Protein AF-A0A7X8CWF4-F1 (afdb_monomer_lite)

Secondary structure (DSSP, 8-state):
-----EEEEEEETTEEEEEEES-BSTTTHHHHHHHHHHHHHHT--SEEEEEEEE---B-HHHHHHHHHHHHHHTTT-EEEEE---HHHHHHHHHTTGGGTS-B-SSHHHHHHHHHSPPPPPGGGS---PPPB---EEEEE-HHHHHHHHHTT---EEEE-TT--EEEEEEESSB-HHHHHHHHHTT-EEEEEEEES-SGGGHHHHHHHHHHHHHHHHHHHHHHHHHHHHHTSHHHHHHHH-HHHHHHHT-HHHHHHHHHHTHHHHHHHHHHHHHHHHHHHHHHSTT----HHHHHHHHHHHTT--HHHHHHHHHHTHHHHHHHHHHHHHHHHHHHHHHHHHHHHHHHHHHHHHHHHHHHHTTSHHHHH-GGGHHHHHH-HHHHHHHHHHHHHTT--EEEEEEEES-TT-TTS--EEEEEEEESS--SS--TTTTTTSPPPP-EEE-HHHHHTT-GGGTTHHHHHHHHHHHHHHHTT-EEEEEEEEETTTTEEEEEEEEE-

Sequence (500 aa):
MDMGARCSIEILGDVAVLHVAGAVEMAGADTLRDELLARIQGSGLSKIVLDLENVPLVDSSGLGLFMSLSQQLSESKRIRFCNMAGNVRAVFEYMGVATYLDLDRTLEESLAALAKPGSPPRAARNVSPKPLDLPGKYLLNEAGQRYCSQLRIPVRDLRTYAGERAVGFDWKICKLDLLRKLVVHGLITTIEISRPEFVSARHALLDLTRTILSGILHKRFRPELKRRLRRTPEAARIAEDPAFIGLAGDRAAMASALRRRAVWSANLRTSIEEECAARTRAGSPEGTCDEDTLARVSSLLDEVDDETALLLALAGADLVGTASDVVYSYARRLEIAEHLCLMLAEFIQLAEKSFLINLAERELFVRSHPDELERMLAEEAFRDRLRDRAVQRNELMLLRMDFTGTVLDPSDPASIRITVRNRGLIGYGSRLETMGRRAKAVKENTLEQILKADEEGGGMGLIYHTLLREKCAAEGMDFSTSVIRNEKEDETIATLNLTL

pLDDT: mean 82.07, std 13.1, range [34.94, 97.12]

Structure (mmCIF, N/CA/C/O backbone):
data_AF-A0A7X8CWF4-F1
#
_entry.id   AF-A0A7X8CWF4-F1
#
loop_
_atom_site.group_PDB
_atom_site.id
_atom_site.type_symbol
_atom_site.label_atom_id
_atom_site.label_alt_id
_atom_site.label_comp_id
_atom_site.label_asym_id
_atom_site.label_entity_id
_atom_site.label_seq_id
_atom_site.pdbx_PDB_ins_code
_atom_site.Cartn_x
_atom_site.Cartn_y
_atom_site.Cartn_z
_atom_site.occupancy
_atom_site.B_iso_or_equiv
_atom_site.auth_seq_id
_atom_site.auth_comp_id
_atom_site.auth_asym_id
_atom_site.auth_atom_id
_atom_site.pdbx_PDB_model_num
ATOM 1 N N . MET A 1 1 ? 5.439 38.628 -15.236 1.00 35.16 1 MET A N 1
ATOM 2 C CA . MET A 1 1 ? 4.444 38.567 -16.327 1.00 35.16 1 MET A CA 1
ATOM 3 C C . MET A 1 1 ? 3.483 37.464 -15.956 1.00 35.16 1 MET A C 1
ATOM 5 O O . MET A 1 1 ? 3.929 36.474 -15.400 1.00 35.16 1 MET A O 1
ATOM 9 N N . ASP A 1 2 ? 2.198 37.713 -16.129 1.00 45.56 2 ASP A N 1
ATOM 10 C CA . ASP A 1 2 ? 1.091 36.906 -15.617 1.00 45.56 2 ASP A CA 1
ATOM 11 C C . ASP A 1 2 ? 1.123 35.476 -16.208 1.00 45.56 2 ASP A C 1
ATOM 13 O O . ASP A 1 2 ? 0.905 35.316 -17.406 1.00 45.56 2 ASP A O 1
ATOM 17 N N . MET A 1 3 ? 1.488 34.470 -15.399 1.00 48.88 3 MET A N 1
ATOM 18 C CA . MET A 1 3 ? 1.794 33.080 -15.817 1.00 48.88 3 MET A CA 1
ATOM 19 C C . MET A 1 3 ? 0.788 32.056 -15.254 1.00 48.88 3 MET A C 1
ATOM 21 O O . MET A 1 3 ? 1.132 30.899 -15.054 1.00 48.88 3 MET A O 1
ATOM 25 N N . GLY A 1 4 ? -0.445 32.469 -14.948 1.00 66.31 4 GLY A N 1
ATOM 26 C CA . GLY A 1 4 ? -1.501 31.528 -14.559 1.00 66.31 4 GLY A CA 1
ATOM 27 C C . GLY A 1 4 ? -2.049 30.770 -15.771 1.00 66.31 4 GLY A C 1
ATOM 28 O O . GLY A 1 4 ? -2.169 31.351 -16.854 1.00 66.31 4 GLY A O 1
ATOM 29 N N . ALA A 1 5 ? -2.397 29.493 -15.596 1.00 82.12 5 ALA A N 1
ATOM 30 C CA . ALA A 1 5 ? -3.140 28.744 -16.604 1.00 82.12 5 ALA A CA 1
ATOM 31 C C . ALA A 1 5 ? -4.493 29.411 -16.896 1.00 82.12 5 ALA A C 1
ATOM 33 O O . ALA A 1 5 ? -5.154 29.937 -15.999 1.00 82.12 5 ALA A O 1
ATOM 34 N N . ARG A 1 6 ? -4.907 29.392 -18.162 1.00 88.75 6 ARG A N 1
ATOM 35 C CA . ARG A 1 6 ? -6.168 29.973 -18.639 1.00 88.75 6 ARG A CA 1
ATOM 36 C C . ARG A 1 6 ? -6.895 28.971 -19.516 1.00 88.75 6 ARG A C 1
ATOM 38 O O . ARG A 1 6 ? -6.263 28.101 -20.120 1.00 88.75 6 ARG A O 1
ATOM 45 N N . CYS A 1 7 ? -8.207 29.138 -19.644 1.00 92.62 7 CYS A N 1
ATOM 46 C CA . CYS A 1 7 ? -8.991 28.348 -20.583 1.00 92.62 7 CYS A CA 1
ATOM 47 C C . CYS A 1 7 ? -9.893 29.202 -21.482 1.00 92.62 7 CYS A C 1
ATOM 49 O O . CYS A 1 7 ? -10.451 30.224 -21.080 1.00 92.62 7 CYS A O 1
ATOM 51 N N . SER A 1 8 ? -10.054 28.765 -22.727 1.00 94.62 8 SER A N 1
ATOM 52 C CA . SER A 1 8 ? -11.090 29.253 -23.638 1.00 94.62 8 SER A CA 1
ATOM 53 C C . SER A 1 8 ? -12.011 28.100 -24.032 1.00 94.62 8 SER A C 1
ATOM 55 O O . SER A 1 8 ? -11.703 26.936 -23.785 1.00 94.62 8 SER A O 1
ATOM 57 N N . ILE A 1 9 ? -13.181 28.419 -24.582 1.00 95.06 9 ILE A N 1
ATOM 58 C CA . ILE A 1 9 ? -14.168 27.423 -25.001 1.00 95.06 9 ILE A CA 1
ATOM 59 C C . ILE A 1 9 ? -14.573 27.667 -26.450 1.00 95.06 9 ILE A C 1
ATOM 61 O O . ILE A 1 9 ? -14.827 28.804 -26.850 1.00 95.06 9 ILE A O 1
ATOM 65 N N . GLU A 1 10 ? -14.670 26.585 -27.206 1.00 96.44 10 GLU A N 1
ATOM 66 C CA . GLU A 1 10 ? -15.155 26.533 -28.575 1.00 96.44 10 GLU A CA 1
ATOM 67 C C . GLU A 1 10 ? -16.269 25.484 -28.667 1.00 96.44 10 GLU A C 1
ATOM 69 O O . GLU A 1 10 ? -16.164 24.397 -28.100 1.00 96.44 10 GLU A O 1
ATOM 74 N N . ILE A 1 11 ? -17.366 25.808 -29.354 1.00 95.31 11 ILE A N 1
ATOM 75 C CA . ILE A 1 11 ? -18.494 24.886 -29.522 1.00 95.31 11 ILE A CA 1
ATOM 76 C C . ILE A 1 11 ? -18.462 24.323 -30.938 1.00 95.31 11 ILE A C 1
ATOM 78 O O . ILE A 1 11 ? -18.666 25.052 -31.909 1.00 95.31 11 ILE A O 1
ATOM 82 N N . LEU A 1 12 ? -18.263 23.010 -31.039 1.00 92.19 12 LEU A N 1
ATOM 83 C CA . LEU A 1 12 ? -18.238 22.267 -32.293 1.00 92.19 12 LEU A CA 1
ATOM 84 C C . LEU A 1 12 ? -19.417 21.293 -32.326 1.00 92.19 12 LEU A C 1
ATOM 86 O O . LEU A 1 12 ? -19.347 20.166 -31.834 1.00 92.19 12 LEU A O 1
ATOM 90 N N . GLY A 1 13 ? -20.533 21.744 -32.901 1.00 90.31 13 GLY A N 1
ATOM 91 C CA . GLY A 1 13 ? -21.765 20.959 -32.956 1.00 90.31 13 GLY A CA 1
ATOM 92 C C . GLY A 1 13 ? -22.337 20.712 -31.559 1.00 90.31 13 GLY A C 1
ATOM 93 O O . GLY A 1 13 ? -22.784 21.650 -30.905 1.00 90.31 13 GLY A O 1
ATOM 94 N N . ASP A 1 14 ? -22.339 19.454 -31.115 1.00 91.88 14 ASP A N 1
ATOM 95 C CA . ASP A 1 14 ? -22.821 19.045 -29.791 1.00 91.88 14 ASP A CA 1
ATOM 96 C C . ASP A 1 14 ? -21.695 18.803 -28.768 1.00 91.88 14 ASP A C 1
ATOM 98 O O . ASP A 1 14 ? -21.941 18.235 -27.700 1.00 91.88 14 ASP A O 1
ATOM 102 N N . VAL A 1 15 ? -20.472 19.251 -29.082 1.00 95.00 15 VAL A N 1
ATOM 103 C CA . VAL A 1 15 ? -19.278 19.128 -28.238 1.00 95.00 15 VAL A CA 1
ATOM 104 C C . VAL A 1 15 ? -18.762 20.506 -27.818 1.00 95.00 15 VAL A C 1
ATOM 106 O O . VAL A 1 15 ? -18.589 21.391 -28.655 1.00 95.00 15 VAL A O 1
ATOM 109 N N . ALA A 1 16 ? -18.477 20.676 -26.526 1.00 96.50 16 ALA A N 1
ATOM 110 C CA . ALA A 1 16 ? -17.692 21.802 -26.023 1.00 96.50 16 ALA A CA 1
ATOM 111 C C . ALA A 1 16 ? -16.212 21.409 -25.947 1.00 96.50 16 ALA A C 1
ATOM 113 O O . ALA A 1 16 ? -15.856 20.469 -25.233 1.00 96.50 16 ALA A O 1
ATOM 114 N N . VAL A 1 17 ? -15.358 22.137 -26.658 1.00 97.00 17 VAL A N 1
ATOM 115 C CA . VAL A 1 17 ? -13.901 21.991 -26.618 1.00 97.00 17 VAL A CA 1
ATOM 116 C C . VAL A 1 17 ? -13.337 23.098 -25.737 1.00 97.00 17 VAL A C 1
ATOM 118 O O . VAL A 1 17 ? -13.563 24.277 -26.000 1.00 97.00 17 VAL A O 1
ATOM 121 N N . LEU A 1 18 ? -12.647 22.725 -24.663 1.00 97.12 18 LEU A N 1
ATOM 122 C CA . LEU A 1 18 ? -11.977 23.651 -23.761 1.00 97.12 18 LEU A CA 1
ATOM 123 C C . LEU A 1 18 ? -10.479 23.612 -24.029 1.00 97.12 18 LEU A C 1
ATOM 125 O O . LEU A 1 18 ? -9.830 22.603 -23.764 1.00 97.12 18 LEU A O 1
ATOM 129 N N . HIS A 1 19 ? -9.949 24.724 -24.525 1.00 96.62 19 HIS A N 1
ATOM 130 C CA . HIS A 1 19 ? -8.532 24.891 -24.823 1.00 96.62 19 HIS A CA 1
ATOM 131 C C . HIS A 1 19 ? -7.823 25.430 -23.589 1.00 96.62 19 HIS A C 1
ATOM 133 O O . HIS A 1 19 ? -8.102 26.555 -23.162 1.00 96.62 19 HIS A O 1
ATOM 139 N N . VAL A 1 20 ? -6.932 24.633 -23.004 1.00 95.06 20 VAL A N 1
ATOM 140 C CA . VAL A 1 20 ? -6.153 25.013 -21.819 1.00 95.06 20 VAL A CA 1
ATOM 141 C C . VAL A 1 20 ? -4.763 25.462 -22.255 1.00 95.06 20 VAL A C 1
ATOM 143 O O . VAL A 1 20 ? -4.099 24.795 -23.047 1.00 95.06 20 VAL A O 1
ATOM 146 N N . ALA A 1 21 ? -4.317 26.603 -21.733 1.00 92.44 21 ALA A N 1
ATOM 147 C CA . ALA A 1 21 ? -3.005 27.157 -22.037 1.00 92.44 21 ALA A CA 1
ATOM 148 C C . ALA A 1 21 ? -2.300 27.655 -20.773 1.00 92.44 21 ALA A C 1
ATOM 150 O O . ALA A 1 21 ? -2.918 28.298 -19.922 1.00 92.44 21 ALA A O 1
ATOM 151 N N . GLY A 1 22 ? -0.992 27.412 -20.689 1.00 88.25 22 GLY A N 1
ATOM 152 C CA . GLY A 1 22 ? -0.159 27.782 -19.541 1.00 88.25 22 GLY A CA 1
ATOM 153 C C . GLY A 1 22 ? 0.123 26.613 -18.593 1.00 88.25 22 GLY A C 1
ATOM 154 O O . GLY A 1 22 ? -0.438 25.528 -18.736 1.00 88.25 22 GLY A O 1
ATOM 155 N N . ALA A 1 23 ? 1.055 26.821 -17.660 1.00 82.19 23 ALA A N 1
ATOM 156 C CA . ALA A 1 23 ? 1.475 25.797 -16.706 1.00 82.19 23 ALA A CA 1
ATOM 157 C C . ALA A 1 23 ? 0.380 25.538 -15.660 1.00 82.19 23 ALA A C 1
ATOM 159 O O . ALA A 1 23 ? -0.158 26.482 -15.080 1.00 82.19 23 ALA A O 1
ATOM 160 N N . VAL A 1 24 ? 0.049 24.265 -15.426 1.00 83.88 24 VAL A N 1
ATOM 161 C CA . VAL A 1 24 ? -0.968 23.858 -14.446 1.00 83.88 24 VAL A CA 1
ATOM 162 C C . VAL A 1 24 ? -0.258 23.345 -13.194 1.00 83.88 24 VAL A C 1
ATOM 164 O O . VAL A 1 24 ? 0.060 22.161 -13.081 1.00 83.88 24 VAL A O 1
ATOM 167 N N . GLU A 1 25 ? 0.012 24.268 -12.277 1.00 77.69 25 GLU A N 1
ATOM 168 C CA . GLU A 1 25 ? 0.767 24.046 -11.039 1.00 77.69 25 GLU A CA 1
ATOM 169 C C . GLU A 1 25 ? -0.006 24.594 -9.821 1.00 77.69 25 GLU A C 1
ATOM 171 O O . GLU A 1 25 ? -1.041 25.246 -9.991 1.00 77.69 25 GLU A O 1
ATOM 176 N N . MET A 1 26 ? 0.481 24.349 -8.592 1.00 56.09 26 MET A N 1
ATOM 177 C CA . MET A 1 26 ? -0.156 24.801 -7.332 1.00 56.09 26 MET A CA 1
ATOM 178 C C . MET A 1 26 ? -0.727 26.231 -7.385 1.00 56.09 26 MET A C 1
ATOM 180 O O . MET A 1 26 ? -1.837 26.478 -6.916 1.00 56.09 26 MET A O 1
ATOM 184 N N . ALA A 1 27 ? 0.008 27.181 -7.968 1.00 56.66 27 ALA A N 1
ATOM 185 C CA . ALA A 1 27 ? -0.477 28.541 -8.159 1.00 56.66 27 ALA A CA 1
ATOM 186 C C . ALA A 1 27 ? -1.455 28.610 -9.350 1.00 56.66 27 ALA A C 1
ATOM 188 O O . ALA A 1 27 ? -1.043 28.778 -10.496 1.00 56.66 27 ALA A O 1
ATOM 189 N N . GLY A 1 28 ? -2.759 28.524 -9.073 1.00 66.44 28 GLY A N 1
ATOM 190 C CA . GLY A 1 28 ? -3.823 28.762 -10.061 1.00 66.44 28 GLY A CA 1
ATOM 191 C C . GLY A 1 28 ? -4.632 27.533 -10.478 1.00 66.44 28 GLY A C 1
ATOM 192 O O . GLY A 1 28 ? -5.589 27.688 -11.236 1.00 66.44 28 GLY A O 1
ATOM 193 N N . ALA A 1 29 ? -4.319 26.340 -9.958 1.00 72.56 29 ALA A N 1
ATOM 194 C CA . ALA A 1 29 ? -5.104 25.130 -10.210 1.00 72.56 29 ALA A CA 1
ATOM 195 C C . ALA A 1 29 ? -6.578 25.289 -9.777 1.00 72.56 29 ALA A C 1
ATOM 197 O O . ALA A 1 29 ? -7.481 25.037 -10.571 1.00 72.56 29 ALA A O 1
ATOM 198 N N . ASP A 1 30 ? -6.851 25.780 -8.566 1.00 75.69 30 ASP A N 1
ATOM 199 C CA . ASP A 1 30 ? -8.236 25.970 -8.104 1.00 75.69 30 ASP A CA 1
ATOM 200 C C . ASP A 1 30 ? -9.007 26.978 -8.968 1.00 75.69 30 ASP A C 1
ATOM 202 O O . ASP A 1 30 ? -10.142 26.725 -9.365 1.00 75.69 30 ASP A O 1
ATOM 206 N N . THR A 1 31 ? -8.362 28.084 -9.350 1.00 82.94 31 THR A N 1
ATOM 207 C CA . THR A 1 31 ? -8.966 29.099 -10.224 1.00 82.94 31 THR A CA 1
ATOM 208 C C . THR A 1 31 ? -9.275 28.541 -11.612 1.00 82.94 31 THR A C 1
ATOM 210 O O . THR A 1 31 ? -10.362 28.774 -12.140 1.00 82.94 31 THR A O 1
ATOM 213 N N . LEU A 1 32 ? -8.351 27.769 -12.192 1.00 86.81 32 LEU A N 1
ATOM 214 C CA . LEU A 1 32 ? -8.566 27.106 -13.475 1.00 86.81 32 LEU A CA 1
ATOM 215 C C . LEU A 1 32 ? -9.696 26.073 -13.385 1.00 86.81 32 LEU A C 1
ATOM 217 O O . LEU A 1 32 ? -10.517 25.990 -14.298 1.00 86.81 32 LEU A O 1
ATOM 221 N N . ARG A 1 33 ? -9.767 25.298 -12.296 1.00 86.81 33 ARG A N 1
ATOM 222 C CA . ARG A 1 33 ? -10.841 24.319 -12.068 1.00 86.81 33 ARG A CA 1
ATOM 223 C C . ARG A 1 33 ? -12.203 25.000 -12.094 1.00 86.81 33 ARG A C 1
ATOM 225 O O . ARG A 1 33 ? -13.091 24.557 -12.823 1.00 86.81 33 ARG A O 1
ATOM 232 N N . ASP A 1 34 ? -12.352 26.071 -11.323 1.00 86.38 34 ASP A N 1
ATOM 233 C CA . ASP A 1 34 ? -13.616 26.794 -11.200 1.00 86.38 34 ASP A CA 1
ATOM 234 C C . ASP A 1 34 ? -14.010 27.439 -12.539 1.00 86.38 34 ASP A C 1
ATOM 236 O O . ASP A 1 34 ? -15.176 27.385 -12.941 1.00 86.38 34 ASP A O 1
ATOM 240 N N . GLU A 1 35 ? -13.035 27.968 -13.286 1.00 91.62 35 GLU A N 1
ATOM 241 C CA . GLU A 1 35 ? -13.254 28.516 -14.627 1.00 91.62 35 GLU A CA 1
ATOM 242 C C . GLU A 1 35 ? -13.714 27.440 -15.628 1.00 91.62 35 GLU A C 1
ATOM 244 O O . GLU A 1 35 ? -14.698 27.635 -16.352 1.00 91.62 35 GLU A O 1
ATOM 249 N N . LEU A 1 36 ? -13.044 26.282 -15.649 1.00 93.00 36 LEU A N 1
ATOM 250 C CA . LEU A 1 36 ? -13.412 25.148 -16.499 1.00 93.00 36 LEU A CA 1
ATOM 251 C C . LEU A 1 36 ? -14.826 24.656 -16.170 1.00 93.00 36 LEU A C 1
ATOM 253 O O . LEU A 1 36 ? -15.639 24.476 -17.079 1.00 93.00 36 LEU A O 1
ATOM 257 N N . LEU A 1 37 ? -15.155 24.486 -14.885 1.00 90.00 37 LEU A N 1
ATOM 258 C CA . LEU A 1 37 ? -16.486 24.063 -14.443 1.00 90.00 37 LEU A CA 1
ATOM 259 C C . LEU A 1 37 ? -17.566 25.066 -14.855 1.00 90.00 37 LEU A C 1
ATOM 261 O O . LEU A 1 37 ? -18.580 24.659 -15.429 1.00 90.00 37 LEU A O 1
ATOM 265 N N . ALA A 1 38 ? -17.339 26.365 -14.638 1.00 90.88 38 ALA A N 1
ATOM 266 C CA . ALA A 1 38 ? -18.283 27.413 -15.018 1.00 90.88 38 ALA A CA 1
ATOM 267 C C . ALA A 1 38 ? -18.559 27.413 -16.531 1.00 90.88 38 ALA A C 1
ATOM 269 O O . ALA A 1 38 ? -19.716 27.481 -16.956 1.00 90.88 38 ALA A O 1
ATOM 270 N N . ARG A 1 39 ? -17.519 27.262 -17.363 1.00 92.94 39 ARG A N 1
ATOM 271 C CA . ARG A 1 39 ? -17.656 27.182 -18.830 1.00 92.94 39 ARG A CA 1
ATOM 272 C C . ARG A 1 39 ? -18.366 25.902 -19.273 1.00 92.94 39 ARG A C 1
ATOM 274 O O . ARG A 1 39 ? -19.262 25.955 -20.117 1.00 92.94 39 ARG A O 1
ATOM 281 N N . ILE A 1 40 ? -18.019 24.758 -18.682 1.00 91.94 40 ILE A N 1
ATOM 282 C CA . ILE A 1 40 ? -18.650 23.462 -18.976 1.00 91.94 40 ILE A CA 1
ATOM 283 C C . ILE A 1 40 ? -20.137 23.480 -18.612 1.00 91.94 40 ILE A C 1
ATOM 285 O O . ILE A 1 40 ? -20.962 22.951 -19.365 1.00 91.94 40 ILE A O 1
ATOM 289 N N . GLN A 1 41 ? -20.499 24.063 -17.471 1.00 88.19 41 GLN A N 1
ATOM 290 C CA . GLN A 1 41 ? -21.891 24.204 -17.048 1.00 88.19 41 GLN A CA 1
ATOM 291 C C . GLN A 1 41 ? -22.639 25.198 -17.940 1.00 88.19 41 GLN A C 1
ATOM 293 O O . GLN A 1 41 ? -23.703 24.857 -18.457 1.00 88.19 41 GLN A O 1
ATOM 298 N N . GLY A 1 42 ? -22.047 26.366 -18.203 1.00 88.75 42 GLY A N 1
ATOM 299 C CA . GLY A 1 42 ? -22.622 27.401 -19.066 1.00 88.75 42 GLY A CA 1
ATOM 300 C C . GLY A 1 42 ? -22.859 26.952 -20.510 1.00 88.75 42 GLY A C 1
ATOM 301 O O . GLY A 1 42 ? -23.791 27.433 -21.147 1.00 88.75 42 GLY A O 1
ATOM 302 N N . SER A 1 43 ? -22.075 25.992 -21.018 1.00 89.81 43 SER A N 1
ATOM 303 C CA . SER A 1 43 ? -22.287 25.425 -22.359 1.00 89.81 43 SER A CA 1
ATOM 304 C C . SER A 1 43 ? -23.582 24.614 -22.490 1.00 89.81 43 SER A C 1
ATOM 306 O O . SER A 1 43 ? -24.103 24.468 -23.591 1.00 89.81 43 SER A O 1
ATOM 308 N N . GLY A 1 44 ? -24.085 24.030 -21.394 1.00 87.81 44 GLY A N 1
ATOM 309 C CA . GLY A 1 44 ? -25.224 23.103 -21.416 1.00 87.81 44 GLY A CA 1
ATOM 310 C C . GLY A 1 44 ? -24.974 21.768 -22.139 1.00 87.81 44 GLY A C 1
ATOM 311 O O . GLY A 1 44 ? -25.869 20.926 -22.183 1.00 87.81 44 GLY A O 1
ATOM 312 N N . LEU A 1 45 ? -23.773 21.535 -22.683 1.00 90.62 45 LEU A N 1
ATOM 313 C CA . LEU A 1 45 ? -23.458 20.347 -23.478 1.00 90.62 45 LEU A CA 1
ATOM 314 C C . LEU A 1 45 ? -23.011 19.172 -22.602 1.00 90.62 45 LEU A C 1
ATOM 316 O O . LEU A 1 45 ? -22.394 19.342 -21.546 1.00 90.62 45 LEU A O 1
ATOM 320 N N . SER A 1 46 ? -23.323 17.955 -23.048 1.00 88.56 46 SER A N 1
ATOM 321 C CA . SER A 1 46 ? -22.968 16.708 -22.357 1.00 88.56 46 SER A CA 1
ATOM 322 C C . SER A 1 46 ? -21.682 16.068 -22.881 1.00 88.56 46 SER A C 1
ATOM 324 O O . SER A 1 46 ? -21.179 15.136 -22.260 1.00 88.56 46 SER A O 1
ATOM 326 N N . LYS A 1 47 ? -21.129 16.547 -24.001 1.00 93.75 47 LYS A N 1
ATOM 327 C CA . LYS A 1 47 ? -19.875 16.060 -24.587 1.00 93.75 47 LYS A CA 1
ATOM 328 C C . LYS A 1 47 ? -18.811 17.139 -24.462 1.00 93.75 47 LYS A C 1
ATOM 330 O O . LYS A 1 47 ? -19.004 18.244 -24.964 1.00 93.75 47 LYS A O 1
ATOM 335 N N . ILE A 1 48 ? -17.713 16.808 -23.796 1.00 95.56 48 ILE A N 1
ATOM 336 C CA . ILE A 1 48 ? -16.650 17.749 -23.452 1.00 95.56 48 ILE A CA 1
ATOM 337 C C . ILE A 1 48 ? -15.305 17.182 -23.908 1.00 95.56 48 ILE A C 1
ATOM 339 O O . ILE A 1 48 ? -15.019 16.003 -23.683 1.00 95.56 48 ILE A O 1
ATOM 343 N N . VAL A 1 49 ? -14.471 18.028 -24.505 1.00 96.50 49 VAL A N 1
ATOM 344 C CA . VAL A 1 49 ? -13.061 17.732 -24.783 1.00 96.50 49 VAL A CA 1
ATOM 345 C C . VAL A 1 49 ? -12.199 18.779 -24.091 1.00 96.50 49 VAL A C 1
ATOM 347 O O . VAL A 1 49 ? -12.462 19.968 -24.243 1.00 96.50 49 VAL A O 1
ATOM 350 N N . LEU A 1 50 ? -11.193 18.349 -23.331 1.00 96.19 50 LEU A N 1
ATOM 351 C CA . LEU A 1 50 ? -10.125 19.217 -22.841 1.00 96.19 50 LEU A CA 1
ATOM 352 C C . LEU A 1 50 ? -8.908 19.065 -23.753 1.00 96.19 50 LEU A C 1
ATOM 354 O O . LEU A 1 50 ? -8.289 18.000 -23.804 1.00 96.19 50 LEU A O 1
ATOM 358 N N . ASP A 1 51 ? -8.583 20.138 -24.461 1.00 96.50 51 ASP A N 1
ATOM 359 C CA . ASP A 1 51 ? -7.412 20.232 -25.321 1.00 96.50 51 ASP A CA 1
ATOM 360 C C . ASP A 1 51 ? -6.238 20.821 -24.527 1.00 96.50 51 ASP A C 1
ATOM 362 O O . ASP A 1 51 ? -6.319 21.943 -24.015 1.00 96.50 51 ASP A O 1
ATOM 366 N N . LEU A 1 52 ? -5.171 20.030 -24.380 1.00 95.44 52 LEU A N 1
ATOM 367 C CA . LEU A 1 52 ? -3.991 20.364 -23.582 1.00 95.44 52 LEU A CA 1
ATOM 368 C C . LEU A 1 52 ? -2.758 20.688 -24.442 1.00 95.44 52 LEU A C 1
ATOM 370 O O . LEU A 1 52 ? -1.644 20.679 -23.917 1.00 95.44 52 LEU A O 1
ATOM 374 N N . GLU A 1 53 ? -2.942 20.997 -25.731 1.00 94.06 53 GLU A N 1
ATOM 375 C CA . GLU A 1 53 ? -1.848 21.316 -26.668 1.00 94.06 53 GLU A CA 1
ATOM 376 C C . GLU A 1 53 ? -0.891 22.386 -26.125 1.00 94.06 53 GLU A C 1
ATOM 378 O O . GLU A 1 53 ? 0.328 22.276 -26.254 1.00 94.06 53 GLU A O 1
ATOM 383 N N . ASN A 1 54 ? -1.442 23.406 -25.463 1.00 92.69 54 ASN A N 1
ATOM 384 C CA . ASN A 1 54 ? -0.697 24.562 -24.968 1.00 92.69 54 ASN A CA 1
ATOM 385 C C . ASN A 1 54 ? -0.382 24.485 -23.464 1.00 92.69 54 ASN A C 1
ATOM 387 O O . ASN A 1 54 ? -0.115 25.512 -22.830 1.00 92.69 54 ASN A O 1
ATOM 391 N N . VAL A 1 55 ? -0.405 23.279 -22.887 1.00 92.62 55 VAL A N 1
ATOM 392 C CA . VAL A 1 55 ? -0.019 23.024 -21.495 1.00 92.62 55 VAL A CA 1
ATOM 393 C C . VAL A 1 55 ? 1.414 22.481 -21.458 1.00 92.62 55 VAL A C 1
ATOM 395 O O . VAL A 1 55 ? 1.635 21.305 -21.748 1.00 92.62 55 VAL A O 1
ATOM 398 N N . PRO A 1 56 ? 2.414 23.309 -21.101 1.00 82.25 56 PRO A N 1
ATOM 399 C CA . PRO A 1 56 ? 3.815 22.896 -21.125 1.00 82.25 56 PRO A CA 1
ATOM 400 C C . PRO A 1 56 ? 4.205 22.021 -19.926 1.00 82.25 56 PRO A C 1
ATOM 402 O O . PRO A 1 56 ? 5.205 21.307 -20.000 1.00 82.25 56 PRO A O 1
ATOM 405 N N . LEU A 1 57 ? 3.459 22.095 -18.817 1.00 78.62 57 LEU A N 1
ATOM 406 C CA . LEU A 1 57 ? 3.802 21.454 -17.549 1.00 78.62 57 LEU A CA 1
ATOM 407 C C . LEU A 1 57 ? 2.556 21.206 -16.687 1.00 78.62 57 LEU A C 1
ATOM 409 O O . LEU A 1 57 ? 1.646 22.037 -16.658 1.00 78.62 57 LEU A O 1
ATOM 413 N N . VAL A 1 58 ? 2.557 20.073 -15.976 1.00 83.06 58 VAL A N 1
ATOM 414 C CA . VAL A 1 58 ? 1.553 19.682 -14.978 1.00 83.06 58 VAL A CA 1
ATOM 415 C C . VAL A 1 58 ? 2.261 19.066 -13.767 1.00 83.06 58 VAL A C 1
ATOM 417 O O . VAL A 1 58 ? 3.050 18.135 -13.940 1.00 83.06 58 VAL A O 1
ATOM 420 N N . ASP A 1 59 ? 1.967 19.562 -12.563 1.00 74.69 59 ASP A N 1
ATOM 421 C CA . ASP A 1 59 ? 2.416 18.984 -11.287 1.00 74.69 59 ASP A CA 1
ATOM 422 C C . ASP A 1 59 ? 1.331 18.081 -10.647 1.00 74.69 59 ASP A C 1
ATOM 424 O O . ASP A 1 59 ? 0.298 17.770 -11.251 1.00 74.69 59 ASP A O 1
ATOM 428 N N . SER A 1 60 ? 1.537 17.646 -9.401 1.00 64.81 60 SER A N 1
ATOM 429 C CA . SER A 1 60 ? 0.552 16.847 -8.653 1.00 64.81 60 SER A CA 1
ATOM 430 C C . SER A 1 60 ? -0.800 17.548 -8.462 1.00 64.81 60 SER A C 1
ATOM 432 O O . SER A 1 60 ? -1.836 16.886 -8.402 1.00 64.81 60 SER A O 1
ATOM 434 N N . SER A 1 61 ? -0.802 18.876 -8.385 1.00 70.31 61 SER A N 1
ATOM 435 C CA . SER A 1 61 ? -1.990 19.707 -8.166 1.00 70.31 61 SER A CA 1
ATOM 436 C C . SER A 1 61 ? -2.810 19.811 -9.446 1.00 70.31 61 SER A C 1
ATOM 438 O O . SER A 1 61 ? -4.029 19.628 -9.423 1.00 70.31 61 SER A O 1
ATOM 440 N N . GLY A 1 62 ? -2.143 20.016 -10.585 1.00 78.75 62 GLY A N 1
ATOM 441 C CA . GLY A 1 62 ? -2.791 19.977 -11.893 1.00 78.75 62 GLY A CA 1
ATOM 442 C C . GLY A 1 62 ? -3.366 18.598 -12.220 1.00 78.75 62 GLY A C 1
ATOM 443 O O . GLY A 1 62 ? -4.470 18.494 -12.753 1.00 78.75 62 GLY A O 1
ATOM 444 N N . LEU A 1 63 ? -2.688 17.523 -11.812 1.00 77.88 63 LEU A N 1
ATOM 445 C CA . LEU A 1 63 ? -3.231 16.169 -11.922 1.00 77.88 63 LEU A CA 1
ATOM 446 C C . LEU A 1 63 ? -4.514 15.988 -11.096 1.00 77.88 63 LEU A C 1
ATOM 448 O O . LEU A 1 63 ? -5.511 15.461 -11.599 1.00 77.88 63 LEU A O 1
ATOM 452 N N . GLY A 1 64 ? -4.492 16.444 -9.839 1.00 67.25 64 GLY A N 1
ATOM 453 C CA . GLY A 1 64 ? -5.642 16.417 -8.934 1.00 67.25 64 GLY A CA 1
ATOM 454 C C . GLY A 1 64 ? -6.836 17.195 -9.486 1.00 67.25 64 GLY A C 1
ATOM 455 O O . GLY A 1 64 ? -7.965 16.708 -9.429 1.00 67.25 64 GLY A O 1
ATOM 456 N N . LEU A 1 65 ? -6.588 18.346 -10.116 1.00 83.19 65 LEU A N 1
ATOM 457 C CA . LEU A 1 65 ? -7.601 19.134 -10.820 1.00 83.19 65 LEU A CA 1
ATOM 458 C C . LEU A 1 65 ? -8.285 18.326 -11.922 1.00 83.19 65 LEU A C 1
ATOM 460 O O . LEU A 1 65 ? -9.513 18.229 -11.935 1.00 83.19 65 LEU A O 1
ATOM 464 N N . PHE A 1 66 ? -7.518 17.743 -12.847 1.00 85.94 66 PHE A N 1
ATOM 465 C CA . PHE A 1 66 ? -8.099 17.022 -13.984 1.00 85.94 66 PHE A CA 1
ATOM 466 C C . PHE A 1 66 ? -8.852 15.762 -13.542 1.00 85.94 66 PHE A C 1
ATOM 468 O O . PHE A 1 66 ? -9.906 15.443 -14.101 1.00 85.94 66 PHE A O 1
ATOM 475 N N . MET A 1 67 ? -8.358 15.083 -12.504 1.00 76.31 67 MET A N 1
ATOM 476 C CA . MET A 1 67 ? -9.042 13.954 -11.870 1.00 76.31 67 MET A CA 1
ATOM 477 C C . MET A 1 67 ? -10.364 14.373 -11.224 1.00 76.31 67 MET A C 1
ATOM 479 O O . MET A 1 67 ? -11.398 13.771 -11.514 1.00 76.31 67 MET A O 1
ATOM 483 N N . SER A 1 68 ? -10.344 15.432 -10.412 1.00 72.62 68 SER A N 1
ATOM 484 C CA . SER A 1 68 ? -11.530 16.002 -9.763 1.00 72.62 68 SER A CA 1
ATOM 485 C C . SER A 1 68 ? -12.589 16.404 -10.792 1.00 72.62 68 SER A C 1
ATOM 487 O O . SER A 1 68 ? -13.745 15.988 -10.695 1.00 72.62 68 SER A O 1
ATOM 489 N N . LEU A 1 69 ? -12.177 17.119 -11.844 1.00 80.25 69 LEU A N 1
ATOM 490 C CA . LEU A 1 69 ? -13.059 17.563 -12.920 1.00 80.25 69 LEU A CA 1
ATOM 491 C C . LEU A 1 69 ? -13.684 16.378 -13.665 1.00 80.25 69 LEU A C 1
ATOM 493 O O . LEU A 1 69 ? -14.888 16.371 -13.925 1.00 80.25 69 LEU A O 1
ATOM 497 N N . SER A 1 70 ? -12.891 15.349 -13.973 1.00 79.00 70 SER A N 1
ATOM 498 C CA . SER A 1 70 ? -13.403 14.132 -14.605 1.00 79.00 70 SER A CA 1
ATOM 499 C C . SER A 1 70 ? -14.389 13.395 -13.698 1.00 79.00 70 SER A C 1
ATOM 501 O O . SER A 1 70 ? -15.451 12.983 -14.162 1.00 79.00 70 SER A O 1
ATOM 503 N N . GLN A 1 71 ? -14.081 13.247 -12.408 1.00 72.31 71 GLN A N 1
ATOM 504 C CA . GLN A 1 71 ? -14.933 12.540 -11.453 1.00 72.31 71 GLN A CA 1
ATOM 505 C C . GLN A 1 71 ? -16.279 13.248 -11.266 1.00 72.31 71 GLN A C 1
ATOM 507 O O . GLN A 1 71 ? -17.318 12.617 -11.464 1.00 72.31 71 GLN A O 1
ATOM 512 N N . GLN A 1 72 ? -16.265 14.555 -10.981 1.00 76.69 72 GLN A N 1
ATOM 513 C CA . GLN A 1 72 ? -17.469 15.363 -10.744 1.00 76.69 72 GLN A CA 1
ATOM 514 C C . GLN A 1 72 ? -18.436 15.366 -11.931 1.00 76.69 72 GLN A C 1
ATOM 516 O O . GLN A 1 72 ? -19.651 15.430 -11.760 1.00 76.69 72 GLN A O 1
ATOM 521 N N . LEU A 1 73 ? -17.908 15.310 -13.151 1.00 78.81 73 LEU A N 1
ATOM 522 C CA . LEU A 1 73 ? -18.714 15.437 -14.360 1.00 78.81 73 LEU A CA 1
ATOM 523 C C . LEU A 1 73 ? -19.062 14.084 -15.002 1.00 78.81 73 LEU A C 1
ATOM 525 O O . LEU A 1 73 ? -19.971 14.032 -15.831 1.00 78.81 73 LEU A O 1
ATOM 529 N N . SER A 1 74 ? -18.386 12.994 -14.623 1.00 73.12 74 SER A N 1
ATOM 530 C CA . SER A 1 74 ? -18.537 11.670 -15.251 1.00 73.12 74 SER A CA 1
ATOM 531 C C . SER A 1 74 ? -19.943 11.062 -15.161 1.00 73.12 74 SER A C 1
ATOM 533 O O . SER A 1 74 ? -20.294 10.229 -15.998 1.00 73.12 74 SER A O 1
ATOM 535 N N . GLU A 1 75 ? -20.763 11.479 -14.191 1.00 70.62 75 GLU A N 1
ATOM 536 C CA . GLU A 1 75 ? -22.143 10.996 -14.038 1.00 70.62 75 GLU A CA 1
ATOM 537 C C . GLU A 1 75 ? -23.099 11.560 -15.098 1.00 70.62 75 GLU A C 1
ATOM 539 O O . GLU A 1 75 ? -24.073 10.906 -15.471 1.00 70.62 75 GLU A O 1
ATOM 544 N N . SER A 1 76 ? -22.828 12.768 -15.600 1.00 76.00 76 SER A N 1
ATOM 545 C CA . SER A 1 76 ? -23.746 13.512 -16.478 1.00 76.00 76 SER A CA 1
ATOM 546 C C . SER A 1 76 ? -23.139 13.917 -17.822 1.00 76.00 76 SER A C 1
ATOM 548 O O . SER A 1 76 ? -23.872 14.285 -18.745 1.00 76.00 76 SER A O 1
ATOM 550 N N . LYS A 1 77 ? -21.812 13.835 -17.967 1.00 84.62 77 LYS A N 1
ATOM 551 C CA . LYS A 1 77 ? -21.070 14.264 -19.156 1.00 84.62 77 LYS A CA 1
ATOM 552 C C . LYS A 1 77 ? -20.050 13.211 -19.599 1.00 84.62 77 LYS A C 1
ATOM 554 O O . LYS A 1 77 ? -19.520 12.440 -18.804 1.00 84.62 77 LYS A O 1
ATOM 559 N N . ARG A 1 78 ? -19.748 13.194 -20.898 1.00 87.12 78 ARG A N 1
ATOM 560 C CA . ARG A 1 78 ? -18.672 12.409 -21.521 1.00 87.12 78 ARG A CA 1
ATOM 561 C C . ARG A 1 78 ? -17.475 13.325 -21.744 1.00 87.12 78 ARG A C 1
ATOM 563 O O . ARG A 1 78 ? -17.559 14.218 -22.583 1.00 87.12 78 ARG A O 1
ATOM 570 N N . ILE A 1 79 ? -16.393 13.087 -21.009 1.00 90.88 79 ILE A N 1
ATOM 571 C CA . ILE A 1 79 ? -15.181 13.915 -21.032 1.00 90.88 79 ILE A CA 1
ATOM 572 C C . ILE A 1 79 ? -14.036 13.144 -21.663 1.00 90.88 79 ILE A C 1
ATOM 574 O O . ILE A 1 79 ? -13.856 11.963 -21.366 1.00 90.88 79 ILE A O 1
ATOM 578 N N . ARG A 1 80 ? -13.271 13.818 -22.520 1.00 92.81 80 ARG A N 1
ATOM 579 C CA . ARG A 1 80 ? -12.044 13.294 -23.127 1.00 92.81 80 ARG A CA 1
ATOM 580 C C . ARG A 1 80 ? -10.937 14.340 -23.063 1.00 92.81 80 ARG A C 1
ATOM 582 O O . ARG A 1 80 ? -11.231 15.532 -23.025 1.00 92.81 80 ARG A O 1
ATOM 589 N N . PHE A 1 81 ? -9.690 13.891 -23.046 1.00 94.25 81 PHE A N 1
ATOM 590 C CA . PHE A 1 81 ? -8.502 14.743 -23.020 1.00 94.25 81 PHE A CA 1
ATOM 591 C C . PHE A 1 81 ? -7.631 14.437 -24.238 1.00 94.25 81 PHE A C 1
ATOM 593 O O . PHE A 1 81 ? -7.442 13.262 -24.554 1.00 94.25 81 PHE A O 1
ATOM 600 N N . CYS A 1 82 ? -7.067 15.452 -24.891 1.00 95.00 82 CYS A N 1
ATOM 601 C CA . CYS A 1 82 ? -6.213 15.260 -26.067 1.00 95.00 82 CYS A CA 1
ATOM 602 C C . CYS A 1 82 ? -5.031 16.232 -26.136 1.00 95.00 82 CYS A C 1
ATOM 604 O O . CYS A 1 82 ? -4.900 17.126 -25.301 1.00 95.00 82 CYS A O 1
ATOM 606 N N . ASN A 1 83 ? -4.159 16.016 -27.130 1.00 94.25 83 ASN A N 1
ATOM 607 C CA . ASN A 1 83 ? -3.009 16.864 -27.464 1.00 94.25 83 ASN A CA 1
ATOM 608 C C . ASN A 1 83 ? -2.038 17.129 -26.300 1.00 94.25 83 ASN A C 1
ATOM 610 O O . ASN A 1 83 ? -1.355 18.144 -26.266 1.00 94.25 83 ASN A O 1
ATOM 614 N N . MET A 1 84 ? -1.932 16.209 -25.340 1.00 91.19 84 MET A N 1
ATOM 615 C CA . MET A 1 84 ? -0.956 16.346 -24.260 1.00 91.19 84 MET A CA 1
ATOM 616 C C . MET A 1 84 ? 0.474 16.351 -24.808 1.00 91.19 84 MET A C 1
ATOM 618 O O . MET A 1 84 ? 0.871 15.423 -25.522 1.00 91.19 84 MET A O 1
ATOM 622 N N . ALA A 1 85 ? 1.276 17.328 -24.381 1.00 82.25 85 ALA A N 1
ATOM 623 C CA . ALA A 1 85 ? 2.722 17.283 -24.555 1.00 82.25 85 ALA A CA 1
ATOM 624 C C . ALA A 1 85 ? 3.304 15.998 -23.931 1.00 82.25 85 ALA A C 1
ATOM 626 O O . ALA A 1 85 ? 2.789 15.481 -22.935 1.00 82.25 85 ALA A O 1
ATOM 627 N N . GLY A 1 86 ? 4.382 15.460 -24.510 1.00 70.38 86 GLY A N 1
ATOM 628 C CA . GLY A 1 86 ? 4.925 14.152 -24.117 1.00 70.38 86 GLY A CA 1
ATOM 629 C C . GLY A 1 86 ? 5.297 14.052 -22.633 1.00 70.38 86 GLY A C 1
ATOM 630 O O . GLY A 1 86 ? 5.026 13.036 -22.001 1.00 70.38 86 GLY A O 1
ATOM 631 N N . ASN A 1 87 ? 5.842 15.123 -22.054 1.00 65.19 87 ASN A N 1
ATOM 632 C CA . ASN A 1 87 ? 6.147 15.231 -20.626 1.00 65.19 87 ASN A CA 1
ATOM 633 C C . ASN A 1 87 ? 4.880 15.238 -19.750 1.00 65.19 87 ASN A C 1
ATOM 635 O O . ASN A 1 87 ? 4.836 14.541 -18.741 1.00 65.19 87 ASN A O 1
ATOM 639 N N . VAL A 1 88 ? 3.829 15.957 -20.151 1.00 80.44 88 VAL A N 1
ATOM 640 C CA . VAL A 1 88 ? 2.542 15.999 -19.433 1.00 80.44 88 VAL A CA 1
ATOM 641 C C . VAL A 1 88 ? 1.838 14.645 -19.491 1.00 80.44 88 VAL A C 1
ATOM 643 O O . VAL A 1 88 ? 1.386 14.122 -18.472 1.00 80.44 88 VAL A O 1
ATOM 646 N N . ARG A 1 89 ? 1.804 14.026 -20.673 1.00 80.19 89 ARG A N 1
ATOM 647 C CA . ARG A 1 89 ? 1.260 12.679 -20.855 1.00 80.19 89 ARG A CA 1
ATOM 648 C C . ARG A 1 89 ? 2.000 11.658 -19.997 1.00 80.19 89 ARG A C 1
ATOM 650 O O . ARG A 1 89 ? 1.362 10.828 -19.353 1.00 80.19 89 ARG A O 1
ATOM 657 N N . ALA A 1 90 ? 3.327 11.746 -19.960 1.00 66.06 90 ALA A N 1
ATOM 658 C CA . ALA A 1 90 ? 4.147 10.873 -19.141 1.00 66.06 90 ALA A CA 1
ATOM 659 C C . ALA A 1 90 ? 3.791 11.018 -17.655 1.00 66.06 90 ALA A C 1
ATOM 661 O O . ALA A 1 90 ? 3.624 10.004 -16.995 1.00 66.06 90 ALA A O 1
ATOM 662 N N . VAL A 1 91 ? 3.559 12.231 -17.134 1.00 70.38 91 VAL A N 1
ATOM 663 C CA . VAL A 1 91 ? 3.070 12.429 -15.752 1.00 70.38 91 VAL A CA 1
ATOM 664 C C . VAL A 1 91 ? 1.735 11.705 -15.515 1.00 70.38 91 VAL A C 1
ATOM 666 O O . VAL A 1 91 ? 1.597 10.992 -14.522 1.00 70.38 91 VAL A O 1
ATOM 669 N N . PHE A 1 92 ? 0.773 11.797 -16.438 1.00 71.62 92 PHE A N 1
ATOM 670 C CA . PHE A 1 92 ? -0.525 11.111 -16.315 1.00 71.62 92 PHE A CA 1
ATOM 671 C C . PHE A 1 92 ? -0.405 9.581 -16.344 1.00 71.62 92 PHE A C 1
ATOM 673 O O . PHE A 1 92 ? -1.122 8.871 -15.629 1.00 71.62 92 PHE A O 1
ATOM 680 N N . GLU A 1 93 ? 0.494 9.062 -17.177 1.00 69.25 93 GLU A N 1
ATOM 681 C CA . GLU A 1 93 ? 0.774 7.632 -17.292 1.00 69.25 93 GLU A CA 1
ATOM 682 C C . GLU A 1 93 ? 1.571 7.122 -16.076 1.00 69.25 93 GLU A C 1
ATOM 684 O O . GLU A 1 93 ? 1.202 6.104 -15.487 1.00 69.25 93 GLU A O 1
ATOM 689 N N . TYR A 1 94 ? 2.592 7.863 -15.632 1.00 57.28 94 TYR A N 1
ATOM 690 C CA . TYR A 1 94 ? 3.447 7.538 -14.483 1.00 57.28 94 TYR A CA 1
ATOM 691 C C . TYR A 1 94 ? 2.692 7.545 -13.158 1.00 57.28 94 TYR A C 1
ATOM 693 O O . TYR A 1 94 ? 2.907 6.650 -12.337 1.00 57.28 94 TYR A O 1
ATOM 701 N N . MET A 1 95 ? 1.802 8.521 -12.969 1.00 55.97 95 MET A N 1
ATOM 702 C CA . MET A 1 95 ? 0.932 8.633 -11.792 1.00 55.97 95 MET A CA 1
ATOM 703 C C . MET A 1 95 ? -0.292 7.722 -11.885 1.00 55.97 95 MET A C 1
ATOM 705 O O . MET A 1 95 ? -1.106 7.649 -10.968 1.00 55.97 95 MET A O 1
ATOM 709 N N . GLY A 1 96 ? -0.432 7.014 -13.005 1.00 55.00 96 GLY A N 1
ATOM 710 C CA . GLY A 1 96 ? -1.434 5.989 -13.166 1.00 55.00 96 GLY A CA 1
ATOM 711 C C . GLY A 1 96 ? -2.863 6.492 -13.298 1.00 55.00 96 GLY A C 1
ATOM 712 O O . GLY A 1 96 ? -3.786 5.685 -13.237 1.00 55.00 96 GLY A O 1
ATOM 713 N N . VAL A 1 97 ? -3.061 7.788 -13.524 1.00 61.03 97 VAL A N 1
ATOM 714 C CA . VAL A 1 97 ? -4.392 8.385 -13.684 1.00 61.03 97 VAL A CA 1
ATOM 715 C C . VAL A 1 97 ? -4.988 8.135 -15.069 1.00 61.03 97 VAL A C 1
ATOM 717 O O . VAL A 1 97 ? -6.206 8.162 -15.239 1.00 61.03 97 VAL A O 1
ATOM 720 N N . ALA A 1 98 ? -4.151 7.779 -16.048 1.00 60.66 98 ALA A N 1
ATOM 721 C CA . ALA A 1 98 ? -4.568 7.390 -17.396 1.00 60.66 98 ALA A CA 1
ATOM 722 C C . ALA A 1 98 ? -5.554 6.203 -17.430 1.00 60.66 98 ALA A C 1
ATOM 724 O O . ALA A 1 98 ? -6.254 6.003 -18.421 1.00 60.66 98 ALA A O 1
ATOM 725 N N . THR A 1 99 ? -5.653 5.402 -16.360 1.00 58.09 99 THR A N 1
ATOM 726 C CA . THR A 1 99 ? -6.678 4.349 -16.262 1.00 58.09 99 THR A CA 1
ATOM 727 C C . THR A 1 99 ? -8.083 4.884 -15.983 1.00 58.09 99 THR A C 1
ATOM 729 O O . THR A 1 99 ? -9.051 4.183 -16.287 1.00 58.09 99 THR A O 1
ATOM 732 N N . TYR A 1 100 ? -8.197 6.092 -15.429 1.00 61.41 100 TYR A N 1
ATOM 733 C CA . TYR A 1 100 ? -9.462 6.728 -15.043 1.00 61.41 100 TYR A CA 1
ATOM 734 C C . TYR A 1 100 ? -9.934 7.773 -16.055 1.00 61.41 100 TYR A C 1
ATOM 736 O O . TYR A 1 100 ? -11.123 8.081 -16.106 1.00 61.41 100 TYR A O 1
ATOM 744 N N . LEU A 1 101 ? -9.016 8.281 -16.876 1.00 75.44 101 LEU A N 1
ATOM 745 C CA . LEU A 1 101 ? -9.282 9.300 -17.882 1.00 75.44 101 LEU A CA 1
ATOM 746 C C . LEU A 1 101 ? -9.324 8.695 -19.288 1.00 75.44 101 LEU A C 1
ATOM 748 O O . LEU A 1 101 ? -8.658 7.704 -19.600 1.00 75.44 101 LEU A O 1
ATOM 752 N N . ASP A 1 102 ? -10.115 9.311 -20.158 1.00 85.19 102 ASP A N 1
ATOM 753 C CA . ASP A 1 102 ? -10.135 8.990 -21.578 1.00 85.19 102 ASP A CA 1
ATOM 754 C C . ASP A 1 102 ? -9.148 9.906 -22.313 1.00 85.19 102 ASP A C 1
ATOM 756 O O . ASP A 1 102 ? -9.469 11.053 -22.618 1.00 85.19 102 ASP A O 1
ATOM 760 N N . LEU A 1 103 ? -7.934 9.390 -22.538 1.00 87.12 103 LEU A N 1
ATOM 761 C CA . LEU A 1 103 ? -6.814 10.111 -23.148 1.00 87.12 103 LEU A CA 1
ATOM 762 C C . LEU A 1 103 ? -6.655 9.732 -24.626 1.00 87.12 103 LEU A C 1
ATOM 764 O O . LEU A 1 103 ? -6.309 8.589 -24.937 1.00 87.12 103 LEU A O 1
ATOM 768 N N . ASP A 1 104 ? -6.850 10.693 -25.519 1.00 92.25 104 ASP A N 1
ATOM 769 C CA . ASP A 1 104 ? -6.652 10.560 -26.962 1.00 92.25 104 ASP A CA 1
ATOM 770 C C . ASP A 1 104 ? -5.394 11.301 -27.419 1.00 92.25 104 ASP A C 1
ATOM 772 O O . ASP A 1 104 ? -4.839 12.141 -26.706 1.00 92.25 104 ASP A O 1
ATOM 776 N N . ARG A 1 105 ? -4.896 10.974 -28.614 1.00 86.94 105 ARG A N 1
ATOM 777 C CA . ARG A 1 105 ? -3.721 11.653 -29.170 1.00 86.94 105 ARG A CA 1
ATOM 778 C C . ARG A 1 105 ? -4.090 13.007 -29.743 1.00 86.94 105 ARG A C 1
ATOM 780 O O . ARG A 1 105 ? -3.344 13.949 -29.509 1.00 86.94 105 ARG A O 1
ATOM 787 N N . THR A 1 106 ? -5.218 13.096 -30.448 1.00 93.50 106 THR A N 1
ATOM 788 C CA . THR A 1 106 ? -5.619 14.318 -31.154 1.00 93.50 106 THR A CA 1
ATOM 789 C C . THR A 1 106 ? -7.052 14.743 -30.853 1.00 93.50 106 THR A C 1
ATOM 791 O O . THR A 1 106 ? -7.872 13.959 -30.359 1.00 93.50 106 THR A O 1
ATOM 794 N N . LEU A 1 107 ? -7.366 16.002 -31.158 1.00 93.06 107 LEU A N 1
ATOM 795 C CA . LEU A 1 107 ? -8.728 16.523 -31.067 1.00 93.06 107 LEU A CA 1
ATOM 796 C C . LEU A 1 107 ? -9.685 15.748 -31.988 1.00 93.06 107 LEU A C 1
ATOM 798 O O . LEU A 1 107 ? -10.800 15.412 -31.588 1.00 93.06 107 LEU A O 1
ATOM 802 N N . GLU A 1 108 ? -9.243 15.375 -33.190 1.00 92.69 108 GLU A N 1
ATOM 803 C CA . GLU A 1 108 ? -10.044 14.589 -34.134 1.00 92.69 108 GLU A CA 1
ATOM 804 C C . GLU A 1 108 ? -10.402 13.208 -33.576 1.00 92.69 108 GLU A C 1
ATOM 806 O O . GLU A 1 108 ? -11.541 12.758 -33.734 1.00 92.69 108 GLU A O 1
ATOM 811 N N . GLU A 1 109 ? -9.463 12.544 -32.893 1.00 90.12 109 GLU A N 1
ATOM 812 C CA . GLU A 1 109 ? -9.722 11.267 -32.218 1.00 90.12 109 GLU A CA 1
ATOM 813 C C . GLU A 1 109 ? -10.802 11.423 -31.135 1.00 90.12 109 GLU A C 1
ATOM 815 O O . GLU A 1 109 ? -11.756 10.633 -31.095 1.00 90.12 109 GLU A O 1
ATOM 820 N N . SER A 1 110 ? -10.713 12.482 -30.322 1.00 92.31 110 SER A N 1
ATOM 821 C CA . SER A 1 110 ? -11.709 12.805 -29.288 1.00 92.31 110 SER A CA 1
ATOM 822 C C . SER A 1 110 ? -13.104 13.019 -29.876 1.00 92.31 110 SER A C 1
ATOM 824 O O . SER A 1 110 ? -14.089 12.435 -29.407 1.00 92.31 110 SER A O 1
ATOM 826 N N . LEU A 1 111 ? -13.203 13.823 -30.938 1.00 93.38 111 LEU A N 1
ATOM 827 C CA . LEU A 1 111 ? -14.467 14.125 -31.612 1.00 93.38 111 LEU A CA 1
ATOM 828 C C . LEU A 1 111 ? -15.070 12.869 -32.257 1.00 93.38 111 LEU A C 1
ATOM 830 O O . LEU A 1 111 ? -16.261 12.588 -32.088 1.00 93.38 111 LEU A O 1
ATOM 834 N N . ALA A 1 112 ? -14.249 12.054 -32.923 1.00 89.31 112 ALA A N 1
ATOM 835 C CA . ALA A 1 112 ? -14.686 10.795 -33.524 1.00 89.31 112 ALA A CA 1
ATOM 836 C C . ALA A 1 112 ? -15.188 9.787 -32.473 1.00 89.31 112 ALA A C 1
ATOM 838 O O . ALA A 1 112 ? -16.152 9.052 -32.717 1.00 89.31 112 ALA A O 1
ATOM 839 N N . ALA A 1 113 ? -14.570 9.747 -31.289 1.00 85.69 113 ALA A N 1
ATOM 840 C CA . ALA A 1 113 ? -15.016 8.911 -30.176 1.00 85.69 113 ALA A CA 1
ATOM 841 C C . ALA A 1 113 ? -16.346 9.401 -29.566 1.00 85.69 113 ALA A C 1
ATOM 843 O O . ALA A 1 113 ? -17.208 8.591 -29.200 1.00 85.69 113 ALA A O 1
ATOM 844 N N . LEU A 1 114 ? -16.552 10.719 -29.488 1.00 88.00 114 LEU A N 1
ATOM 845 C CA . LEU A 1 114 ? -17.779 11.339 -28.972 1.00 88.00 114 LEU A CA 1
ATOM 846 C C . LEU A 1 114 ? -18.960 11.283 -29.955 1.00 88.00 114 LEU A C 1
ATOM 848 O O . LEU A 1 114 ? -20.115 11.281 -29.516 1.00 88.00 114 LEU A O 1
ATOM 852 N N . ALA A 1 115 ? -18.697 11.168 -31.258 1.00 84.38 115 ALA A N 1
ATOM 853 C CA . ALA A 1 115 ? -19.719 10.982 -32.293 1.00 84.38 115 ALA A CA 1
ATOM 854 C C . ALA A 1 115 ? -20.406 9.603 -32.231 1.00 84.38 115 ALA A C 1
ATOM 856 O O . ALA A 1 115 ? -21.555 9.457 -32.646 1.00 84.38 115 ALA A O 1
ATOM 857 N N . LYS A 1 116 ? -19.735 8.585 -31.677 1.00 80.69 116 LYS A N 1
ATOM 858 C CA . LYS A 1 116 ? -20.313 7.242 -31.506 1.00 80.69 116 LYS A CA 1
ATOM 859 C C . LYS A 1 116 ? -21.321 7.229 -30.336 1.00 80.69 116 LYS A C 1
ATOM 861 O O . LYS A 1 116 ? -21.018 7.809 -29.282 1.00 80.69 116 LYS A O 1
ATOM 866 N N . PRO A 1 117 ? -22.497 6.574 -30.476 1.00 60.50 117 PRO A N 1
ATOM 867 C CA . PRO A 1 117 ? -23.459 6.421 -29.383 1.00 60.50 117 PRO A CA 1
ATOM 868 C C . PRO A 1 117 ? -22.806 5.680 -28.207 1.00 60.50 117 PRO A C 1
ATOM 870 O O . PRO A 1 117 ? -22.091 4.695 -28.394 1.00 60.50 117 PRO A O 1
ATOM 873 N N . GLY A 1 118 ? -22.965 6.244 -27.008 1.00 59.31 118 GLY A N 1
ATOM 874 C CA . GLY A 1 118 ? -22.049 6.043 -25.887 1.00 59.31 118 GLY A CA 1
ATOM 875 C C . GLY A 1 118 ? -21.984 4.612 -25.354 1.00 59.31 118 GLY A C 1
ATOM 876 O O . GLY A 1 118 ? -22.996 4.013 -25.007 1.00 59.31 118 GLY A O 1
ATOM 877 N N . SER A 1 119 ? -20.759 4.106 -25.195 1.00 45.00 119 SER A N 1
ATOM 878 C CA . SER A 1 119 ? -20.466 3.167 -24.108 1.00 45.00 119 SER A CA 1
ATOM 879 C C . SER A 1 119 ? -20.577 3.920 -22.773 1.00 45.00 119 SER A C 1
ATOM 881 O O . SER A 1 119 ? -20.279 5.118 -22.753 1.00 45.00 119 SER A O 1
ATOM 883 N N . PRO A 1 120 ? -21.009 3.271 -21.677 1.00 43.03 120 PRO A N 1
ATOM 884 C CA . PRO A 1 120 ? -21.172 3.935 -20.385 1.00 43.03 120 PRO A CA 1
ATOM 885 C C . PRO A 1 120 ? -19.863 4.596 -19.917 1.00 43.03 120 PRO A C 1
ATOM 887 O O . PRO A 1 120 ? -18.785 4.094 -20.262 1.00 43.03 120 PRO A O 1
ATOM 890 N N . PRO A 1 121 ? -19.943 5.697 -19.138 1.00 45.09 121 PRO A N 1
ATOM 891 C CA . PRO A 1 121 ? -18.773 6.369 -18.584 1.00 45.09 121 PRO A CA 1
ATOM 892 C C . PRO A 1 121 ? -17.895 5.359 -17.845 1.00 45.09 121 PRO A C 1
ATOM 894 O O . PRO A 1 121 ? -18.380 4.512 -17.091 1.00 45.09 121 PRO A O 1
ATOM 897 N N . ARG A 1 122 ? -16.584 5.420 -18.095 1.00 46.25 122 ARG A N 1
ATOM 898 C CA . ARG A 1 122 ? -15.597 4.446 -17.606 1.00 46.25 122 ARG A CA 1
ATOM 899 C C . ARG A 1 122 ? -15.562 4.365 -16.071 1.00 46.25 122 ARG A C 1
ATOM 901 O O . ARG A 1 122 ? -15.271 3.294 -15.548 1.00 46.25 122 ARG A O 1
ATOM 908 N N . ALA A 1 123 ? -15.966 5.440 -15.385 1.00 42.62 123 ALA A N 1
ATOM 909 C CA . ALA A 1 123 ? -16.152 5.517 -13.933 1.00 42.62 123 ALA A CA 1
ATOM 910 C C . ALA A 1 123 ? -17.304 4.637 -13.397 1.00 42.62 123 ALA A C 1
ATOM 912 O O . ALA A 1 123 ? -17.232 4.161 -12.271 1.00 42.62 123 ALA A O 1
ATOM 913 N N . ALA A 1 124 ? -18.335 4.358 -14.208 1.00 36.03 124 ALA A N 1
ATOM 914 C CA . ALA A 1 124 ? -19.488 3.530 -13.831 1.00 36.03 124 ALA A CA 1
ATOM 915 C C . ALA A 1 124 ? -19.317 2.041 -14.177 1.00 36.03 124 ALA A C 1
ATOM 917 O O . ALA A 1 124 ? -20.204 1.223 -13.913 1.00 36.03 124 ALA A O 1
ATOM 918 N N . ARG A 1 125 ? -18.169 1.636 -14.740 1.00 38.75 125 ARG A N 1
ATOM 919 C CA . ARG A 1 125 ? -17.777 0.235 -14.605 1.00 38.75 125 ARG A CA 1
ATOM 920 C C . ARG A 1 125 ? -17.463 0.056 -13.129 1.00 38.75 125 ARG A C 1
ATOM 922 O O . ARG A 1 125 ? -16.400 0.468 -12.687 1.00 38.75 125 ARG A O 1
ATOM 929 N N . ASN A 1 126 ? -18.358 -0.613 -12.400 1.00 35.75 126 ASN A N 1
ATOM 930 C CA . ASN A 1 126 ? -17.930 -1.495 -11.323 1.00 35.75 126 ASN A CA 1
ATOM 931 C C . ASN A 1 126 ? -16.788 -2.313 -11.918 1.00 35.75 126 ASN A C 1
ATOM 933 O O . ASN A 1 126 ? -17.021 -3.243 -12.696 1.00 35.75 126 ASN A O 1
ATOM 937 N N . VAL A 1 127 ? -15.556 -1.874 -11.667 1.00 36.25 127 VAL A N 1
ATOM 938 C CA . VAL A 1 127 ? -14.366 -2.600 -12.054 1.00 36.25 127 VAL A CA 1
ATOM 939 C C . VAL A 1 127 ? -14.481 -3.847 -11.206 1.00 36.25 127 VAL A C 1
ATOM 941 O O . VAL A 1 127 ? -14.133 -3.837 -10.031 1.00 36.25 127 VAL A O 1
ATOM 944 N N . SER A 1 128 ? -15.042 -4.919 -11.771 1.00 34.94 128 SER A N 1
ATOM 945 C CA . SER A 1 128 ? -14.707 -6.259 -11.316 1.00 34.94 128 SER A CA 1
ATOM 946 C C . SER A 1 128 ? -13.188 -6.222 -11.207 1.00 34.94 128 SER A C 1
ATOM 948 O O . SER A 1 128 ? -12.566 -5.989 -12.254 1.00 34.94 128 SER A O 1
ATOM 950 N N . PRO A 1 129 ? -12.617 -6.260 -9.986 1.00 42.84 129 PRO A N 1
ATOM 951 C CA . PRO A 1 129 ? -11.239 -5.860 -9.765 1.00 42.84 129 PRO A CA 1
ATOM 952 C C . PRO A 1 129 ? -10.411 -6.633 -10.768 1.00 42.84 129 PRO A C 1
ATOM 954 O O . PRO A 1 129 ? -10.487 -7.867 -10.812 1.00 42.84 129 PRO A O 1
ATOM 957 N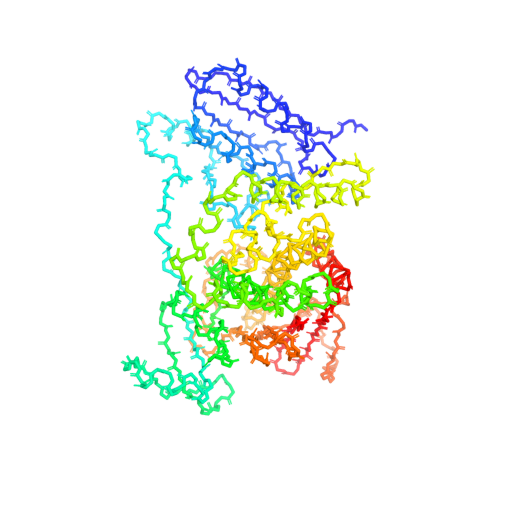 N . LYS A 1 130 ? -9.744 -5.904 -11.673 1.00 48.09 130 LYS A N 1
ATOM 958 C CA . LYS A 1 130 ? -8.919 -6.551 -12.685 1.00 48.09 130 LYS A CA 1
ATOM 959 C C . LYS A 1 130 ? -7.984 -7.466 -11.894 1.00 48.09 130 LYS A C 1
ATOM 961 O O . LYS A 1 130 ? -7.436 -6.999 -10.892 1.00 48.09 130 LYS A O 1
ATOM 966 N N . PRO A 1 131 ? -7.882 -8.762 -12.240 1.00 60.66 131 PRO A N 1
ATOM 967 C CA . PRO A 1 131 ? -7.105 -9.686 -11.436 1.00 60.66 131 PRO A CA 1
ATOM 968 C C . PRO A 1 131 ? -5.718 -9.090 -11.241 1.00 60.66 131 PRO A C 1
ATOM 970 O O . PRO A 1 131 ? -5.103 -8.648 -12.213 1.00 60.66 131 PRO A O 1
ATOM 973 N N . LEU A 1 132 ? -5.284 -8.999 -9.988 1.00 73.88 132 LEU A N 1
ATOM 974 C CA . LEU A 1 132 ? -4.036 -8.339 -9.652 1.00 73.88 132 LEU A CA 1
ATOM 975 C C . LEU A 1 132 ? -2.898 -9.220 -10.191 1.00 73.88 132 LEU A C 1
ATOM 977 O O . LEU A 1 132 ? -2.556 -10.240 -9.583 1.00 73.88 132 LEU A O 1
ATOM 981 N N . ASP A 1 133 ? -2.392 -8.873 -11.378 1.00 81.31 133 ASP A N 1
ATOM 982 C CA . ASP A 1 133 ? -1.368 -9.614 -12.128 1.00 81.31 133 ASP A CA 1
ATOM 983 C C . ASP A 1 133 ? 0.019 -9.409 -11.507 1.00 81.31 133 ASP A C 1
ATOM 985 O O . ASP A 1 133 ? 0.931 -8.791 -12.058 1.00 81.31 133 ASP A O 1
ATOM 989 N N . LEU A 1 134 ? 0.136 -9.905 -10.280 1.00 87.56 134 LEU A N 1
ATOM 990 C CA . LEU A 1 134 ? 1.349 -9.932 -9.485 1.00 87.56 134 LEU A CA 1
ATOM 991 C C . LEU A 1 134 ? 1.730 -11.388 -9.254 1.00 87.56 134 LEU A C 1
ATOM 993 O O . LEU A 1 134 ? 1.390 -11.954 -8.211 1.00 87.56 134 LEU A O 1
ATOM 997 N N . PRO A 1 135 ? 2.398 -12.022 -10.229 1.00 91.00 135 PRO A N 1
ATOM 998 C CA . PRO A 1 135 ? 2.981 -13.322 -10.000 1.00 91.00 135 PRO A CA 1
ATOM 999 C C . PRO A 1 135 ? 4.048 -13.212 -8.907 1.00 91.00 135 PRO A C 1
ATOM 1001 O O . PRO A 1 135 ? 4.934 -12.358 -8.973 1.00 91.00 135 PRO A O 1
ATOM 1004 N N . GLY A 1 136 ? 3.961 -14.065 -7.894 1.00 94.62 136 GLY A N 1
ATOM 1005 C CA . GLY A 1 136 ? 4.830 -13.961 -6.731 1.00 94.62 136 GLY A CA 1
ATOM 1006 C C . GLY A 1 136 ? 4.672 -15.099 -5.737 1.00 94.62 136 GLY A C 1
ATOM 1007 O O . GLY A 1 136 ? 3.767 -15.937 -5.826 1.00 94.62 136 GLY A O 1
ATOM 1008 N N . LYS A 1 137 ? 5.582 -15.103 -4.766 1.00 96.75 137 LYS A N 1
ATOM 1009 C CA . LYS A 1 137 ? 5.600 -16.040 -3.646 1.00 96.75 137 LYS A CA 1
ATOM 1010 C C . LYS A 1 137 ? 5.051 -15.348 -2.404 1.00 96.75 137 LYS A C 1
ATOM 1012 O O . LYS A 1 137 ? 5.512 -14.276 -2.031 1.00 96.75 137 LYS A O 1
ATOM 1017 N N . TYR A 1 138 ? 4.090 -15.983 -1.751 1.00 96.62 138 TYR A N 1
ATOM 1018 C CA . TYR A 1 138 ? 3.383 -15.468 -0.580 1.00 96.62 138 TYR A CA 1
ATOM 1019 C C . TYR A 1 138 ? 3.585 -16.461 0.562 1.00 96.62 138 TYR A C 1
ATOM 1021 O O . TYR A 1 138 ? 2.982 -17.536 0.562 1.00 96.62 138 TYR A O 1
ATOM 1029 N N . LEU A 1 139 ? 4.488 -16.144 1.485 1.00 96.94 139 LEU A N 1
ATOM 1030 C CA . LEU A 1 139 ? 5.037 -17.078 2.468 1.00 96.94 139 LEU A CA 1
ATOM 1031 C C . LEU A 1 139 ? 4.254 -17.028 3.778 1.00 96.94 139 LEU A C 1
ATOM 1033 O O . LEU A 1 139 ? 4.031 -15.955 4.331 1.00 96.94 139 LEU A O 1
ATOM 1037 N N . LEU A 1 140 ? 3.852 -18.189 4.284 1.00 95.25 140 LEU A N 1
ATOM 1038 C CA . LEU A 1 140 ? 3.058 -18.324 5.502 1.00 95.25 140 LEU A CA 1
ATOM 1039 C C . LEU A 1 140 ? 3.943 -18.585 6.720 1.00 95.25 140 LEU A C 1
ATOM 1041 O O . LEU A 1 140 ? 4.893 -19.369 6.650 1.00 95.25 140 LEU A O 1
ATOM 1045 N N . ASN A 1 141 ? 3.556 -18.030 7.869 1.00 92.75 141 ASN A N 1
ATOM 1046 C CA . ASN A 1 141 ? 4.094 -18.493 9.150 1.00 92.75 141 ASN A CA 1
ATOM 1047 C C . ASN A 1 141 ? 3.441 -19.823 9.567 1.00 92.75 141 ASN A C 1
ATOM 1049 O O . ASN A 1 141 ? 2.533 -20.337 8.907 1.00 92.75 141 ASN A O 1
ATOM 1053 N N . GLU A 1 142 ? 3.878 -20.383 10.695 1.00 93.25 142 GLU A N 1
ATOM 1054 C CA . GLU A 1 142 ? 3.322 -21.634 11.221 1.00 93.25 142 GLU A CA 1
ATOM 1055 C C . GLU A 1 142 ? 1.805 -21.562 11.460 1.00 93.25 142 GLU A C 1
ATOM 1057 O O . GLU A 1 142 ? 1.082 -22.517 11.167 1.00 93.25 142 GLU A O 1
ATOM 1062 N N . ALA A 1 143 ? 1.299 -20.427 11.954 1.00 91.19 143 ALA A N 1
ATOM 1063 C CA . ALA A 1 143 ? -0.130 -20.229 12.181 1.00 91.19 143 ALA A CA 1
ATOM 1064 C C . ALA A 1 143 ? -0.918 -20.222 10.860 1.00 91.19 143 ALA A C 1
ATOM 1066 O O . ALA A 1 143 ? -1.964 -20.864 10.761 1.00 91.19 143 ALA A O 1
ATOM 1067 N N . GLY A 1 144 ? -0.392 -19.571 9.822 1.00 92.31 144 GLY A N 1
ATOM 1068 C CA . GLY A 1 144 ? -0.972 -19.544 8.482 1.00 92.31 144 GLY A CA 1
ATOM 1069 C C . GLY A 1 144 ? -0.993 -20.911 7.814 1.00 92.31 144 GLY A C 1
ATOM 1070 O O . GLY A 1 144 ? -1.989 -21.270 7.183 1.00 92.31 144 GLY A O 1
ATOM 1071 N N . GLN A 1 145 ? 0.053 -21.715 8.009 1.00 95.19 145 GLN A N 1
ATOM 1072 C CA . GLN A 1 145 ? 0.083 -23.102 7.538 1.00 95.19 145 GLN A CA 1
ATOM 1073 C C . GLN A 1 145 ? -1.000 -23.947 8.224 1.00 95.19 145 GLN A C 1
ATOM 1075 O O . GLN A 1 145 ? -1.744 -24.662 7.548 1.00 95.19 145 GLN A O 1
ATOM 1080 N N . ARG A 1 146 ? -1.153 -23.819 9.551 1.00 94.38 146 ARG A N 1
ATOM 1081 C CA . ARG A 1 146 ? -2.226 -24.494 10.306 1.00 94.38 146 ARG A CA 1
ATOM 1082 C C . ARG A 1 146 ? -3.612 -24.050 9.837 1.00 94.38 146 ARG A C 1
ATOM 1084 O O . ARG A 1 146 ? -4.460 -24.904 9.591 1.00 94.38 146 ARG A O 1
ATOM 1091 N N . TYR A 1 147 ? -3.820 -22.746 9.654 1.00 91.44 147 TYR A N 1
ATOM 1092 C CA . TYR A 1 147 ? -5.070 -22.173 9.146 1.00 91.44 147 TYR A CA 1
ATOM 1093 C C . TYR A 1 147 ? -5.443 -22.742 7.771 1.00 91.44 147 TYR A C 1
ATOM 1095 O O . TYR A 1 147 ? -6.564 -23.208 7.563 1.00 91.44 147 TYR A O 1
ATOM 1103 N N . CYS A 1 148 ? -4.485 -22.772 6.839 1.00 92.31 148 CYS A N 1
ATOM 1104 C CA . CYS A 1 148 ? -4.711 -23.320 5.504 1.00 92.31 148 CYS A CA 1
ATOM 1105 C C . CYS A 1 148 ? -5.000 -24.825 5.551 1.00 92.31 148 CYS A C 1
ATOM 1107 O O . CYS A 1 148 ? -5.914 -25.283 4.871 1.00 92.31 148 CYS A O 1
ATOM 1109 N N . SER A 1 149 ? -4.290 -25.580 6.393 1.00 92.88 149 SER A N 1
ATOM 1110 C CA . SER A 1 149 ? -4.520 -27.017 6.582 1.00 92.88 149 SER A CA 1
ATOM 1111 C C . SER A 1 149 ? -5.933 -27.316 7.103 1.00 92.88 149 SER A C 1
ATOM 1113 O O . SER A 1 149 ? -6.647 -28.137 6.524 1.00 92.88 149 SER A O 1
ATOM 1115 N N . GLN A 1 150 ? -6.390 -26.585 8.126 1.00 92.81 150 GLN A N 1
ATOM 1116 C CA . GLN A 1 150 ? -7.738 -26.733 8.695 1.00 92.81 150 GLN A CA 1
ATOM 1117 C C . GLN A 1 150 ? -8.843 -26.451 7.671 1.00 92.81 150 GLN A C 1
ATOM 1119 O O . GLN A 1 150 ? -9.838 -27.173 7.616 1.00 92.81 150 GLN A O 1
ATOM 1124 N N . LEU A 1 151 ? -8.654 -25.432 6.829 1.00 89.50 151 LEU A N 1
ATOM 1125 C CA . LEU A 1 151 ? -9.604 -25.055 5.779 1.00 89.50 151 LEU A CA 1
ATOM 1126 C C . LEU A 1 151 ? -9.379 -25.787 4.449 1.00 89.50 151 LEU A C 1
ATOM 1128 O O . LEU A 1 151 ? -10.054 -25.482 3.466 1.00 89.50 151 LEU A O 1
ATOM 1132 N N . ARG A 1 152 ? -8.446 -26.750 4.402 1.00 91.81 152 ARG A N 1
ATOM 1133 C CA . ARG A 1 152 ? -8.066 -27.504 3.194 1.00 91.81 152 ARG A CA 1
ATOM 1134 C C . ARG A 1 152 ? -7.676 -26.601 2.013 1.00 91.81 152 ARG A C 1
ATOM 1136 O O . ARG A 1 152 ? -7.930 -26.927 0.855 1.00 91.81 152 ARG A O 1
ATOM 1143 N N . ILE A 1 153 ? -7.050 -25.462 2.304 1.00 91.38 153 ILE A N 1
ATOM 1144 C CA . ILE A 1 153 ? -6.487 -24.549 1.309 1.00 91.38 153 ILE A CA 1
ATOM 1145 C C . ILE A 1 153 ? -5.102 -25.085 0.904 1.00 91.38 153 ILE A C 1
ATOM 1147 O O . ILE A 1 153 ? -4.238 -25.233 1.770 1.00 91.38 153 ILE A O 1
ATOM 1151 N N . PRO A 1 154 ? -4.854 -25.375 -0.387 1.00 91.12 154 PRO A N 1
ATOM 1152 C CA . PRO A 1 154 ? -3.600 -25.981 -0.824 1.00 91.12 154 PRO A CA 1
ATOM 1153 C C . PRO A 1 154 ? -2.435 -24.985 -0.764 1.00 91.12 154 PRO A C 1
ATOM 1155 O O . PRO A 1 154 ? -2.514 -23.895 -1.332 1.00 91.12 154 PRO A O 1
ATOM 1158 N N . VAL A 1 155 ? -1.338 -25.404 -0.134 1.00 95.12 155 VAL A N 1
ATOM 1159 C CA . VAL A 1 155 ? -0.059 -24.678 -0.049 1.00 95.12 155 VAL A CA 1
ATOM 1160 C C . VAL A 1 155 ? 1.049 -25.482 -0.735 1.00 95.12 155 VAL A C 1
ATOM 1162 O O . VAL A 1 155 ? 0.868 -26.660 -1.045 1.00 95.12 155 VAL A O 1
ATOM 1165 N N . ARG A 1 156 ? 2.188 -24.846 -1.010 1.00 96.00 156 ARG A N 1
ATOM 1166 C CA . ARG A 1 156 ? 3.353 -25.460 -1.659 1.00 96.00 156 ARG A CA 1
ATOM 1167 C C . ARG A 1 156 ? 4.611 -25.249 -0.831 1.00 96.00 156 ARG A C 1
ATOM 1169 O O . ARG A 1 156 ? 4.740 -24.221 -0.168 1.00 96.00 156 ARG A O 1
ATOM 1176 N N . ASP A 1 157 ? 5.549 -26.179 -0.969 1.00 96.62 157 ASP A N 1
ATOM 1177 C CA . ASP A 1 157 ? 6.939 -25.949 -0.595 1.00 96.62 157 ASP A CA 1
ATOM 1178 C C . ASP A 1 157 ? 7.576 -24.999 -1.609 1.00 96.62 157 ASP A C 1
ATOM 1180 O O . ASP A 1 157 ? 7.538 -25.219 -2.823 1.00 96.62 157 ASP A O 1
ATOM 1184 N N . LEU A 1 158 ? 8.146 -23.919 -1.098 1.00 96.12 158 LEU A N 1
ATOM 1185 C CA . LEU A 1 158 ? 8.735 -22.833 -1.858 1.00 96.12 158 LEU A CA 1
ATOM 1186 C C . LEU A 1 158 ? 10.194 -22.647 -1.452 1.00 96.12 158 LEU A C 1
ATOM 1188 O O . LEU A 1 158 ? 10.657 -23.107 -0.404 1.00 96.12 158 LEU A O 1
ATOM 1192 N N . ARG A 1 159 ? 10.919 -21.918 -2.297 1.00 93.81 159 ARG A N 1
ATOM 1193 C CA . ARG A 1 159 ? 12.210 -21.342 -1.936 1.00 93.81 159 ARG A CA 1
ATOM 1194 C C . ARG A 1 159 ? 12.154 -19.833 -2.047 1.00 93.81 159 ARG A C 1
ATOM 1196 O O . ARG A 1 159 ? 11.646 -19.338 -3.057 1.00 93.81 159 ARG A O 1
ATOM 1203 N N . THR A 1 160 ? 12.674 -19.129 -1.050 1.00 91.31 160 THR A N 1
ATOM 1204 C CA . THR A 1 160 ? 12.828 -17.668 -1.096 1.00 91.31 160 THR A CA 1
ATOM 1205 C C . THR A 1 160 ? 13.808 -17.270 -2.196 1.00 91.31 160 THR A C 1
ATOM 1207 O O . THR A 1 160 ? 14.525 -18.120 -2.740 1.00 91.31 160 THR A O 1
ATOM 1210 N N . TYR A 1 161 ? 13.877 -15.983 -2.528 1.00 86.56 161 TYR A N 1
ATOM 1211 C CA . TYR A 1 161 ? 14.924 -15.460 -3.409 1.00 86.56 161 TYR A CA 1
ATOM 1212 C C . TYR A 1 161 ? 16.338 -15.780 -2.884 1.00 86.56 161 TYR A C 1
ATOM 1214 O O . TYR A 1 161 ? 17.232 -16.091 -3.665 1.00 86.56 161 TYR A O 1
ATOM 1222 N N . ALA A 1 162 ? 16.524 -15.798 -1.558 1.00 86.44 162 ALA A N 1
ATOM 1223 C CA . ALA A 1 162 ? 17.777 -16.196 -0.907 1.00 86.44 162 ALA A CA 1
ATOM 1224 C C . ALA A 1 162 ? 18.029 -17.722 -0.911 1.00 86.44 162 ALA A C 1
ATOM 1226 O O . ALA A 1 162 ? 19.080 -18.180 -0.469 1.00 86.44 162 ALA A O 1
ATOM 1227 N N . GLY A 1 163 ? 17.085 -18.525 -1.413 1.00 89.56 163 GLY A N 1
ATOM 1228 C CA . GLY A 1 163 ? 17.203 -19.982 -1.520 1.00 89.56 163 GLY A CA 1
ATOM 1229 C C . GLY A 1 163 ? 16.761 -20.763 -0.278 1.00 89.56 163 GLY A C 1
ATOM 1230 O O . GLY A 1 163 ? 16.871 -21.995 -0.271 1.00 89.56 163 GLY A O 1
ATOM 1231 N N . GLU A 1 164 ? 16.235 -20.079 0.738 1.00 92.81 164 GLU A N 1
ATOM 1232 C CA . GLU A 1 164 ? 15.740 -20.667 1.987 1.00 92.81 164 GLU A CA 1
ATOM 1233 C C . GLU A 1 164 ? 14.429 -21.419 1.751 1.00 92.81 164 GLU A C 1
ATOM 1235 O O . GLU A 1 164 ? 13.639 -21.044 0.886 1.00 92.81 164 GLU A O 1
ATOM 1240 N N . ARG A 1 165 ? 14.176 -22.482 2.521 1.00 95.19 165 ARG A N 1
ATOM 1241 C CA . ARG A 1 165 ? 12.914 -23.230 2.431 1.00 95.19 165 ARG A CA 1
ATOM 1242 C C . ARG A 1 165 ? 11.791 -22.453 3.111 1.00 95.19 165 ARG A C 1
ATOM 1244 O O . ARG A 1 165 ? 11.954 -22.004 4.239 1.00 95.19 165 ARG A O 1
ATOM 1251 N N . ALA A 1 166 ? 10.646 -22.366 2.448 1.00 95.88 166 ALA A N 1
ATOM 1252 C CA . ALA A 1 166 ? 9.437 -21.747 2.978 1.00 95.88 166 ALA A CA 1
ATOM 1253 C C . ALA A 1 166 ? 8.195 -22.523 2.525 1.00 95.88 166 ALA A C 1
ATOM 1255 O O . ALA A 1 166 ? 8.268 -23.333 1.605 1.00 95.88 166 ALA A O 1
ATOM 1256 N N . VAL A 1 167 ? 7.047 -22.254 3.144 1.00 97.12 167 VAL A N 1
ATOM 1257 C CA . VAL A 1 167 ? 5.753 -22.822 2.743 1.00 97.12 167 VAL A CA 1
ATOM 1258 C C . VAL A 1 167 ? 4.791 -21.680 2.464 1.00 97.12 167 VAL A C 1
ATOM 1260 O O . VAL A 1 167 ? 4.750 -20.701 3.208 1.00 97.12 167 VAL A O 1
ATOM 1263 N N . GLY A 1 168 ? 4.008 -21.784 1.397 1.00 97.06 168 GLY A N 1
ATOM 1264 C CA . GLY A 1 168 ? 3.047 -20.740 1.068 1.00 97.06 168 GLY A CA 1
ATOM 1265 C C . GLY A 1 168 ? 2.405 -20.914 -0.294 1.00 97.06 168 GLY A C 1
ATOM 1266 O O . GLY A 1 168 ? 2.136 -22.033 -0.735 1.00 97.06 168 GLY A O 1
ATOM 1267 N N . PHE A 1 169 ? 2.156 -19.796 -0.965 1.00 96.69 169 PHE A N 1
ATOM 1268 C CA . PHE A 1 169 ? 1.555 -19.773 -2.288 1.00 96.69 169 PHE A CA 1
ATOM 1269 C C . PHE A 1 169 ? 2.523 -19.263 -3.344 1.00 96.69 169 PHE A C 1
ATOM 1271 O O . PHE A 1 169 ? 3.195 -18.260 -3.148 1.00 96.69 169 PHE A O 1
ATOM 1278 N N . ASP A 1 170 ? 2.533 -19.938 -4.485 1.00 95.50 170 ASP A N 1
ATOM 1279 C CA . ASP A 1 170 ? 3.131 -19.460 -5.728 1.00 95.50 170 ASP A CA 1
ATOM 1280 C C . ASP A 1 170 ? 1.974 -19.109 -6.664 1.00 95.50 170 ASP A C 1
ATOM 1282 O O . ASP A 1 170 ? 1.386 -19.976 -7.326 1.00 95.50 170 ASP A O 1
ATOM 1286 N N . TRP A 1 171 ? 1.524 -17.858 -6.572 1.00 93.94 171 TRP A N 1
ATOM 1287 C CA . TRP A 1 171 ? 0.379 -17.373 -7.330 1.00 93.94 171 TRP A CA 1
ATOM 1288 C C . TRP A 1 171 ? 0.863 -16.740 -8.620 1.00 93.94 171 TRP A C 1
ATOM 1290 O O . TRP A 1 171 ? 1.724 -15.875 -8.592 1.00 93.94 171 TRP A O 1
ATOM 1300 N N . LYS A 1 172 ? 0.251 -17.129 -9.744 1.00 89.44 172 LYS A N 1
ATOM 1301 C CA . LYS A 1 172 ? 0.394 -16.414 -11.022 1.00 89.44 172 LYS A CA 1
ATOM 1302 C C . LYS A 1 172 ? -0.471 -15.155 -11.072 1.00 89.44 172 LYS A C 1
ATOM 1304 O O . LYS A 1 172 ? -0.108 -14.186 -11.711 1.00 89.44 172 LYS A O 1
ATOM 1309 N N . ILE A 1 173 ? -1.620 -15.209 -10.400 1.00 88.44 173 ILE A N 1
ATOM 1310 C CA . ILE A 1 173 ? -2.581 -14.118 -10.254 1.00 88.44 173 ILE A CA 1
ATOM 1311 C C . ILE A 1 173 ? -2.895 -14.026 -8.765 1.00 88.44 173 ILE A C 1
ATOM 1313 O O . ILE A 1 173 ? -3.321 -15.019 -8.161 1.00 88.44 173 ILE A O 1
ATOM 1317 N N . CYS A 1 174 ? -2.669 -12.859 -8.172 1.00 88.00 174 CYS A N 1
ATOM 1318 C CA . CYS A 1 174 ? -2.831 -12.666 -6.740 1.00 88.00 174 CYS A CA 1
ATOM 1319 C C . CYS A 1 174 ? -4.314 -12.735 -6.336 1.00 88.00 174 CYS A C 1
ATOM 1321 O O . CYS A 1 174 ? -5.176 -12.067 -6.911 1.00 88.00 174 CYS A O 1
ATOM 1323 N N . LYS A 1 175 ? -4.616 -13.536 -5.306 1.00 88.94 175 LYS A N 1
ATOM 1324 C CA . LYS A 1 175 ? -5.962 -13.662 -4.729 1.00 88.94 175 LYS A CA 1
ATOM 1325 C C . LYS A 1 175 ? -6.139 -12.643 -3.606 1.00 88.94 175 LYS A C 1
ATOM 1327 O O . LYS A 1 175 ? -6.020 -12.994 -2.431 1.00 88.94 175 LYS A O 1
ATOM 1332 N N . LEU A 1 176 ? -6.418 -11.392 -3.972 1.00 84.69 176 LEU A N 1
ATOM 1333 C CA . LEU A 1 176 ? -6.393 -10.249 -3.051 1.00 84.69 176 LEU A CA 1
ATOM 1334 C C . LEU A 1 176 ? -7.280 -10.433 -1.808 1.00 84.69 176 LEU A C 1
ATOM 1336 O O . LEU A 1 176 ? -6.839 -10.133 -0.704 1.00 84.69 176 LEU A O 1
ATOM 1340 N N . ASP A 1 177 ? -8.481 -11.003 -1.942 1.00 84.31 177 ASP A N 1
ATOM 1341 C CA . ASP A 1 177 ? -9.367 -11.240 -0.791 1.00 84.31 177 ASP A CA 1
ATOM 1342 C C . ASP A 1 177 ? -8.795 -12.221 0.232 1.00 84.31 177 ASP A C 1
ATOM 1344 O O . ASP A 1 177 ? -8.913 -12.010 1.442 1.00 84.31 177 ASP A O 1
ATOM 1348 N N . LEU A 1 178 ? -8.182 -13.306 -0.248 1.00 87.00 178 LEU A N 1
ATOM 1349 C CA . LEU A 1 178 ? -7.530 -14.273 0.626 1.00 87.00 178 LEU A CA 1
ATOM 1350 C C . LEU A 1 178 ? -6.276 -13.653 1.239 1.00 87.00 178 LEU A C 1
ATOM 1352 O O . LEU A 1 178 ? -6.080 -13.765 2.445 1.00 87.00 178 LEU A O 1
ATOM 1356 N N . LEU A 1 179 ? -5.468 -12.958 0.437 1.00 89.94 179 LEU A N 1
ATOM 1357 C CA . LEU A 1 179 ? -4.270 -12.279 0.920 1.00 89.94 179 LEU A CA 1
ATOM 1358 C C . LEU A 1 179 ? -4.592 -11.274 2.021 1.00 89.94 179 LEU A C 1
ATOM 1360 O O . LEU A 1 179 ? -3.958 -11.301 3.070 1.00 89.94 179 LEU A O 1
ATOM 1364 N N . ARG A 1 180 ? -5.621 -10.447 1.819 1.00 84.69 180 ARG A N 1
ATOM 1365 C CA . ARG A 1 180 ? -6.087 -9.476 2.809 1.00 84.69 180 ARG A CA 1
ATOM 1366 C C . ARG A 1 180 ? -6.416 -10.161 4.130 1.00 84.69 180 ARG A C 1
ATOM 1368 O O . ARG A 1 180 ? -5.964 -9.696 5.167 1.00 84.69 180 ARG A O 1
ATOM 1375 N N . LYS A 1 181 ? -7.138 -11.289 4.102 1.00 84.94 181 LYS A N 1
ATOM 1376 C CA . LYS A 1 181 ? -7.424 -12.080 5.313 1.00 84.94 181 LYS A CA 1
ATOM 1377 C C . LYS A 1 181 ? -6.141 -12.598 5.964 1.00 84.94 181 LYS A C 1
ATOM 1379 O O . LYS A 1 181 ? -5.986 -12.466 7.172 1.00 84.94 181 LYS A O 1
ATOM 1384 N N . LEU A 1 182 ? -5.220 -13.159 5.183 1.00 87.56 182 LEU A N 1
ATOM 1385 C CA . LEU A 1 182 ? -3.962 -13.699 5.705 1.00 87.56 182 LEU A CA 1
ATOM 1386 C C . LEU A 1 182 ? -3.102 -12.615 6.366 1.00 87.56 182 LEU A C 1
ATOM 1388 O O . LEU A 1 182 ? -2.608 -12.825 7.467 1.00 87.56 182 LEU A O 1
ATOM 1392 N N . VAL A 1 183 ? -2.970 -11.452 5.731 1.00 86.69 183 VAL A N 1
ATOM 1393 C CA . VAL A 1 183 ? -2.235 -10.292 6.259 1.00 86.69 183 VAL A CA 1
ATOM 1394 C C . VAL A 1 183 ? -2.879 -9.796 7.551 1.00 86.69 183 VAL A C 1
ATOM 1396 O O . VAL A 1 183 ? -2.223 -9.723 8.583 1.00 86.69 183 VAL A O 1
ATOM 1399 N N . VAL A 1 184 ? -4.184 -9.522 7.515 1.00 82.31 184 VAL A N 1
ATOM 1400 C CA . VAL A 1 184 ? -4.954 -9.005 8.656 1.00 82.31 184 VAL A CA 1
ATOM 1401 C C . VAL A 1 184 ? -4.888 -9.919 9.877 1.00 82.31 184 VAL A C 1
ATOM 1403 O O . VAL A 1 184 ? -4.854 -9.441 11.007 1.00 82.31 184 VAL A O 1
ATOM 1406 N N . HIS A 1 185 ? -4.892 -11.232 9.665 1.00 84.12 185 HIS A N 1
ATOM 1407 C CA . HIS A 1 185 ? -4.819 -12.208 10.748 1.00 84.12 185 HIS A CA 1
ATOM 1408 C C . HIS A 1 185 ? -3.378 -12.578 11.130 1.00 84.12 185 HIS A C 1
ATOM 1410 O O . HIS A 1 185 ? -3.191 -13.483 11.939 1.00 84.12 185 HIS A O 1
ATOM 1416 N N . GLY A 1 186 ? -2.365 -11.904 10.569 1.00 86.31 186 GLY A N 1
ATOM 1417 C CA . GLY A 1 186 ? -0.957 -12.167 10.870 1.00 86.31 186 GLY A CA 1
ATOM 1418 C C . GLY A 1 186 ? -0.526 -13.586 10.498 1.00 86.31 186 GLY A C 1
ATOM 1419 O O . GLY A 1 186 ? 0.194 -14.228 11.251 1.00 86.31 186 GLY A O 1
ATOM 1420 N N . LEU A 1 187 ? -1.016 -14.114 9.374 1.00 90.06 187 LEU A N 1
ATOM 1421 C CA . LEU A 1 187 ? -0.776 -15.485 8.898 1.00 90.06 187 LEU A CA 1
ATOM 1422 C C . LEU A 1 187 ? 0.315 -15.565 7.816 1.00 90.06 187 LEU A C 1
ATOM 1424 O O . LEU A 1 187 ? 0.741 -16.658 7.441 1.00 90.06 187 LEU A O 1
ATOM 1428 N N . ILE A 1 188 ? 0.755 -14.419 7.298 1.00 92.31 188 ILE A N 1
ATOM 1429 C CA . ILE A 1 188 ? 1.787 -14.295 6.264 1.00 92.31 188 ILE A CA 1
ATOM 1430 C C . ILE A 1 188 ? 3.047 -13.658 6.865 1.00 92.31 188 ILE A C 1
ATOM 1432 O O . ILE A 1 188 ? 2.938 -12.769 7.705 1.00 92.31 188 ILE A O 1
ATOM 1436 N N . THR A 1 189 ? 4.232 -14.109 6.452 1.00 93.00 189 THR A N 1
ATOM 1437 C CA . THR A 1 189 ? 5.516 -13.498 6.843 1.00 93.00 189 THR A CA 1
ATOM 1438 C C . THR A 1 189 ? 6.059 -12.586 5.763 1.00 93.00 189 THR A C 1
ATOM 1440 O O . THR A 1 189 ? 6.579 -11.521 6.070 1.00 93.00 189 THR A O 1
ATOM 1443 N N . THR A 1 190 ? 5.957 -13.006 4.501 1.00 96.00 190 THR A N 1
ATOM 1444 C CA . THR A 1 190 ? 6.687 -12.363 3.410 1.00 96.00 190 THR A CA 1
ATOM 1445 C C . THR A 1 190 ? 5.926 -12.466 2.095 1.00 96.00 190 THR A C 1
ATOM 1447 O O . THR A 1 190 ? 5.331 -13.501 1.790 1.00 96.00 190 THR A O 1
ATOM 1450 N N . ILE A 1 191 ? 5.999 -11.418 1.282 1.00 96.31 191 ILE A N 1
ATOM 1451 C CA . ILE A 1 191 ? 5.608 -11.420 -0.130 1.00 96.31 191 ILE A CA 1
ATOM 1452 C C . ILE A 1 191 ? 6.862 -11.147 -0.958 1.00 96.31 191 ILE A C 1
ATOM 1454 O O . ILE A 1 191 ? 7.540 -10.156 -0.714 1.00 96.31 191 ILE A O 1
ATOM 1458 N N . GLU A 1 192 ? 7.173 -12.005 -1.928 1.00 96.62 192 GLU A N 1
ATOM 1459 C CA . GLU A 1 192 ? 8.279 -11.822 -2.875 1.00 96.62 192 GLU A CA 1
ATOM 1460 C C . GLU A 1 192 ? 7.740 -11.774 -4.307 1.00 96.62 192 GLU A C 1
ATOM 1462 O O . GLU A 1 192 ? 7.143 -12.737 -4.796 1.00 96.62 192 GLU A O 1
ATOM 1467 N N . ILE A 1 193 ? 7.979 -10.658 -4.991 1.00 95.44 193 ILE A N 1
ATOM 1468 C CA . ILE A 1 193 ? 7.598 -10.435 -6.386 1.00 95.44 193 ILE A CA 1
ATOM 1469 C C . ILE A 1 193 ? 8.879 -10.181 -7.174 1.00 95.44 193 ILE A C 1
ATOM 1471 O O . ILE A 1 193 ? 9.621 -9.242 -6.884 1.00 95.44 193 ILE A O 1
ATOM 1475 N N . SER A 1 194 ? 9.146 -11.023 -8.171 1.00 93.44 194 SER A N 1
ATOM 1476 C CA . SER A 1 194 ? 10.332 -10.915 -9.024 1.00 93.44 194 SER A CA 1
ATOM 1477 C C . SER A 1 194 ? 9.930 -10.671 -10.467 1.00 93.44 194 SER A C 1
ATOM 1479 O O . SER A 1 194 ? 9.145 -11.442 -11.023 1.00 93.44 194 SER A O 1
ATOM 1481 N N . ARG A 1 195 ? 10.461 -9.609 -11.079 1.00 91.19 195 ARG A N 1
ATOM 1482 C CA . ARG A 1 195 ? 10.131 -9.217 -12.455 1.00 91.19 195 ARG A CA 1
ATOM 1483 C C . ARG A 1 195 ? 11.332 -8.584 -13.168 1.00 91.19 195 ARG A C 1
ATOM 1485 O O . ARG A 1 195 ? 12.207 -8.035 -12.501 1.00 91.19 195 ARG A O 1
ATOM 1492 N N . PRO A 1 196 ? 11.388 -8.645 -14.511 1.00 87.25 196 PRO A N 1
ATOM 1493 C CA . PRO A 1 196 ? 12.405 -7.925 -15.282 1.00 87.25 196 PRO A CA 1
ATOM 1494 C C . PRO A 1 196 ? 12.161 -6.409 -15.280 1.00 87.25 196 PRO A C 1
ATOM 1496 O O . PRO A 1 196 ? 13.082 -5.640 -15.520 1.00 87.25 196 PRO A O 1
ATOM 1499 N N . GLU A 1 197 ? 10.927 -5.987 -15.001 1.00 84.81 197 GLU A N 1
ATOM 1500 C CA . GLU A 1 197 ? 10.506 -4.596 -14.876 1.00 84.81 197 GLU A CA 1
ATOM 1501 C C . GLU A 1 197 ? 9.290 -4.480 -13.950 1.00 84.81 197 GLU A C 1
ATOM 1503 O O . GLU A 1 197 ? 8.529 -5.442 -13.770 1.00 84.81 197 GLU A O 1
ATOM 1508 N N . PHE A 1 198 ? 9.098 -3.303 -13.366 1.00 84.62 198 PHE A N 1
ATOM 1509 C CA . PHE A 1 198 ? 7.964 -3.031 -12.491 1.00 84.62 198 PHE A CA 1
ATOM 1510 C C . PHE A 1 198 ? 7.018 -1.979 -13.063 1.00 84.62 198 PHE A C 1
ATOM 1512 O O . PHE A 1 198 ? 5.903 -1.881 -12.560 1.00 84.62 198 PHE A O 1
ATOM 1519 N N . VAL A 1 199 ? 7.386 -1.257 -14.127 1.00 76.25 199 VAL A N 1
ATOM 1520 C CA . VAL A 1 199 ? 6.500 -0.307 -14.820 1.00 76.25 199 VAL A CA 1
ATOM 1521 C C . VAL A 1 199 ? 5.138 -0.924 -15.161 1.00 76.25 199 VAL A C 1
ATOM 1523 O O . VAL A 1 199 ? 4.126 -0.368 -14.735 1.00 76.25 199 VAL A O 1
ATOM 1526 N N . SER A 1 200 ? 5.063 -2.098 -15.805 1.00 75.25 200 SER A N 1
ATOM 1527 C CA . SER A 1 200 ? 3.762 -2.729 -16.123 1.00 75.25 200 SER A CA 1
ATOM 1528 C C . SER A 1 200 ? 2.983 -3.226 -14.902 1.00 75.25 200 SER A C 1
ATOM 1530 O O . SER A 1 200 ? 1.770 -3.416 -14.981 1.00 75.25 200 SER A O 1
ATOM 1532 N N . ALA A 1 201 ? 3.659 -3.445 -13.772 1.00 81.44 201 ALA A N 1
ATOM 1533 C CA . ALA A 1 201 ? 3.060 -3.922 -12.527 1.00 81.44 201 ALA A CA 1
ATOM 1534 C C . ALA A 1 201 ? 2.872 -2.811 -11.485 1.00 81.44 201 ALA A C 1
ATOM 1536 O O . ALA A 1 201 ? 2.428 -3.100 -10.373 1.00 81.44 201 ALA A O 1
ATOM 1537 N N . ARG A 1 202 ? 3.196 -1.555 -11.818 1.00 79.56 202 ARG A N 1
ATOM 1538 C CA . ARG A 1 202 ? 3.267 -0.444 -10.863 1.00 79.56 202 ARG A CA 1
ATOM 1539 C C . ARG A 1 202 ? 1.950 -0.256 -10.135 1.00 79.56 202 ARG A C 1
ATOM 1541 O O . ARG A 1 202 ? 1.921 -0.375 -8.916 1.00 79.56 202 ARG A O 1
ATOM 1548 N N . HIS A 1 203 ? 0.859 -0.061 -10.874 1.00 80.56 203 HIS A N 1
ATOM 1549 C CA . HIS A 1 203 ? -0.484 0.054 -10.300 1.00 80.56 203 HIS A CA 1
ATOM 1550 C C . HIS A 1 203 ? -0.802 -1.099 -9.364 1.00 80.56 203 HIS A C 1
ATOM 1552 O O . HIS A 1 203 ? -1.228 -0.881 -8.239 1.00 80.56 203 HIS A O 1
ATOM 1558 N N . ALA A 1 204 ? -0.519 -2.325 -9.800 1.00 84.19 204 ALA A N 1
ATOM 1559 C CA . ALA A 1 204 ? -0.831 -3.501 -9.016 1.00 84.19 204 ALA A CA 1
ATOM 1560 C C . ALA A 1 204 ? -0.025 -3.550 -7.704 1.00 84.19 204 ALA A C 1
ATOM 1562 O O . ALA A 1 204 ? -0.570 -3.916 -6.664 1.00 84.19 204 ALA A O 1
ATOM 1563 N N . LEU A 1 205 ? 1.253 -3.159 -7.727 1.00 88.62 205 LEU A N 1
ATOM 1564 C CA . LEU A 1 205 ? 2.105 -3.072 -6.536 1.00 88.62 205 LEU A CA 1
ATOM 1565 C C . LEU A 1 205 ? 1.647 -1.982 -5.564 1.00 88.62 205 LEU A C 1
ATOM 1567 O O . LEU A 1 205 ? 1.656 -2.206 -4.350 1.00 88.62 205 LEU A O 1
ATOM 1571 N N . LEU A 1 206 ? 1.236 -0.824 -6.083 1.00 84.56 206 LEU A N 1
ATOM 1572 C CA . LEU A 1 206 ? 0.709 0.267 -5.265 1.00 84.56 206 LEU A CA 1
ATOM 1573 C C . LEU A 1 206 ? -0.632 -0.133 -4.642 1.00 84.56 206 LEU A C 1
ATOM 1575 O O . LEU A 1 206 ? -0.809 0.009 -3.436 1.00 84.56 206 LEU A O 1
ATOM 1579 N N . ASP A 1 207 ? -1.525 -0.745 -5.419 1.00 83.94 207 ASP A N 1
ATOM 1580 C CA . ASP A 1 207 ? -2.811 -1.249 -4.930 1.00 83.94 207 ASP A CA 1
ATOM 1581 C C . ASP A 1 207 ? -2.631 -2.352 -3.882 1.00 83.94 207 ASP A C 1
ATOM 1583 O O . ASP A 1 207 ? -3.327 -2.358 -2.862 1.00 83.94 207 ASP A O 1
ATOM 1587 N N . LEU A 1 208 ? -1.672 -3.263 -4.088 1.00 89.19 208 LEU A N 1
ATOM 1588 C CA . LEU A 1 208 ? -1.287 -4.272 -3.102 1.00 89.19 208 LEU A CA 1
ATOM 1589 C C . LEU A 1 208 ? -0.835 -3.610 -1.796 1.00 89.19 208 LEU A C 1
ATOM 1591 O O . LEU A 1 208 ? -1.343 -3.949 -0.727 1.00 89.19 208 LEU A O 1
ATOM 1595 N N . THR A 1 209 ? 0.103 -2.668 -1.894 1.00 89.94 209 THR A N 1
ATOM 1596 C CA . THR A 1 209 ? 0.698 -1.971 -0.746 1.00 89.94 209 THR A CA 1
ATOM 1597 C C . THR A 1 209 ? -0.359 -1.195 0.035 1.00 89.94 209 THR A C 1
ATOM 1599 O O . THR A 1 209 ? -0.493 -1.403 1.244 1.00 89.94 209 THR A O 1
ATOM 1602 N N . ARG A 1 210 ? -1.182 -0.395 -0.656 1.00 87.38 210 ARG A N 1
ATOM 1603 C CA . ARG A 1 210 ? -2.314 0.339 -0.076 1.00 87.38 210 ARG A CA 1
ATOM 1604 C C . ARG A 1 210 ? -3.282 -0.609 0.625 1.00 87.38 210 ARG A C 1
ATOM 1606 O O . ARG A 1 210 ? -3.573 -0.435 1.802 1.00 87.38 210 ARG A O 1
ATOM 1613 N N . THR A 1 211 ? -3.724 -1.666 -0.059 1.00 84.94 211 THR A N 1
ATOM 1614 C CA . THR A 1 211 ? -4.705 -2.619 0.491 1.00 84.94 211 THR A CA 1
ATOM 1615 C C . THR A 1 211 ? -4.193 -3.311 1.755 1.00 84.94 211 THR A C 1
ATOM 1617 O O . THR A 1 211 ? -4.951 -3.510 2.706 1.00 84.94 211 THR A O 1
ATOM 1620 N N . ILE A 1 212 ? -2.913 -3.684 1.775 1.00 88.19 212 ILE A N 1
ATOM 1621 C CA . ILE A 1 212 ? -2.261 -4.321 2.923 1.00 88.19 212 ILE A CA 1
ATOM 1622 C C . ILE A 1 212 ? -2.200 -3.363 4.113 1.00 88.19 212 ILE A C 1
ATOM 1624 O O . ILE A 1 212 ? -2.661 -3.716 5.199 1.00 88.19 212 ILE A O 1
ATOM 1628 N N . LEU A 1 213 ? -1.685 -2.149 3.908 1.00 88.12 213 LEU A N 1
ATOM 1629 C CA . LEU A 1 213 ? -1.525 -1.147 4.965 1.00 88.12 213 LEU A CA 1
ATOM 1630 C C . LEU A 1 213 ? -2.864 -0.708 5.536 1.00 88.12 213 LEU A C 1
ATOM 1632 O O . LEU A 1 213 ? -3.073 -0.786 6.747 1.00 88.12 213 LEU A O 1
ATOM 1636 N N . SER A 1 214 ? -3.797 -0.313 4.668 1.00 84.81 214 SER A N 1
ATOM 1637 C CA . SER A 1 214 ? -5.142 0.061 5.087 1.00 84.81 214 SER A CA 1
ATOM 1638 C C . SER A 1 214 ? -5.809 -1.108 5.806 1.00 84.81 214 SER A C 1
ATOM 1640 O O . SER A 1 214 ? -6.396 -0.904 6.862 1.00 84.81 214 SER A O 1
ATOM 1642 N N . GLY A 1 215 ? -5.675 -2.344 5.314 1.00 85.56 215 GLY A N 1
ATOM 1643 C CA . GLY A 1 215 ? -6.226 -3.528 5.977 1.00 85.56 215 GLY A CA 1
ATOM 1644 C C . GLY A 1 215 ? -5.701 -3.733 7.403 1.00 85.56 215 GLY A C 1
ATOM 1645 O O . GLY A 1 215 ? -6.487 -4.025 8.306 1.00 85.56 215 GLY A O 1
ATOM 1646 N N . ILE A 1 216 ? -4.396 -3.545 7.618 1.00 86.88 216 ILE A N 1
ATOM 1647 C CA . ILE A 1 216 ? -3.764 -3.632 8.944 1.00 86.88 216 ILE A CA 1
ATOM 1648 C C . ILE A 1 216 ? -4.279 -2.515 9.861 1.00 86.88 216 ILE A C 1
ATOM 1650 O O . ILE A 1 216 ? -4.706 -2.792 10.984 1.00 86.88 216 ILE A O 1
ATOM 1654 N N . LEU A 1 217 ? -4.316 -1.273 9.373 1.00 88.12 217 LEU A N 1
ATOM 1655 C CA . LEU A 1 217 ? -4.790 -0.112 10.132 1.00 88.12 217 LEU A CA 1
ATOM 1656 C C . LEU A 1 217 ? -6.261 -0.251 10.549 1.00 88.12 217 LEU A C 1
ATOM 1658 O O . LEU A 1 217 ? -6.577 -0.108 11.728 1.00 88.12 217 LEU A O 1
ATOM 1662 N N . HIS A 1 218 ? -7.155 -0.636 9.634 1.00 85.62 218 HIS A N 1
ATOM 1663 C CA . HIS A 1 218 ? -8.573 -0.861 9.958 1.00 85.62 218 HIS A CA 1
ATOM 1664 C C . HIS A 1 218 ? -8.755 -1.942 11.032 1.00 85.62 218 HIS A C 1
ATOM 1666 O O . HIS A 1 218 ? -9.668 -1.880 11.856 1.00 85.62 218 HIS A O 1
ATOM 1672 N N . LYS A 1 219 ? -7.879 -2.949 11.057 1.00 85.62 219 LYS A N 1
ATOM 1673 C CA . LYS A 1 219 ? -7.971 -4.041 12.032 1.00 85.62 219 LYS A CA 1
ATOM 1674 C C . LYS A 1 219 ? -7.424 -3.680 13.402 1.00 85.62 219 LYS A C 1
ATOM 1676 O O . LYS A 1 219 ? -7.939 -4.205 14.388 1.00 85.62 219 LYS A O 1
ATOM 1681 N N . ARG A 1 220 ? -6.474 -2.747 13.471 1.00 87.62 220 ARG A N 1
ATOM 1682 C CA . ARG A 1 220 ? -5.994 -2.154 14.728 1.00 87.62 220 ARG A CA 1
ATOM 1683 C C . ARG A 1 220 ? -6.941 -1.104 15.304 1.00 87.62 220 ARG A C 1
ATOM 1685 O O . ARG A 1 220 ? -7.017 -0.969 16.523 1.00 87.62 220 ARG A O 1
ATOM 1692 N N . PHE A 1 221 ? -7.716 -0.434 14.452 1.00 90.81 221 PHE A N 1
ATOM 1693 C CA . PHE A 1 221 ? -8.630 0.634 14.856 1.00 90.81 221 PHE A CA 1
ATOM 1694 C C . PHE A 1 221 ? -9.638 0.202 15.930 1.00 90.81 221 PHE A C 1
ATOM 1696 O O . PHE A 1 221 ? -9.700 0.814 16.995 1.00 90.81 221 PHE A O 1
ATOM 1703 N N . ARG A 1 222 ? -10.410 -0.870 15.695 1.00 89.94 222 ARG A N 1
ATOM 1704 C CA . ARG A 1 222 ? -11.484 -1.275 16.626 1.00 89.94 222 ARG A CA 1
ATOM 1705 C C . ARG A 1 222 ? -10.967 -1.652 18.023 1.00 89.94 222 ARG A C 1
ATOM 1707 O O . ARG A 1 222 ? -11.509 -1.128 19.001 1.00 89.94 222 ARG A O 1
ATOM 1714 N N . PRO A 1 223 ? -9.943 -2.523 18.166 1.00 89.38 223 PRO A N 1
ATOM 1715 C CA . PRO A 1 223 ? -9.360 -2.806 19.475 1.00 89.38 223 PRO A CA 1
ATOM 1716 C C . PRO A 1 223 ? -8.823 -1.551 20.167 1.00 89.38 223 PRO A C 1
ATOM 1718 O O . PRO A 1 223 ? -9.010 -1.405 21.375 1.00 89.38 223 PRO A O 1
ATOM 1721 N N . GLU A 1 224 ? -8.206 -0.631 19.417 1.00 90.00 224 GLU A N 1
ATOM 1722 C CA . GLU A 1 224 ? -7.657 0.602 19.981 1.00 90.00 224 GLU A CA 1
ATOM 1723 C C . GLU A 1 224 ? -8.742 1.546 20.488 1.00 90.00 224 GLU A C 1
ATOM 1725 O O . GLU A 1 224 ? -8.663 2.015 21.625 1.00 90.00 224 GLU A O 1
ATOM 1730 N N . LEU A 1 225 ? -9.785 1.778 19.689 1.00 92.56 225 LEU A N 1
ATOM 1731 C CA . LEU A 1 225 ? -10.928 2.596 20.082 1.00 92.56 225 LEU A CA 1
ATOM 1732 C C . LEU A 1 225 ? -11.559 2.044 21.360 1.00 92.56 225 LEU A C 1
ATOM 1734 O O . LEU A 1 225 ? -11.701 2.764 22.348 1.00 92.56 225 LEU A O 1
ATOM 1738 N N . LYS A 1 226 ? -11.850 0.740 21.388 1.00 90.75 226 LYS A N 1
ATOM 1739 C CA . LYS A 1 226 ? -12.426 0.080 22.566 1.00 90.75 226 LYS A CA 1
ATOM 1740 C C . LYS A 1 226 ? -11.517 0.208 23.791 1.00 90.75 226 LYS A C 1
ATOM 1742 O O . LYS A 1 226 ? -12.004 0.496 24.886 1.00 90.75 226 LYS A O 1
ATOM 1747 N N . ARG A 1 227 ? -10.202 0.030 23.619 1.00 91.00 227 ARG A N 1
ATOM 1748 C CA . ARG A 1 227 ? -9.193 0.166 24.684 1.00 91.00 227 ARG A CA 1
ATOM 1749 C C . ARG A 1 227 ? -9.142 1.589 25.238 1.00 91.00 227 ARG A C 1
ATOM 1751 O O . ARG A 1 227 ? -9.124 1.760 26.455 1.00 91.00 227 ARG A O 1
ATOM 1758 N N . ARG A 1 228 ? -9.112 2.600 24.368 1.00 91.69 228 ARG A N 1
ATOM 1759 C CA . ARG A 1 228 ? -9.031 4.021 24.745 1.00 91.69 228 ARG A CA 1
ATOM 1760 C C . ARG A 1 228 ? -10.306 4.492 25.429 1.00 91.69 228 ARG A C 1
ATOM 1762 O O . ARG A 1 228 ? -10.209 5.104 26.488 1.00 91.69 228 ARG A O 1
ATOM 1769 N N . LEU A 1 229 ? -11.473 4.125 24.900 1.00 91.94 229 LEU A N 1
ATOM 1770 C CA . LEU A 1 229 ? -12.757 4.445 25.520 1.00 91.94 229 LEU A CA 1
ATOM 1771 C C . LEU A 1 229 ? -12.853 3.838 26.919 1.00 91.94 229 LEU A C 1
ATOM 1773 O O . LEU A 1 229 ? -13.088 4.572 27.869 1.00 91.94 229 LEU A O 1
ATOM 1777 N N . ARG A 1 230 ? -12.565 2.541 27.090 1.00 90.25 230 ARG A N 1
ATOM 1778 C CA . ARG A 1 230 ? -12.655 1.850 28.395 1.00 90.25 230 ARG A CA 1
ATOM 1779 C C . ARG A 1 230 ? -11.694 2.366 29.471 1.00 90.25 230 ARG A C 1
ATOM 1781 O O . ARG A 1 230 ? -11.889 2.051 30.637 1.00 90.25 230 ARG A O 1
ATOM 1788 N N . ARG A 1 231 ? -10.665 3.140 29.109 1.00 91.12 231 ARG A N 1
ATOM 1789 C CA . ARG A 1 231 ? -9.786 3.814 30.081 1.00 91.12 231 ARG A CA 1
ATOM 1790 C C . ARG A 1 231 ? -10.402 5.079 30.675 1.00 91.12 231 ARG A C 1
ATOM 1792 O O . ARG A 1 231 ? -9.888 5.579 31.670 1.00 91.12 231 ARG A O 1
ATOM 1799 N N . THR A 1 232 ? -11.464 5.609 30.075 1.00 92.62 232 THR A N 1
ATOM 1800 C CA . THR A 1 232 ? -12.193 6.739 30.652 1.00 92.62 232 THR A CA 1
ATOM 1801 C C . THR A 1 232 ? -13.057 6.261 31.830 1.00 92.62 232 THR A C 1
ATOM 1803 O O . THR A 1 232 ? -13.627 5.167 31.759 1.00 92.62 232 THR A O 1
ATOM 1806 N N . PRO A 1 233 ? -13.189 7.056 32.909 1.00 90.06 233 PRO A N 1
ATOM 1807 C CA . PRO A 1 233 ? -13.975 6.661 34.081 1.00 90.06 233 PRO A CA 1
ATOM 1808 C C . PRO A 1 233 ? -15.436 6.340 33.749 1.00 90.06 233 PRO A C 1
ATOM 1810 O O . PRO A 1 233 ? -15.993 5.371 34.262 1.00 90.06 233 PRO A O 1
ATOM 1813 N N . GLU A 1 234 ? -16.041 7.125 32.856 1.00 89.50 234 GLU A N 1
ATOM 1814 C CA . GLU A 1 234 ? -17.450 6.982 32.493 1.00 89.50 234 GLU A CA 1
ATOM 1815 C C . GLU A 1 234 ? -17.711 5.698 31.699 1.00 89.50 234 GLU A C 1
ATOM 1817 O O . GLU A 1 234 ? -18.622 4.933 32.019 1.00 89.50 234 GLU A O 1
ATOM 1822 N N . ALA A 1 235 ? -16.856 5.390 30.719 1.00 89.25 235 ALA A N 1
ATOM 1823 C CA . ALA A 1 235 ? -16.962 4.138 29.980 1.00 89.25 235 ALA A CA 1
ATOM 1824 C C . ALA A 1 235 ? -16.713 2.912 30.865 1.00 89.25 235 ALA A C 1
ATOM 1826 O O . ALA A 1 235 ? -17.365 1.888 30.672 1.00 89.25 235 ALA A O 1
ATOM 1827 N N . ALA A 1 236 ? -15.770 2.995 31.810 1.00 89.69 236 ALA A N 1
ATOM 1828 C CA . ALA A 1 236 ? -15.499 1.912 32.751 1.00 89.69 236 ALA A CA 1
ATOM 1829 C C . ALA A 1 236 ? -16.730 1.629 33.626 1.00 89.69 236 ALA A C 1
ATOM 1831 O O . ALA A 1 236 ? -17.171 0.485 33.710 1.00 89.69 236 ALA A O 1
ATOM 1832 N N . ARG A 1 237 ? -17.354 2.685 34.164 1.00 91.00 237 ARG A N 1
ATOM 1833 C CA . ARG A 1 237 ? -18.590 2.598 34.953 1.00 91.00 237 ARG A CA 1
ATOM 1834 C C . ARG A 1 237 ? -19.731 1.936 34.179 1.00 91.00 237 ARG A C 1
ATOM 1836 O O . ARG A 1 237 ? -20.383 1.041 34.706 1.00 91.00 237 ARG A O 1
ATOM 1843 N N . ILE A 1 238 ? -19.957 2.347 32.930 1.00 88.44 238 ILE A N 1
ATOM 1844 C CA . ILE A 1 238 ? -20.996 1.757 32.068 1.00 88.44 238 ILE A CA 1
ATOM 1845 C C . ILE A 1 238 ? -20.671 0.298 31.744 1.00 88.44 238 ILE A C 1
ATOM 1847 O O . ILE A 1 238 ? -21.555 -0.552 31.754 1.00 88.44 238 ILE A O 1
ATOM 1851 N N . ALA A 1 239 ? -19.405 -0.008 31.461 1.00 86.88 239 ALA A N 1
ATOM 1852 C CA . ALA A 1 239 ? -18.984 -1.353 31.094 1.00 86.88 239 ALA A CA 1
ATOM 1853 C C . ALA A 1 239 ? -19.078 -2.372 32.242 1.00 86.88 239 ALA A C 1
ATOM 1855 O O . ALA A 1 239 ? -19.176 -3.568 31.966 1.00 86.88 239 ALA A O 1
ATOM 1856 N N . GLU A 1 240 ? -19.026 -1.915 33.494 1.00 89.81 240 GLU A N 1
ATOM 1857 C CA . GLU A 1 240 ? -19.193 -2.736 34.700 1.00 89.81 240 GLU A CA 1
ATOM 1858 C C . GLU A 1 240 ? -20.666 -2.904 35.119 1.00 89.81 240 GLU A C 1
ATOM 1860 O O . GLU A 1 240 ? -20.970 -3.765 35.946 1.00 89.81 240 GLU A O 1
ATOM 1865 N N . ASP A 1 241 ? -21.595 -2.136 34.535 1.00 90.06 241 ASP A N 1
ATOM 1866 C CA . ASP A 1 241 ? -23.027 -2.236 34.829 1.00 90.06 241 ASP A CA 1
ATOM 1867 C C . ASP A 1 241 ? -23.585 -3.607 34.377 1.00 90.06 241 ASP A C 1
ATOM 1869 O O . ASP A 1 241 ? -23.513 -3.946 33.187 1.00 90.06 241 ASP A O 1
ATOM 1873 N N . PRO A 1 242 ? -24.203 -4.400 35.278 1.00 87.06 242 PRO A N 1
ATOM 1874 C CA . PRO A 1 242 ? -24.832 -5.674 34.929 1.00 87.06 242 PRO A CA 1
ATOM 1875 C C . PRO A 1 242 ? -25.849 -5.579 33.783 1.00 87.06 242 PRO A C 1
ATOM 1877 O O . PRO A 1 242 ? -25.980 -6.523 33.000 1.00 87.06 242 PRO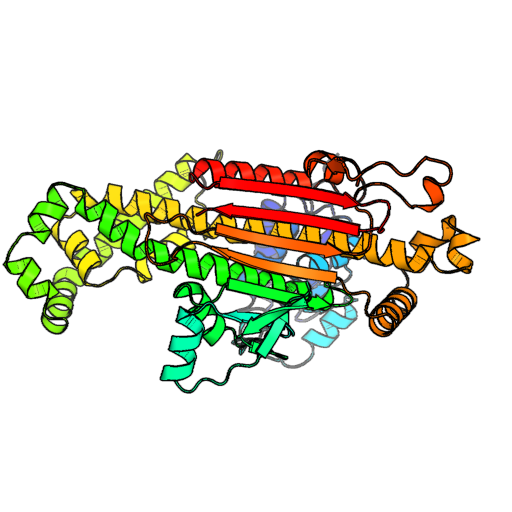 A O 1
ATOM 1880 N N . ALA A 1 243 ? -26.553 -4.451 33.651 1.00 84.88 243 ALA A N 1
ATOM 1881 C CA . ALA A 1 243 ? -27.489 -4.215 32.557 1.00 84.88 243 ALA A CA 1
ATOM 1882 C C . ALA A 1 243 ? -26.764 -4.096 31.208 1.00 84.88 243 ALA A C 1
ATOM 1884 O O . ALA A 1 243 ? -27.233 -4.644 30.206 1.00 84.88 243 ALA A O 1
ATOM 1885 N N . PHE A 1 244 ? -25.606 -3.429 31.177 1.00 86.25 244 PHE A N 1
ATOM 1886 C CA . PHE A 1 244 ? -24.773 -3.336 29.978 1.00 86.25 244 PHE A CA 1
ATOM 1887 C C . PHE A 1 244 ? -24.138 -4.684 29.635 1.00 86.25 244 PHE A C 1
ATOM 1889 O O . PHE A 1 244 ? -24.171 -5.093 28.477 1.00 86.25 244 PHE A O 1
ATOM 1896 N N . ILE A 1 245 ? -23.624 -5.413 30.630 1.00 84.69 245 ILE A N 1
ATOM 1897 C CA . ILE A 1 245 ? -23.044 -6.752 30.440 1.00 84.69 245 ILE A CA 1
ATOM 1898 C C . ILE A 1 245 ? -24.091 -7.719 29.869 1.00 84.69 245 ILE A C 1
ATOM 1900 O O . ILE A 1 245 ? -23.810 -8.445 28.913 1.00 84.69 245 ILE A O 1
ATOM 1904 N N . GLY A 1 246 ? -25.316 -7.693 30.406 1.00 81.81 246 GLY A N 1
ATOM 1905 C CA . GLY A 1 246 ? -26.434 -8.489 29.897 1.00 81.81 246 GLY A CA 1
ATOM 1906 C C . GLY A 1 246 ? -26.795 -8.153 28.447 1.00 81.81 246 GLY A C 1
ATOM 1907 O O . GLY A 1 246 ? -27.029 -9.058 27.650 1.00 81.81 246 GLY A O 1
ATOM 1908 N N . LEU A 1 247 ? -26.773 -6.867 28.077 1.00 82.56 247 LEU A N 1
ATOM 1909 C CA . LEU A 1 247 ? -26.976 -6.416 26.695 1.00 82.56 247 LEU A CA 1
ATOM 1910 C C . LEU A 1 247 ? -25.828 -6.835 25.768 1.00 82.56 247 LEU A C 1
ATOM 1912 O O .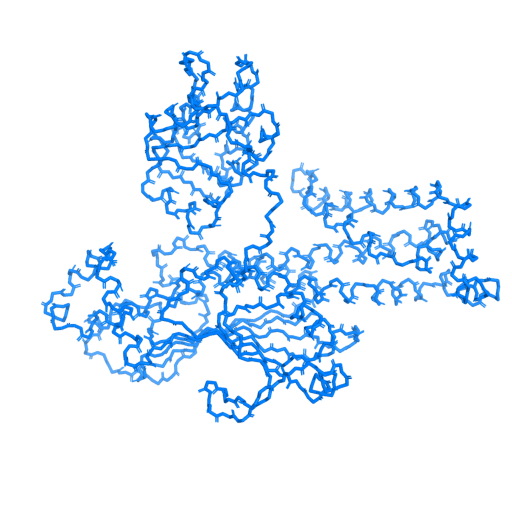 LEU A 1 247 ? -26.083 -7.293 24.658 1.00 82.56 247 LEU A O 1
ATOM 1916 N N . ALA A 1 248 ? -24.574 -6.707 26.209 1.00 77.75 248 ALA A N 1
ATOM 1917 C CA . ALA A 1 248 ? -23.385 -7.087 25.443 1.00 77.75 248 ALA A CA 1
ATOM 1918 C C . ALA A 1 248 ? -23.341 -8.586 25.111 1.00 77.75 248 ALA A C 1
ATOM 1920 O O . ALA A 1 248 ? -22.806 -8.969 24.071 1.00 77.75 248 ALA A O 1
ATOM 1921 N N . GLY A 1 249 ? -23.943 -9.426 25.958 1.00 78.44 249 GLY A N 1
ATOM 1922 C CA . GLY A 1 249 ? -24.080 -10.864 25.728 1.00 78.44 249 GLY A CA 1
ATOM 1923 C C . GLY A 1 249 ? -25.175 -11.269 24.730 1.00 78.44 249 GLY A C 1
ATOM 1924 O O . GLY A 1 249 ? -25.147 -12.402 24.250 1.00 78.44 249 GLY A O 1
ATOM 1925 N N . ASP A 1 250 ? -26.115 -10.378 24.388 1.00 85.88 250 ASP A N 1
ATOM 1926 C CA . ASP A 1 250 ? -27.246 -10.664 23.494 1.00 85.88 250 ASP A CA 1
ATOM 1927 C C . ASP A 1 250 ? -27.286 -9.699 22.299 1.00 85.88 250 ASP A C 1
ATOM 1929 O O . ASP A 1 250 ? -27.698 -8.540 22.380 1.00 85.88 250 ASP A O 1
ATOM 1933 N N . ARG A 1 251 ? -26.920 -10.230 21.130 1.00 81.50 251 ARG A N 1
ATOM 1934 C CA . ARG A 1 251 ? -26.854 -9.489 19.864 1.00 81.50 251 ARG A CA 1
ATOM 1935 C C . ARG A 1 251 ? -28.203 -8.895 19.440 1.00 81.50 251 ARG A C 1
ATOM 1937 O O . ARG A 1 251 ? -28.236 -7.810 18.860 1.00 81.50 251 ARG A O 1
ATOM 1944 N N . ALA A 1 252 ? -29.313 -9.582 19.713 1.00 82.75 252 ALA A N 1
ATOM 1945 C CA . ALA A 1 252 ? -30.648 -9.099 19.366 1.00 82.75 252 ALA A CA 1
ATOM 1946 C C . ALA A 1 252 ? -31.091 -7.981 20.318 1.00 82.75 252 ALA A C 1
ATOM 1948 O O . ALA A 1 252 ? -31.639 -6.964 19.876 1.00 82.75 252 ALA A O 1
ATOM 1949 N N . ALA A 1 253 ? -30.804 -8.133 21.613 1.00 81.56 253 ALA A N 1
ATOM 1950 C CA . ALA A 1 253 ? -31.072 -7.101 22.609 1.00 81.56 253 ALA A CA 1
ATOM 1951 C C . ALA A 1 253 ? -30.235 -5.834 22.359 1.00 81.56 253 ALA A C 1
ATOM 1953 O O . ALA A 1 253 ? -30.777 -4.727 22.420 1.00 81.56 253 ALA A O 1
ATOM 1954 N N . MET A 1 254 ? -28.961 -5.993 21.987 1.00 82.81 254 MET A N 1
ATOM 1955 C CA . MET A 1 254 ? -28.056 -4.911 21.585 1.00 82.81 254 MET A CA 1
ATOM 1956 C C . MET A 1 254 ? -28.601 -4.133 20.381 1.00 82.81 254 MET A C 1
ATOM 1958 O O . MET A 1 254 ? -28.789 -2.917 20.452 1.00 82.81 254 MET A O 1
ATOM 1962 N N . ALA A 1 255 ? -28.956 -4.835 19.299 1.00 80.12 255 ALA A N 1
ATOM 1963 C CA . ALA A 1 255 ? -29.534 -4.212 18.110 1.00 80.12 255 ALA A CA 1
ATOM 1964 C C . ALA A 1 255 ? -30.849 -3.475 18.425 1.00 80.12 255 ALA A C 1
ATOM 1966 O O . ALA A 1 255 ? -31.103 -2.388 17.906 1.00 80.12 255 ALA A O 1
ATOM 1967 N N . SER A 1 256 ? -31.686 -4.030 19.310 1.00 82.25 256 SER A N 1
ATOM 1968 C CA . SER A 1 256 ? -32.911 -3.370 19.779 1.00 82.25 256 SER A CA 1
ATOM 1969 C C . SER A 1 256 ? -32.624 -2.115 20.615 1.00 82.25 256 SER A C 1
ATOM 1971 O O . SER A 1 256 ? -33.311 -1.100 20.476 1.00 82.25 256 SER A O 1
ATOM 1973 N N . ALA A 1 257 ? -31.607 -2.148 21.480 1.00 80.50 257 ALA A N 1
ATOM 1974 C CA . ALA A 1 257 ? -31.180 -0.994 22.270 1.00 80.50 257 ALA A CA 1
ATOM 1975 C C . ALA A 1 257 ? -30.629 0.136 21.387 1.00 80.50 257 ALA A C 1
ATOM 1977 O O . ALA A 1 257 ? -31.009 1.292 21.580 1.00 80.50 257 ALA A O 1
ATOM 1978 N N . LEU A 1 258 ? -29.818 -0.197 20.379 1.00 80.50 258 LEU A N 1
ATOM 1979 C CA . LEU A 1 258 ? -29.315 0.759 19.389 1.00 80.50 258 LEU A CA 1
ATOM 1980 C C . LEU A 1 258 ? -30.443 1.360 18.550 1.00 80.50 258 LEU A C 1
ATOM 1982 O O . LEU A 1 258 ? -30.509 2.575 18.409 1.00 80.50 258 LEU A O 1
ATOM 1986 N N . ARG A 1 259 ? -31.396 0.551 18.065 1.00 81.88 259 ARG A N 1
ATOM 1987 C CA . ARG A 1 259 ? -32.563 1.061 17.315 1.00 81.88 259 ARG A CA 1
ATOM 1988 C C . ARG A 1 259 ? -33.392 2.048 18.129 1.00 81.88 259 ARG A C 1
ATOM 1990 O O . ARG A 1 259 ? -33.792 3.082 17.606 1.00 81.88 259 ARG A O 1
ATOM 1997 N N . ARG A 1 260 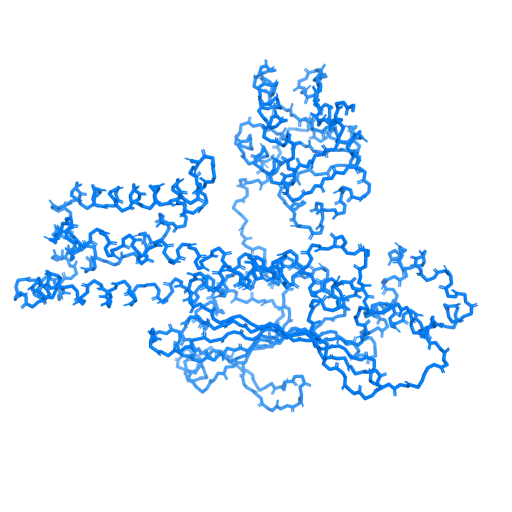? -33.611 1.764 19.418 1.00 79.75 260 ARG A N 1
ATOM 1998 C CA . ARG A 1 260 ? -34.298 2.689 20.339 1.00 79.75 260 ARG A CA 1
ATOM 1999 C C . ARG A 1 260 ? -33.546 4.009 20.532 1.00 79.75 260 ARG A C 1
ATOM 2001 O O . ARG A 1 260 ? -34.160 4.996 20.918 1.00 79.75 260 ARG A O 1
ATOM 2008 N N . ARG A 1 261 ? -32.243 4.028 20.246 1.00 77.50 261 ARG A N 1
ATOM 2009 C CA . ARG A 1 261 ? -31.354 5.189 20.347 1.00 77.50 261 ARG A CA 1
ATOM 2010 C C . ARG A 1 261 ? -30.836 5.671 18.988 1.00 77.50 261 ARG A C 1
ATOM 2012 O O . ARG A 1 261 ? -29.893 6.446 18.963 1.00 77.50 261 ARG A O 1
ATOM 2019 N N . ALA A 1 262 ? -31.454 5.288 17.868 1.00 73.75 262 ALA A N 1
ATOM 2020 C CA . ALA A 1 262 ? -30.908 5.550 16.531 1.00 73.75 262 ALA A CA 1
ATOM 2021 C C . ALA A 1 262 ? -30.652 7.043 16.248 1.00 73.75 262 ALA A C 1
ATOM 2023 O O . ALA A 1 262 ? -29.603 7.394 15.720 1.00 73.75 262 ALA A O 1
ATOM 2024 N N . VAL A 1 263 ? -31.572 7.924 16.663 1.00 73.25 263 VAL A N 1
ATOM 2025 C CA . VAL A 1 263 ? -31.406 9.388 16.552 1.00 73.25 263 VAL A CA 1
ATOM 2026 C C . VAL A 1 263 ? -30.211 9.869 17.369 1.00 73.25 263 VAL A C 1
ATOM 2028 O O . VAL A 1 263 ? -29.425 10.692 16.920 1.00 73.25 263 VAL A O 1
ATOM 2031 N N . TRP A 1 264 ? -30.054 9.325 18.571 1.00 62.50 264 TRP A N 1
ATOM 2032 C CA . TRP A 1 264 ? -28.957 9.674 19.457 1.00 62.50 264 TRP A CA 1
ATOM 2033 C C . TRP A 1 264 ? -27.618 9.198 18.877 1.00 62.50 264 TRP A C 1
ATOM 2035 O O . TRP A 1 264 ? -26.657 9.959 18.843 1.00 62.50 264 TRP A O 1
ATOM 2045 N N . SER A 1 265 ? -27.558 7.968 18.359 1.00 69.25 265 SER A N 1
ATOM 2046 C CA . SER A 1 265 ? -26.367 7.421 17.700 1.00 69.25 265 SER A CA 1
ATOM 2047 C C . SER A 1 265 ? -25.982 8.218 16.452 1.00 69.25 265 SER A C 1
ATOM 2049 O O . SER A 1 265 ? -24.797 8.455 16.236 1.00 69.25 265 SER A O 1
ATOM 2051 N N . ALA A 1 266 ? -26.965 8.672 15.666 1.00 72.94 266 ALA A N 1
ATOM 2052 C CA . ALA A 1 266 ? -26.730 9.560 14.531 1.00 72.94 266 ALA A CA 1
ATOM 2053 C C . ALA A 1 266 ? -26.157 10.912 14.986 1.00 72.94 266 ALA A C 1
ATOM 2055 O O . ALA A 1 266 ? -25.142 11.342 14.453 1.00 72.94 266 ALA A O 1
ATOM 2056 N N . ASN A 1 267 ? -26.729 11.522 16.029 1.00 80.44 267 ASN A N 1
ATOM 2057 C CA . ASN A 1 267 ? -26.215 12.777 16.580 1.00 80.44 267 ASN A CA 1
ATOM 2058 C C . ASN A 1 267 ? -24.780 12.634 17.099 1.00 80.44 267 ASN A C 1
ATOM 2060 O O . ASN A 1 267 ? -23.962 13.509 16.850 1.00 80.44 267 ASN A O 1
ATOM 2064 N N . LEU A 1 268 ? -24.451 11.532 17.782 1.00 79.69 268 LEU A N 1
ATOM 2065 C CA . LEU A 1 268 ? -23.092 11.309 18.278 1.00 79.69 268 LEU A CA 1
ATOM 2066 C C . LEU A 1 268 ? -22.094 11.075 17.138 1.00 79.69 268 LEU A C 1
ATOM 2068 O O . LEU A 1 268 ? -20.971 11.570 17.209 1.00 79.69 268 LEU A O 1
ATOM 2072 N N . ARG A 1 269 ? -22.501 10.380 16.068 1.00 87.00 269 ARG A N 1
ATOM 2073 C CA . ARG A 1 269 ? -21.692 10.287 14.848 1.00 87.00 269 ARG A CA 1
ATOM 2074 C C . ARG A 1 269 ? -21.398 11.681 14.291 1.00 87.00 269 ARG A C 1
ATOM 2076 O O . ARG A 1 269 ? -20.233 12.006 14.094 1.00 87.00 269 ARG A O 1
ATOM 2083 N N . THR A 1 270 ? -22.432 12.503 14.113 1.00 88.12 270 THR A N 1
ATOM 2084 C CA . THR A 1 270 ? -22.289 13.880 13.623 1.00 88.12 270 THR A CA 1
ATOM 2085 C C . THR A 1 270 ? -21.401 14.717 14.543 1.00 88.12 270 THR A C 1
ATOM 2087 O O . THR A 1 270 ? -20.529 15.418 14.051 1.00 88.12 270 THR A O 1
ATOM 2090 N N . SER A 1 271 ? -21.524 14.583 15.868 1.00 89.25 271 SER A N 1
ATOM 2091 C CA . SER A 1 271 ? -20.639 15.277 16.815 1.00 89.25 271 SER A CA 1
ATOM 2092 C C . SER A 1 271 ? -19.171 14.861 16.676 1.00 89.25 271 SER A C 1
ATOM 2094 O O . SER A 1 271 ? -18.288 15.707 16.789 1.00 89.25 271 SER A O 1
ATOM 2096 N N . ILE A 1 272 ? -18.889 13.577 16.422 1.00 89.75 272 ILE A N 1
ATOM 2097 C CA . ILE A 1 272 ? -17.518 13.113 16.162 1.00 89.75 272 ILE A CA 1
ATOM 2098 C C . ILE A 1 272 ? -17.001 13.690 14.838 1.00 89.75 272 ILE A C 1
ATOM 2100 O O . ILE A 1 272 ? -15.891 14.217 14.795 1.00 89.75 272 ILE A O 1
ATOM 2104 N N . GLU A 1 273 ? -17.804 13.630 13.774 1.00 90.69 273 GLU A N 1
ATOM 2105 C CA . GLU A 1 273 ? -17.453 14.179 12.457 1.00 90.69 273 GLU A CA 1
ATOM 2106 C C . GLU A 1 273 ? -17.204 15.696 12.517 1.00 90.69 273 GLU A C 1
ATOM 2108 O O . GLU A 1 273 ? -16.215 16.173 11.962 1.00 90.69 273 GLU A O 1
ATOM 2113 N N . GLU A 1 274 ? -18.034 16.452 13.240 1.00 90.25 274 GLU A N 1
ATOM 2114 C CA . GLU A 1 274 ? -17.889 17.900 13.445 1.00 90.25 274 GLU A CA 1
ATOM 2115 C C . GLU A 1 274 ? -16.629 18.256 14.242 1.00 90.25 274 GLU A C 1
ATOM 2117 O O . GLU A 1 274 ? -15.911 19.191 13.877 1.00 90.25 274 GLU A O 1
ATOM 2122 N N . GLU A 1 275 ? -16.327 17.498 15.298 1.00 90.31 275 GLU A N 1
ATOM 2123 C CA . GLU A 1 275 ? -15.101 17.653 16.087 1.00 90.31 275 GLU A CA 1
ATOM 2124 C C . GLU A 1 275 ? -13.858 17.363 15.229 1.00 90.31 275 GLU A C 1
ATOM 2126 O O . GLU A 1 275 ? -12.884 18.122 15.249 1.00 90.31 275 GLU A O 1
ATOM 2131 N N . CYS A 1 276 ? -13.895 16.314 14.402 1.00 89.31 276 CYS A N 1
ATOM 2132 C CA . CYS A 1 276 ? -12.843 16.041 13.424 1.00 89.31 276 CYS A CA 1
ATOM 2133 C C . CYS A 1 276 ? -12.723 17.174 12.391 1.00 89.31 276 CYS A C 1
ATOM 2135 O O . CYS A 1 276 ? -11.618 17.651 12.140 1.00 89.31 276 CYS A O 1
ATOM 2137 N N . ALA A 1 277 ? -13.837 17.671 11.848 1.00 87.50 277 ALA A N 1
ATOM 2138 C CA . ALA A 1 277 ? -13.850 18.775 10.888 1.00 87.50 277 ALA A CA 1
ATOM 2139 C C . ALA A 1 277 ? -13.298 20.080 11.482 1.00 87.50 277 ALA A C 1
ATOM 2141 O O . ALA A 1 277 ? -12.642 20.858 10.787 1.00 87.50 277 ALA A O 1
ATOM 2142 N N . ALA A 1 278 ? -13.552 20.345 12.767 1.00 87.62 278 ALA A N 1
ATOM 2143 C CA . ALA A 1 278 ? -12.982 21.483 13.483 1.00 87.62 278 ALA A CA 1
ATOM 2144 C C . ALA A 1 278 ? -11.452 21.385 13.585 1.00 87.62 278 ALA A C 1
ATOM 2146 O O . ALA A 1 278 ? -10.760 22.373 13.333 1.00 87.62 278 ALA A O 1
ATOM 2147 N N . ARG A 1 279 ? -10.915 20.194 13.875 1.00 85.69 279 ARG A N 1
ATOM 2148 C CA . ARG A 1 279 ? -9.460 19.949 13.939 1.00 85.69 279 ARG A CA 1
ATOM 2149 C C . ARG A 1 279 ? -8.787 20.131 12.592 1.00 85.69 279 ARG A C 1
ATOM 2151 O O . ARG A 1 279 ? -7.732 20.755 12.517 1.00 85.69 279 ARG A O 1
ATOM 2158 N N . THR A 1 280 ? -9.423 19.641 11.536 1.00 81.75 280 THR A N 1
ATOM 2159 C CA . THR A 1 280 ? -8.938 19.813 10.171 1.00 81.75 280 THR A CA 1
ATOM 2160 C C . THR A 1 280 ? -8.834 21.290 9.793 1.00 81.75 280 THR A C 1
ATOM 2162 O O . THR A 1 280 ? -7.792 21.731 9.314 1.00 81.75 280 THR A O 1
ATOM 2165 N N . ARG A 1 281 ? -9.874 22.084 10.091 1.00 81.06 281 ARG A N 1
ATOM 2166 C CA . ARG A 1 281 ? -9.865 23.536 9.847 1.00 81.06 281 ARG A CA 1
ATOM 2167 C C . ARG A 1 281 ? -8.781 24.251 10.648 1.00 81.06 281 ARG A C 1
ATOM 2169 O O . ARG A 1 281 ? -8.118 25.128 10.113 1.00 81.06 281 ARG A O 1
ATOM 2176 N N . ALA A 1 282 ? -8.574 23.867 11.907 1.00 77.50 282 ALA A N 1
ATOM 2177 C CA . ALA A 1 282 ? -7.537 24.458 12.753 1.00 77.50 282 ALA A CA 1
ATOM 2178 C C . ALA A 1 282 ? -6.106 24.146 12.273 1.00 77.50 282 ALA A C 1
ATOM 2180 O O . ALA A 1 282 ? -5.191 24.920 12.544 1.00 77.50 282 ALA A O 1
ATOM 2181 N N . GLY A 1 283 ? -5.909 23.019 11.581 1.00 68.81 283 GLY A N 1
ATOM 2182 C CA . GLY A 1 283 ? -4.623 22.628 11.000 1.00 68.81 283 GLY A CA 1
ATOM 2183 C C . GLY A 1 283 ? -4.333 23.231 9.620 1.00 68.81 283 GLY A C 1
ATOM 2184 O O . GLY A 1 283 ? -3.182 23.193 9.189 1.00 68.81 283 GLY A O 1
ATOM 2185 N N . SER A 1 284 ? -5.341 23.781 8.933 1.00 64.38 284 SER A N 1
ATOM 2186 C CA . SER A 1 284 ? -5.185 24.413 7.619 1.00 64.38 284 SER A CA 1
ATOM 2187 C C . SER A 1 284 ? -4.814 25.897 7.768 1.00 64.38 284 SER A C 1
ATOM 2189 O O . SER A 1 284 ? -5.538 26.627 8.451 1.00 64.38 284 SER A O 1
ATOM 2191 N N . PRO A 1 285 ? -3.752 26.395 7.100 1.00 55.94 285 PRO A N 1
ATOM 2192 C CA . PRO A 1 285 ? -3.419 27.825 7.074 1.00 55.94 285 PRO A CA 1
ATOM 2193 C C . PRO A 1 285 ? -4.574 28.706 6.574 1.00 55.94 285 PRO A C 1
ATOM 2195 O O . PRO A 1 285 ? -4.681 29.869 6.954 1.00 55.94 285 PRO A O 1
ATOM 2198 N N . GLU A 1 286 ? -5.440 28.138 5.734 1.00 61.81 286 GLU A N 1
ATOM 2199 C CA . GLU A 1 286 ? -6.577 28.805 5.096 1.00 61.81 286 GLU A CA 1
ATOM 2200 C C . GLU A 1 286 ? -7.901 28.553 5.837 1.00 61.81 286 GLU A C 1
ATOM 2202 O O . GLU A 1 286 ? -8.943 29.079 5.451 1.00 61.81 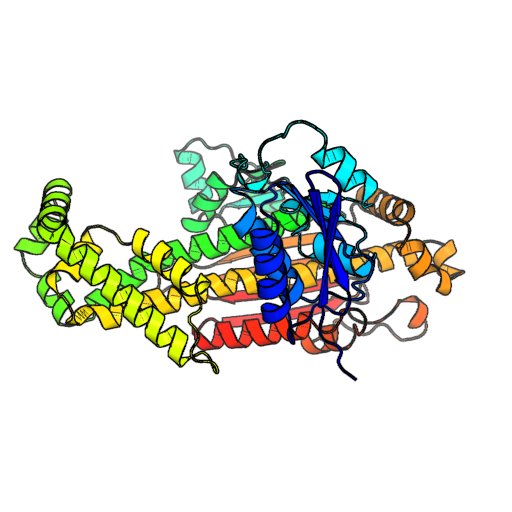286 GLU A O 1
ATOM 2207 N N . GLY A 1 287 ? -7.889 27.743 6.903 1.00 60.56 287 GLY A N 1
ATOM 2208 C CA . GLY A 1 287 ? -9.098 27.367 7.639 1.00 60.56 287 GLY A CA 1
ATOM 2209 C C . GLY A 1 287 ? -10.041 26.439 6.864 1.00 60.56 287 GLY A C 1
ATOM 2210 O O . GLY A 1 287 ? -11.204 26.289 7.246 1.00 60.56 287 GLY A O 1
ATOM 2211 N N . THR A 1 288 ? -9.564 25.836 5.774 1.00 55.16 288 THR A N 1
ATOM 2212 C CA . THR A 1 288 ? -10.322 24.926 4.907 1.00 55.16 288 THR A CA 1
ATOM 2213 C C . THR A 1 288 ? -10.445 23.531 5.515 1.00 55.16 288 THR A C 1
ATOM 2215 O O . THR A 1 288 ? -9.618 23.093 6.318 1.00 55.16 288 THR A O 1
ATOM 2218 N N . CYS A 1 289 ? -11.526 22.833 5.166 1.00 69.19 289 CYS A N 1
ATOM 2219 C CA . CYS A 1 289 ? -11.759 21.466 5.607 1.00 69.19 289 CYS A CA 1
ATOM 2220 C C . CYS A 1 289 ? -11.225 20.480 4.558 1.00 69.19 289 CYS A C 1
ATOM 2222 O O . CYS A 1 289 ? -11.608 20.554 3.398 1.00 69.19 289 CYS A O 1
ATOM 2224 N N . ASP A 1 290 ? -10.353 19.566 4.974 1.00 77.50 290 ASP A N 1
ATOM 2225 C CA . ASP A 1 290 ? -9.899 18.416 4.189 1.00 77.50 290 ASP A CA 1
ATOM 2226 C C . ASP A 1 290 ? -11.011 17.355 4.122 1.00 77.50 290 ASP A C 1
ATOM 2228 O O . ASP A 1 290 ? -11.233 16.581 5.064 1.00 77.50 290 ASP A O 1
ATOM 2232 N N . GLU A 1 291 ? -11.721 17.352 2.993 1.00 77.19 291 GLU A N 1
ATOM 2233 C CA . GLU A 1 291 ? -12.812 16.423 2.691 1.00 77.19 291 GLU A CA 1
ATOM 2234 C C . GLU A 1 291 ? -12.343 14.961 2.641 1.00 77.19 291 GLU A C 1
ATOM 2236 O O . GLU A 1 291 ? -13.073 14.073 3.088 1.00 77.19 291 GLU A O 1
ATOM 2241 N N . ASP A 1 292 ? -11.112 14.691 2.196 1.00 74.88 292 ASP A N 1
ATOM 2242 C CA . ASP A 1 292 ? -10.576 13.329 2.120 1.00 74.88 292 ASP A CA 1
ATOM 2243 C C . ASP A 1 292 ? -10.352 12.749 3.519 1.00 74.88 292 ASP A C 1
ATOM 2245 O O . ASP A 1 292 ? -10.614 11.567 3.779 1.00 74.88 292 ASP A O 1
ATOM 2249 N N . THR A 1 293 ? -9.887 13.579 4.456 1.00 80.50 293 THR A N 1
ATOM 2250 C CA . THR A 1 293 ? -9.769 13.175 5.862 1.00 80.50 293 THR A CA 1
ATOM 2251 C C . THR A 1 293 ? -11.139 12.899 6.469 1.00 80.50 293 THR A C 1
ATOM 2253 O O . THR A 1 293 ? -11.292 11.894 7.167 1.00 80.50 293 THR A O 1
ATOM 2256 N N . LEU A 1 294 ? -12.157 13.706 6.163 1.00 84.44 294 LEU A N 1
ATOM 2257 C CA . LEU A 1 294 ? -13.523 13.441 6.627 1.00 84.44 294 LEU A CA 1
ATOM 2258 C C . LEU A 1 294 ? -14.130 12.175 6.012 1.00 84.44 294 LEU A C 1
ATOM 2260 O O . LEU A 1 294 ? -14.804 11.420 6.716 1.00 84.44 294 LEU A O 1
ATOM 2264 N N . ALA A 1 295 ? -13.840 11.874 4.747 1.00 81.50 295 ALA A N 1
ATOM 2265 C CA . ALA A 1 295 ? -14.244 10.616 4.126 1.00 81.50 295 ALA A CA 1
ATOM 2266 C C . ALA A 1 295 ? -13.626 9.406 4.852 1.00 81.50 295 ALA A C 1
ATOM 2268 O O . ALA A 1 295 ? -14.318 8.422 5.131 1.00 81.50 295 ALA A O 1
ATOM 2269 N N . ARG A 1 296 ? -12.345 9.494 5.244 1.00 86.00 296 ARG A N 1
ATOM 2270 C CA . ARG A 1 296 ? -11.674 8.463 6.061 1.00 86.00 296 ARG A CA 1
ATOM 2271 C C . ARG A 1 296 ? -12.277 8.344 7.463 1.00 86.00 296 ARG A C 1
ATOM 2273 O O . ARG A 1 296 ? -12.477 7.226 7.932 1.00 86.00 296 ARG A O 1
ATOM 2280 N N . VAL A 1 297 ? -12.603 9.463 8.116 1.00 90.94 297 VAL A N 1
ATOM 2281 C CA . VAL A 1 297 ? -13.313 9.489 9.413 1.00 90.94 297 VAL A CA 1
ATOM 2282 C C . VAL A 1 297 ? -14.646 8.750 9.305 1.00 90.94 297 VAL A C 1
ATOM 2284 O O . VAL A 1 297 ? -14.909 7.842 10.091 1.00 90.94 297 VAL A O 1
ATOM 2287 N N . SER A 1 298 ? -15.447 9.081 8.292 1.00 87.50 298 SER A N 1
ATOM 2288 C CA . SER A 1 298 ? -16.740 8.446 8.030 1.00 87.50 298 SER A CA 1
ATOM 2289 C C . SER A 1 298 ? -16.594 6.932 7.817 1.00 87.50 298 SER A C 1
ATOM 2291 O O . SER A 1 298 ? -17.271 6.140 8.475 1.00 87.50 298 SER A O 1
ATOM 2293 N N . SER A 1 299 ? -15.619 6.514 7.000 1.00 87.25 299 SER A N 1
ATOM 2294 C CA . SER A 1 299 ? -15.319 5.095 6.765 1.00 87.25 299 SER A CA 1
ATOM 2295 C C . SER A 1 299 ? -14.872 4.349 8.029 1.00 87.25 299 SER A C 1
ATOM 2297 O O . SER A 1 299 ? -15.173 3.167 8.173 1.00 87.25 299 SER A O 1
ATOM 2299 N N . LEU A 1 300 ? -14.144 4.996 8.943 1.00 90.38 300 LEU A N 1
ATOM 2300 C CA . LEU A 1 300 ? -13.739 4.389 10.216 1.00 90.38 300 LEU A CA 1
ATOM 2301 C C . LEU A 1 300 ? -14.920 4.255 11.180 1.00 90.38 300 LEU A C 1
ATOM 2303 O O . LEU A 1 300 ? -15.030 3.253 11.885 1.00 90.38 300 LEU A O 1
ATOM 2307 N N . LEU A 1 301 ? -15.819 5.239 11.203 1.00 89.62 301 LEU A N 1
ATOM 2308 C CA . LEU A 1 301 ? -17.029 5.186 12.024 1.00 89.62 301 LEU A CA 1
ATOM 2309 C C . LEU A 1 301 ? -17.970 4.053 11.592 1.00 89.62 301 LEU A C 1
ATOM 2311 O O . LEU A 1 301 ? -18.633 3.466 12.446 1.00 89.62 301 LEU A O 1
ATOM 2315 N N . ASP A 1 302 ? -17.973 3.685 10.310 1.00 87.38 302 ASP A N 1
ATOM 2316 C CA . ASP A 1 302 ? -18.730 2.534 9.795 1.00 87.38 302 ASP A CA 1
ATOM 2317 C C . ASP A 1 302 ? -18.189 1.180 10.289 1.00 87.38 302 ASP A C 1
ATOM 2319 O O . ASP A 1 302 ? -18.915 0.186 10.320 1.00 87.38 302 ASP A O 1
ATOM 2323 N N . GLU A 1 303 ? -16.928 1.130 10.726 1.00 86.62 303 GLU A N 1
ATOM 2324 C CA . GLU A 1 303 ? -16.295 -0.073 11.281 1.00 86.62 303 GLU A CA 1
ATOM 2325 C C . GLU A 1 303 ? -16.530 -0.233 12.796 1.00 86.62 303 GLU A C 1
ATOM 2327 O O . GLU A 1 303 ? -16.135 -1.248 13.383 1.00 86.62 303 GLU A O 1
ATOM 2332 N N . VAL A 1 304 ? -17.159 0.741 13.462 1.00 88.19 304 VAL A N 1
ATOM 2333 C CA . VAL A 1 304 ? -17.452 0.675 14.902 1.00 88.19 304 VAL A CA 1
ATOM 2334 C C . VAL A 1 304 ? -18.504 -0.402 15.170 1.00 88.19 304 VAL A C 1
ATOM 2336 O O . VAL A 1 304 ? -19.577 -0.412 14.577 1.00 88.19 304 VAL A O 1
ATOM 2339 N N . ASP A 1 305 ? -18.208 -1.326 16.087 1.00 86.62 305 ASP A N 1
ATOM 2340 C CA . ASP A 1 305 ? -19.161 -2.378 16.445 1.00 86.62 305 ASP A CA 1
ATOM 2341 C C . ASP A 1 305 ? -20.283 -1.917 17.367 1.00 86.62 305 ASP A C 1
ATOM 2343 O O . ASP A 1 305 ? -20.137 -0.958 18.118 1.00 86.62 305 ASP A O 1
ATOM 2347 N N . ASP A 1 306 ? -21.379 -2.677 17.353 1.00 86.06 306 ASP A N 1
ATOM 2348 C CA . ASP A 1 306 ? -22.587 -2.423 18.134 1.00 86.06 306 ASP A CA 1
ATOM 2349 C C . ASP A 1 306 ? -22.320 -2.189 19.632 1.00 86.06 306 ASP A C 1
ATOM 2351 O O . ASP A 1 306 ? -22.943 -1.322 20.240 1.00 86.06 306 ASP A O 1
ATOM 2355 N N . GLU A 1 307 ? -21.391 -2.937 20.239 1.00 86.75 307 GLU A N 1
ATOM 2356 C CA . GLU A 1 307 ? -21.053 -2.788 21.662 1.00 86.75 307 GLU A CA 1
ATOM 2357 C C . GLU A 1 307 ? -20.383 -1.435 21.923 1.00 86.75 307 GLU A C 1
ATOM 2359 O O . GLU A 1 307 ? -20.757 -0.715 22.850 1.00 86.75 307 GLU A O 1
ATOM 2364 N N . THR A 1 308 ? -19.409 -1.071 21.089 1.00 89.38 308 THR A N 1
ATOM 2365 C CA . THR A 1 308 ? -18.701 0.209 21.178 1.00 89.38 308 THR A CA 1
ATOM 2366 C C . THR A 1 308 ? -19.630 1.372 20.836 1.00 89.38 308 THR A C 1
ATOM 2368 O O . THR A 1 308 ? -19.623 2.389 21.527 1.00 89.38 308 THR A O 1
ATOM 2371 N N . ALA A 1 309 ? -20.490 1.205 19.831 1.00 87.00 309 ALA A N 1
ATOM 2372 C CA . ALA A 1 309 ? -21.519 2.168 19.472 1.00 87.00 309 ALA A CA 1
ATOM 2373 C C . ALA A 1 309 ? -22.519 2.374 20.616 1.00 87.00 309 ALA A C 1
ATOM 2375 O O . ALA A 1 309 ? -22.903 3.511 20.876 1.00 87.00 309 ALA A O 1
ATOM 2376 N N . LEU A 1 310 ? -22.911 1.317 21.340 1.00 84.81 310 LEU A N 1
ATOM 2377 C CA . LEU A 1 310 ? -23.790 1.429 22.508 1.00 84.81 310 LEU A CA 1
ATOM 2378 C C . LEU A 1 310 ? -23.081 2.085 23.698 1.00 84.81 310 LEU A C 1
ATOM 2380 O O . LEU A 1 310 ? -23.696 2.864 24.422 1.00 84.81 310 LEU A O 1
ATOM 2384 N N . LEU A 1 311 ? -21.802 1.781 23.915 1.00 87.44 311 LEU A N 1
ATOM 2385 C CA . LEU A 1 311 ? -21.002 2.421 24.960 1.00 87.44 311 LEU A CA 1
ATOM 2386 C C . LEU A 1 311 ? -20.933 3.933 24.736 1.00 87.44 311 LEU A C 1
ATOM 2388 O O . LEU A 1 311 ? -21.230 4.708 25.644 1.00 87.44 311 LEU A O 1
ATOM 2392 N N . LEU A 1 312 ? -20.627 4.339 23.501 1.00 87.56 312 LEU A N 1
ATOM 2393 C CA . LEU A 1 312 ? -20.723 5.730 23.081 1.00 87.56 312 LEU A CA 1
ATOM 2394 C C . LEU A 1 312 ? -22.154 6.241 23.281 1.00 87.56 312 LEU A C 1
ATOM 2396 O O . LEU A 1 312 ? -22.312 7.283 23.902 1.00 87.56 312 LEU A O 1
ATOM 2400 N N . ALA A 1 313 ? -23.170 5.457 22.878 1.00 84.56 313 ALA A N 1
ATOM 2401 C CA . ALA A 1 313 ? -24.602 5.751 23.029 1.00 84.56 313 ALA A CA 1
ATOM 2402 C C . ALA A 1 313 ? -25.043 6.145 24.445 1.00 84.56 313 ALA A C 1
ATOM 2404 O O . ALA A 1 313 ? -26.009 6.882 24.638 1.00 84.56 313 ALA A O 1
ATOM 2405 N N . LEU A 1 314 ? -24.395 5.547 25.437 1.00 83.94 314 LEU A N 1
ATOM 2406 C CA . LEU A 1 314 ? -24.746 5.674 26.843 1.00 83.94 314 LEU A CA 1
ATOM 2407 C C . LEU A 1 314 ? -23.979 6.796 27.528 1.00 83.94 314 LEU A C 1
ATOM 2409 O O . LEU A 1 314 ? -24.554 7.487 28.362 1.00 83.94 314 LEU A O 1
ATOM 2413 N N . ALA A 1 315 ? -22.710 6.973 27.172 1.00 84.31 315 ALA A N 1
ATOM 2414 C CA . ALA A 1 315 ? -21.841 7.937 27.829 1.00 84.31 315 ALA A CA 1
ATOM 2415 C C . ALA A 1 315 ? -22.001 9.369 27.298 1.00 84.31 315 ALA A C 1
ATOM 2417 O O . ALA A 1 315 ? -21.678 10.326 27.993 1.00 84.31 315 ALA A O 1
ATOM 2418 N N . GLY A 1 316 ? -22.496 9.554 26.070 1.00 81.62 316 GLY A N 1
ATOM 2419 C CA . GLY A 1 316 ? -22.716 10.907 25.558 1.00 81.62 316 GLY A CA 1
ATOM 2420 C C . GLY A 1 316 ? -21.445 11.685 25.295 1.00 81.62 316 GLY A C 1
ATOM 2421 O O . GLY A 1 316 ? -20.446 11.149 24.814 1.00 81.62 316 GLY A O 1
ATOM 2422 N N . ALA A 1 317 ? -21.535 12.984 25.576 1.00 81.94 317 ALA A N 1
ATOM 2423 C CA . ALA A 1 317 ? -20.484 13.957 25.313 1.00 81.94 317 ALA A CA 1
ATOM 2424 C C . ALA A 1 317 ? -19.151 13.588 25.988 1.00 81.94 317 ALA A C 1
ATOM 2426 O O . ALA A 1 317 ? -18.096 13.901 25.439 1.00 81.94 317 ALA A O 1
ATOM 2427 N N . ASP A 1 318 ? -19.191 12.856 27.106 1.00 85.19 318 ASP A N 1
ATOM 2428 C CA . ASP A 1 318 ? -18.010 12.471 27.886 1.00 85.19 318 ASP A CA 1
ATOM 2429 C C . ASP A 1 318 ? -17.017 11.603 27.097 1.00 85.19 318 ASP A C 1
ATOM 2431 O O . ASP A 1 318 ? -15.817 11.617 27.376 1.00 85.19 318 ASP A O 1
ATOM 2435 N N . LEU A 1 319 ? -17.491 10.866 26.083 1.00 89.56 319 LEU A N 1
ATOM 2436 C CA . LEU A 1 319 ? -16.639 10.019 25.242 1.00 89.56 319 LEU A CA 1
ATOM 2437 C C . LEU A 1 319 ? -16.389 10.568 23.842 1.00 89.56 319 LEU A C 1
ATOM 2439 O O . LEU A 1 319 ? -15.491 10.054 23.172 1.00 89.56 319 LEU A O 1
ATOM 2443 N N . VAL A 1 320 ? -17.122 11.599 23.406 1.00 89.44 320 VAL A N 1
ATOM 2444 C CA . VAL A 1 320 ? -16.985 12.162 22.051 1.00 89.44 320 VAL A CA 1
ATOM 2445 C C . VAL A 1 320 ? -15.547 12.602 21.807 1.00 89.44 320 VAL A C 1
ATOM 2447 O O . VAL A 1 320 ? -14.946 12.146 20.845 1.00 89.44 320 VAL A O 1
ATOM 2450 N N . GLY A 1 321 ? -14.946 13.372 22.719 1.00 90.94 321 GLY A N 1
ATOM 2451 C CA . GLY A 1 321 ? -13.560 13.829 22.558 1.00 90.94 321 GLY A CA 1
ATOM 2452 C C . GLY A 1 321 ? -12.557 12.678 22.410 1.00 90.94 321 GLY A C 1
ATOM 2453 O O . GLY A 1 321 ? -11.727 12.691 21.506 1.00 90.94 321 GLY A O 1
ATOM 2454 N N . THR A 1 322 ? -12.688 11.628 23.232 1.00 93.62 322 THR A N 1
ATOM 2455 C CA . THR A 1 322 ? -11.798 10.453 23.162 1.00 93.62 322 THR A CA 1
ATOM 2456 C C . THR A 1 322 ? -12.015 9.653 21.874 1.00 93.62 322 THR A C 1
ATOM 2458 O O . THR A 1 322 ? -11.051 9.157 21.291 1.00 93.62 322 THR A O 1
ATOM 2461 N N . ALA A 1 323 ? -13.263 9.512 21.421 1.00 93.50 323 ALA A N 1
ATOM 2462 C CA . ALA A 1 323 ? -13.577 8.845 20.162 1.00 93.50 323 ALA A CA 1
ATOM 2463 C C . ALA A 1 323 ? -13.016 9.633 18.971 1.00 93.50 323 ALA A C 1
ATOM 2465 O O . ALA A 1 323 ? -12.308 9.055 18.146 1.00 93.50 323 ALA A O 1
ATOM 2466 N N . SER A 1 324 ? -13.255 10.946 18.928 1.00 94.06 324 SER A N 1
ATOM 2467 C CA . SER A 1 324 ? -12.741 11.846 17.895 1.00 94.06 324 SER A CA 1
ATOM 2468 C C . SER A 1 324 ? -11.216 11.840 17.837 1.00 94.06 324 SER A C 1
ATOM 2470 O O . SER A 1 324 ? -10.666 11.799 16.742 1.00 94.06 324 SER A O 1
ATOM 2472 N N . ASP A 1 325 ? -10.517 11.795 18.979 1.00 93.19 325 ASP A N 1
ATOM 2473 C CA . ASP A 1 325 ? -9.053 11.653 19.023 1.00 93.19 325 ASP A CA 1
ATOM 2474 C C . ASP A 1 325 ? -8.570 10.405 18.279 1.00 93.19 325 ASP A C 1
ATOM 2476 O O . ASP A 1 325 ? -7.673 10.481 17.435 1.00 93.19 325 ASP A O 1
ATOM 2480 N N . VAL A 1 326 ? -9.166 9.250 18.584 1.00 93.56 326 VAL A N 1
ATOM 2481 C CA . VAL A 1 326 ? -8.754 7.969 17.997 1.00 93.56 326 VAL A CA 1
ATOM 2482 C C . VAL A 1 326 ? -9.119 7.909 16.517 1.00 93.56 326 VAL A C 1
ATOM 2484 O O . VAL A 1 326 ? -8.285 7.519 15.700 1.00 93.56 326 VAL A O 1
ATOM 2487 N N . VAL A 1 327 ? -10.343 8.302 16.160 1.00 94.25 327 VAL A N 1
ATOM 2488 C CA . VAL A 1 327 ? -10.827 8.277 14.773 1.00 94.25 327 VAL A CA 1
ATOM 2489 C C . VAL A 1 327 ? -10.011 9.228 13.901 1.00 94.25 327 VAL A C 1
ATOM 2491 O O . VAL A 1 327 ? -9.558 8.831 12.829 1.00 94.25 327 VAL A O 1
ATOM 2494 N N . TYR A 1 328 ? -9.745 10.445 14.379 1.00 92.75 328 TYR A N 1
ATOM 2495 C CA . TYR A 1 328 ? -8.935 11.425 13.658 1.00 92.75 328 TYR A CA 1
ATOM 2496 C C . TYR A 1 328 ? -7.491 10.946 13.458 1.00 92.75 328 TYR A C 1
ATOM 2498 O O . TYR A 1 328 ? -6.977 11.003 12.341 1.00 92.75 328 TYR A O 1
ATOM 2506 N N . SER A 1 329 ? -6.853 10.402 14.502 1.00 91.44 329 SER A N 1
ATOM 2507 C CA . SER A 1 329 ? -5.506 9.818 14.389 1.00 91.44 329 SER A CA 1
ATOM 2508 C C . SER A 1 329 ? -5.471 8.685 13.358 1.00 91.44 329 SER A C 1
ATOM 2510 O O . SER A 1 329 ? -4.623 8.674 12.467 1.00 91.44 329 SER A O 1
ATOM 2512 N N . TYR A 1 330 ? -6.436 7.760 13.381 1.00 92.12 330 TYR A N 1
ATOM 2513 C CA . TYR A 1 330 ? -6.482 6.677 12.393 1.00 92.12 330 TYR A CA 1
ATOM 2514 C C . TYR A 1 330 ? -6.780 7.161 10.970 1.00 92.12 330 TYR A C 1
ATOM 2516 O O . TYR A 1 330 ? -6.217 6.608 10.024 1.00 92.12 330 TYR A O 1
ATOM 2524 N N . ALA A 1 331 ? -7.592 8.206 10.795 1.00 90.00 331 ALA A N 1
ATOM 2525 C CA . ALA A 1 331 ? -7.819 8.816 9.486 1.00 90.00 331 ALA A CA 1
ATOM 2526 C C . ALA A 1 331 ? -6.515 9.383 8.898 1.00 90.00 331 ALA A C 1
ATOM 2528 O O . ALA A 1 331 ? -6.242 9.197 7.710 1.00 90.00 331 ALA A O 1
ATOM 2529 N N . ARG A 1 332 ? -5.662 9.989 9.734 1.00 88.19 332 ARG A N 1
ATOM 2530 C CA . ARG A 1 332 ? -4.321 10.457 9.340 1.00 88.19 332 ARG A CA 1
ATOM 2531 C C . ARG A 1 332 ? -3.340 9.307 9.100 1.00 88.19 332 ARG A C 1
ATOM 2533 O O . ARG A 1 332 ? -2.570 9.343 8.145 1.00 88.19 332 ARG A O 1
ATOM 2540 N N . ARG A 1 333 ? -3.400 8.230 9.890 1.00 90.50 333 ARG A N 1
ATOM 2541 C CA . ARG A 1 333 ? -2.607 7.007 9.643 1.00 90.50 333 ARG A CA 1
ATOM 2542 C C . ARG A 1 333 ? -2.965 6.335 8.316 1.00 90.50 333 ARG A C 1
ATOM 2544 O O . ARG A 1 333 ? -2.085 5.802 7.648 1.00 90.50 333 ARG A O 1
ATOM 2551 N N . LEU A 1 334 ? -4.233 6.364 7.908 1.00 86.12 334 LEU A N 1
ATOM 2552 C CA . LEU A 1 334 ? -4.656 5.853 6.600 1.00 86.12 334 LEU A CA 1
ATOM 2553 C C . LEU A 1 334 ? -4.081 6.682 5.443 1.00 86.12 334 LEU A C 1
ATOM 2555 O O . LEU A 1 334 ? -3.713 6.112 4.421 1.00 86.12 334 LEU A O 1
ATOM 2559 N N . GLU A 1 335 ? -3.926 7.994 5.619 1.00 83.62 335 GLU A N 1
ATOM 2560 C CA . GLU A 1 335 ? -3.268 8.875 4.646 1.00 83.62 335 GLU A CA 1
ATOM 2561 C C . GLU A 1 335 ? -1.781 8.518 4.440 1.00 83.62 335 GLU A C 1
ATOM 2563 O O . GLU A 1 335 ? -1.235 8.647 3.342 1.00 83.62 335 GLU A O 1
ATOM 2568 N N . ILE A 1 336 ? -1.110 8.014 5.480 1.00 85.31 336 ILE A N 1
ATOM 2569 C CA . ILE A 1 336 ? 0.300 7.592 5.421 1.00 85.31 336 ILE A CA 1
ATOM 2570 C C . ILE A 1 336 ? 0.501 6.408 4.466 1.00 85.31 336 ILE A C 1
ATOM 2572 O O . ILE A 1 336 ? 1.559 6.302 3.843 1.00 85.31 336 ILE A O 1
ATOM 2576 N N . ALA A 1 337 ? -0.519 5.566 4.266 1.00 83.00 337 ALA A N 1
ATOM 2577 C CA . ALA A 1 337 ? -0.465 4.497 3.270 1.00 83.00 337 ALA A CA 1
ATOM 2578 C C . ALA A 1 337 ? -0.314 5.042 1.837 1.00 83.00 337 ALA A C 1
ATOM 2580 O O . ALA A 1 337 ? 0.446 4.474 1.051 1.00 83.00 337 ALA A O 1
ATOM 2581 N N . GLU A 1 338 ? -0.971 6.161 1.510 1.00 78.44 338 GLU A N 1
ATOM 2582 C CA . GLU A 1 338 ? -0.841 6.811 0.197 1.00 78.44 338 GLU A CA 1
ATOM 2583 C C . GLU A 1 338 ? 0.565 7.386 0.002 1.00 78.44 338 GLU A C 1
ATOM 2585 O O . GLU A 1 338 ? 1.206 7.159 -1.023 1.00 78.44 338 GLU A O 1
ATOM 2590 N N . HIS A 1 339 ? 1.099 8.049 1.027 1.00 81.00 339 HIS A N 1
ATOM 2591 C CA . HIS A 1 339 ? 2.446 8.620 0.995 1.00 81.00 339 HIS A CA 1
ATOM 2592 C C . HIS A 1 339 ? 3.533 7.544 0.889 1.00 81.00 339 HIS A C 1
ATOM 2594 O O . HIS A 1 339 ? 4.524 7.721 0.176 1.00 81.00 339 HIS A O 1
ATOM 2600 N N . LEU A 1 340 ? 3.340 6.394 1.544 1.00 86.12 340 LEU A N 1
ATOM 2601 C CA . LEU A 1 340 ? 4.235 5.250 1.381 1.00 86.12 340 LEU A CA 1
ATOM 2602 C C . LEU A 1 340 ? 4.185 4.697 -0.050 1.00 86.12 340 LEU A C 1
ATOM 2604 O O . LEU A 1 340 ? 5.224 4.315 -0.585 1.00 86.12 340 LEU A O 1
ATOM 2608 N N . CYS A 1 341 ? 3.009 4.677 -0.683 1.00 84.19 341 CYS A N 1
ATOM 2609 C CA . CYS A 1 341 ? 2.868 4.268 -2.081 1.00 84.19 341 CYS A CA 1
ATOM 2610 C C . CYS A 1 341 ? 3.624 5.213 -3.025 1.00 84.19 341 CYS A C 1
ATOM 2612 O O . CYS A 1 341 ? 4.324 4.732 -3.915 1.00 84.19 341 CYS A O 1
ATOM 2614 N N . LEU A 1 342 ? 3.561 6.530 -2.799 1.00 79.81 342 LEU A N 1
ATOM 2615 C CA . LEU A 1 342 ? 4.352 7.507 -3.559 1.00 79.81 342 LEU A CA 1
ATOM 2616 C C . LEU A 1 342 ? 5.858 7.246 -3.406 1.00 79.81 342 LEU A C 1
ATOM 2618 O O . LEU A 1 342 ? 6.572 7.133 -4.399 1.00 79.81 342 LEU A O 1
ATOM 2622 N N . MET A 1 343 ? 6.332 7.034 -2.175 1.00 81.69 343 MET A N 1
ATOM 2623 C CA . MET A 1 343 ? 7.737 6.686 -1.923 1.00 81.69 343 MET A CA 1
ATOM 2624 C C . MET A 1 343 ? 8.168 5.380 -2.595 1.00 81.69 343 MET A C 1
ATOM 2626 O O . MET A 1 343 ? 9.268 5.287 -3.143 1.00 81.69 343 MET A O 1
ATOM 2630 N N . LEU A 1 344 ? 7.311 4.360 -2.562 1.00 87.44 344 LEU A N 1
ATOM 2631 C CA . LEU A 1 344 ? 7.577 3.087 -3.220 1.00 87.44 344 LEU A CA 1
ATOM 2632 C C . LEU A 1 344 ? 7.627 3.241 -4.747 1.00 87.44 344 LEU A C 1
ATOM 2634 O O . LEU A 1 344 ? 8.480 2.625 -5.386 1.00 87.44 344 LEU A O 1
ATOM 2638 N N . ALA A 1 345 ? 6.746 4.059 -5.327 1.00 82.50 345 ALA A N 1
ATOM 2639 C CA . ALA A 1 345 ? 6.736 4.340 -6.759 1.00 82.50 345 ALA A CA 1
ATOM 2640 C C . ALA A 1 345 ? 8.061 4.968 -7.217 1.00 82.50 345 ALA A C 1
ATOM 2642 O O . ALA A 1 345 ? 8.631 4.513 -8.211 1.00 82.50 345 ALA A O 1
ATOM 2643 N N . GLU A 1 346 ? 8.593 5.926 -6.454 1.00 78.31 346 GLU A N 1
ATOM 2644 C CA . GLU A 1 346 ? 9.904 6.528 -6.728 1.00 78.31 346 GLU A CA 1
ATOM 2645 C C . GLU A 1 346 ? 11.034 5.495 -6.669 1.00 78.31 346 GLU A C 1
ATOM 2647 O O . GLU A 1 346 ? 11.873 5.421 -7.566 1.00 78.31 346 GLU A O 1
ATOM 2652 N N . PHE A 1 347 ? 11.045 4.624 -5.656 1.00 84.56 347 PHE A N 1
ATOM 2653 C CA . PHE A 1 347 ? 12.061 3.568 -5.560 1.00 84.56 347 PHE A CA 1
ATOM 2654 C C . PHE A 1 347 ? 12.005 2.594 -6.722 1.00 84.56 347 PHE A C 1
ATOM 2656 O O . PHE A 1 347 ? 13.047 2.204 -7.247 1.00 84.56 347 PHE A O 1
ATOM 2663 N N . ILE A 1 348 ? 10.800 2.214 -7.133 1.00 86.25 348 ILE A N 1
ATOM 2664 C CA . ILE A 1 348 ? 10.589 1.355 -8.292 1.00 86.25 348 ILE A CA 1
ATOM 2665 C C . ILE A 1 348 ? 11.122 2.031 -9.562 1.00 86.25 348 ILE A C 1
ATOM 2667 O O . ILE A 1 348 ? 11.845 1.393 -10.326 1.00 86.25 348 ILE A O 1
ATOM 2671 N N . GLN A 1 349 ? 10.814 3.314 -9.767 1.00 81.81 349 GLN A N 1
ATOM 2672 C CA . GLN A 1 349 ? 11.280 4.083 -10.922 1.00 81.81 349 GLN A CA 1
ATOM 2673 C C . GLN A 1 349 ? 12.813 4.159 -10.969 1.00 81.81 349 GLN A C 1
ATOM 2675 O O . GLN A 1 349 ? 13.421 3.860 -11.999 1.00 81.81 349 GLN A O 1
ATOM 2680 N N . LEU A 1 350 ? 13.448 4.507 -9.848 1.00 81.50 350 LEU A N 1
ATOM 2681 C CA . LEU A 1 350 ? 14.906 4.606 -9.733 1.00 81.50 350 LEU A CA 1
ATOM 2682 C C . LEU A 1 350 ? 15.600 3.251 -9.925 1.00 81.50 350 LEU A C 1
ATOM 2684 O O . LEU A 1 350 ? 16.635 3.151 -10.597 1.00 81.50 350 LEU A O 1
ATOM 2688 N N . ALA A 1 351 ? 15.027 2.192 -9.352 1.00 86.56 351 ALA A N 1
ATOM 2689 C CA . ALA A 1 351 ? 15.519 0.831 -9.515 1.00 86.56 351 ALA A CA 1
ATOM 2690 C C . ALA A 1 351 ? 15.447 0.386 -10.982 1.00 86.56 351 ALA A C 1
ATOM 2692 O O . ALA A 1 351 ? 16.409 -0.184 -11.494 1.00 86.56 351 ALA A O 1
ATOM 2693 N N . GLU A 1 352 ? 14.355 0.692 -11.682 1.00 85.88 352 GLU A N 1
ATOM 2694 C CA . GLU A 1 352 ? 14.186 0.325 -13.087 1.00 85.88 352 GLU A CA 1
ATOM 2695 C C . GLU A 1 352 ? 15.116 1.118 -14.013 1.00 85.88 352 GLU A C 1
ATOM 2697 O O . GLU A 1 352 ? 15.808 0.514 -14.835 1.00 85.88 352 GLU A O 1
ATOM 2702 N N . LYS A 1 353 ? 15.218 2.445 -13.829 1.00 84.69 353 LYS A N 1
ATOM 2703 C CA . LYS A 1 353 ? 16.157 3.307 -14.574 1.00 84.69 353 LYS A CA 1
ATOM 2704 C C . LYS A 1 353 ? 17.585 2.771 -14.457 1.00 84.69 353 LYS A C 1
ATOM 2706 O O . LYS A 1 353 ? 18.233 2.490 -15.464 1.00 84.69 353 LYS A O 1
ATOM 2711 N N . SER A 1 354 ? 18.059 2.561 -13.228 1.00 86.00 354 SER A N 1
ATOM 2712 C CA . SER A 1 354 ? 19.424 2.073 -12.984 1.00 86.00 354 SER A CA 1
ATOM 2713 C C . SER A 1 354 ? 19.650 0.635 -13.466 1.00 86.00 354 SER A C 1
ATOM 2715 O O . SER A 1 354 ? 20.754 0.306 -13.903 1.00 86.00 354 SER A O 1
ATOM 2717 N N . PHE A 1 355 ? 18.624 -0.220 -13.433 1.00 89.81 355 PHE A N 1
ATOM 2718 C CA . PHE A 1 355 ? 18.696 -1.583 -13.962 1.00 89.81 355 PHE A CA 1
ATOM 2719 C C . PHE A 1 355 ? 18.835 -1.596 -15.491 1.00 89.81 355 PHE A C 1
ATOM 2721 O O . PHE A 1 355 ? 19.705 -2.283 -16.027 1.00 89.81 355 PHE A O 1
ATOM 2728 N N . LEU A 1 356 ? 18.039 -0.791 -16.204 1.00 88.06 356 LEU A N 1
ATOM 2729 C CA . LEU A 1 356 ? 18.126 -0.672 -17.662 1.00 88.06 356 LEU A CA 1
ATOM 2730 C C . LEU A 1 356 ? 19.457 -0.065 -18.112 1.00 88.06 356 LEU A C 1
ATOM 2732 O O . LEU A 1 356 ? 20.063 -0.588 -19.046 1.00 88.06 356 LEU A O 1
ATOM 2736 N N . ILE A 1 357 ? 19.945 0.972 -17.423 1.00 87.50 357 ILE A N 1
ATOM 2737 C CA . ILE A 1 357 ? 21.279 1.542 -17.670 1.00 87.50 357 ILE A CA 1
ATOM 2738 C C . ILE A 1 357 ? 22.348 0.458 -17.510 1.00 87.50 357 ILE A C 1
ATOM 2740 O O . ILE A 1 357 ? 23.156 0.252 -18.414 1.00 87.50 357 ILE A O 1
ATOM 2744 N N . ASN A 1 358 ? 22.311 -0.308 -16.414 1.00 89.25 358 ASN A N 1
ATOM 2745 C CA . ASN A 1 358 ? 23.285 -1.373 -16.180 1.00 89.25 358 ASN A CA 1
ATOM 2746 C C . ASN A 1 358 ? 23.260 -2.457 -17.271 1.00 89.25 358 ASN A C 1
ATOM 2748 O O . ASN A 1 358 ? 24.311 -2.970 -17.658 1.00 89.25 358 ASN A O 1
ATOM 2752 N N . LEU A 1 359 ? 22.081 -2.810 -17.790 1.00 90.00 359 LEU A N 1
ATOM 2753 C CA . LEU A 1 359 ? 21.954 -3.749 -18.906 1.00 90.00 359 LEU A CA 1
ATOM 2754 C C . LEU A 1 359 ? 22.472 -3.156 -20.222 1.00 90.00 359 LEU A C 1
ATOM 2756 O O . LEU A 1 359 ? 23.162 -3.857 -20.967 1.00 90.00 359 LEU A O 1
ATOM 2760 N N . ALA A 1 360 ? 22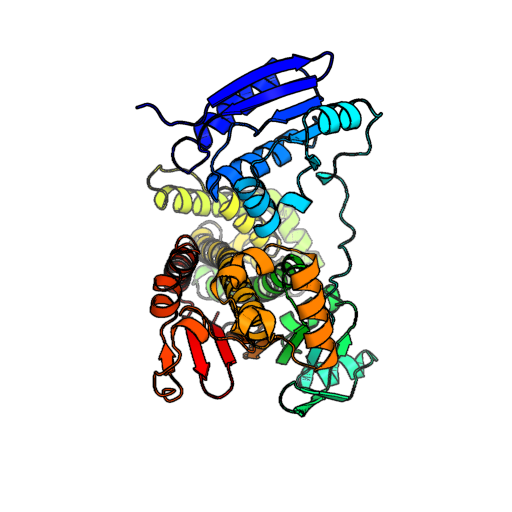.162 -1.889 -20.499 1.00 89.62 360 ALA A N 1
ATOM 2761 C CA . ALA A 1 360 ? 22.581 -1.183 -21.706 1.00 89.62 360 ALA A CA 1
ATOM 2762 C C . ALA A 1 360 ? 24.106 -1.023 -21.770 1.00 89.62 360 ALA A C 1
ATOM 2764 O O . ALA A 1 360 ? 24.708 -1.327 -22.792 1.00 89.62 360 ALA A O 1
ATOM 2765 N N . GLU A 1 361 ? 24.762 -0.663 -20.667 1.00 87.12 361 GLU A N 1
ATOM 2766 C CA . GLU A 1 361 ? 26.226 -0.510 -20.582 1.00 87.12 361 GLU A CA 1
ATOM 2767 C C . GLU A 1 361 ? 27.009 -1.816 -20.798 1.00 87.12 361 GLU A C 1
ATOM 2769 O O . GLU A 1 361 ? 28.234 -1.819 -20.967 1.00 87.12 361 GLU A O 1
ATOM 2774 N N . ARG A 1 362 ? 26.333 -2.967 -20.771 1.00 86.69 362 ARG A N 1
ATOM 2775 C CA . ARG A 1 362 ? 26.936 -4.259 -21.125 1.00 86.69 362 ARG A CA 1
ATOM 2776 C C . ARG A 1 362 ? 26.954 -4.487 -22.638 1.00 86.69 362 ARG A C 1
ATOM 2778 O O . ARG A 1 362 ? 27.690 -5.367 -23.085 1.00 86.69 362 ARG A O 1
ATOM 2785 N N . GLU A 1 363 ? 26.189 -3.717 -23.412 1.00 85.88 363 GLU A N 1
ATOM 2786 C CA . GLU A 1 363 ? 26.177 -3.784 -24.872 1.00 85.88 363 GLU A CA 1
ATOM 2787 C C . GLU A 1 363 ? 27.433 -3.163 -25.465 1.00 85.88 363 GLU A C 1
ATOM 2789 O O . GLU A 1 363 ? 27.857 -2.071 -25.089 1.00 85.88 363 GLU A O 1
ATOM 2794 N N . LEU A 1 364 ? 28.010 -3.847 -26.453 1.00 84.12 364 LEU A N 1
ATOM 2795 C CA . LEU A 1 364 ? 29.232 -3.386 -27.106 1.00 84.12 364 LEU A CA 1
ATOM 2796 C C . LEU A 1 364 ? 29.051 -1.998 -27.735 1.00 84.12 364 LEU A C 1
ATOM 2798 O O . LEU A 1 364 ? 29.928 -1.153 -27.604 1.00 84.12 364 LEU A O 1
ATOM 2802 N N . PHE A 1 365 ? 27.904 -1.757 -28.375 1.00 86.06 365 PHE A N 1
ATOM 2803 C CA . PHE A 1 365 ? 27.625 -0.487 -29.042 1.00 86.06 365 PHE A CA 1
ATOM 2804 C C . PHE A 1 365 ? 27.580 0.688 -28.059 1.00 86.06 365 PHE A C 1
ATOM 2806 O O . PHE A 1 365 ? 28.250 1.687 -28.294 1.00 86.06 365 PHE A O 1
ATOM 2813 N N . VAL A 1 366 ? 26.866 0.530 -26.939 1.00 85.44 366 VAL A N 1
ATOM 2814 C CA . VAL A 1 366 ? 26.757 1.543 -25.874 1.00 85.44 366 VAL A CA 1
ATOM 2815 C C . VAL A 1 366 ? 28.116 1.798 -25.223 1.00 85.44 366 VAL A C 1
ATOM 2817 O O . VAL A 1 366 ? 28.469 2.936 -24.947 1.00 85.44 366 VAL A O 1
ATOM 2820 N N . ARG A 1 367 ? 28.936 0.756 -25.032 1.00 82.94 367 ARG A N 1
ATOM 2821 C CA . ARG A 1 367 ? 30.315 0.926 -24.536 1.00 82.94 367 ARG A CA 1
ATOM 2822 C C . ARG A 1 367 ? 31.185 1.757 -25.472 1.00 82.94 367 ARG A C 1
ATOM 2824 O O . ARG A 1 367 ? 32.088 2.439 -25.002 1.00 82.94 367 ARG A O 1
ATOM 2831 N N . SER A 1 368 ? 30.955 1.646 -26.777 1.00 84.06 368 SER A N 1
ATOM 2832 C CA . SER A 1 368 ? 31.682 2.411 -27.792 1.00 84.06 368 SER A CA 1
ATOM 2833 C C . SER A 1 368 ? 31.107 3.811 -28.020 1.00 84.06 368 SER A C 1
ATOM 2835 O O . SER A 1 368 ? 31.861 4.678 -28.448 1.00 84.06 368 SER A O 1
ATOM 2837 N N . HIS A 1 369 ? 29.825 4.033 -27.712 1.00 85.44 369 HIS A N 1
ATOM 2838 C CA . HIS A 1 369 ? 29.116 5.309 -27.877 1.00 85.44 369 HIS A CA 1
ATOM 2839 C C . HIS A 1 369 ? 28.270 5.612 -26.624 1.00 85.44 369 HIS A C 1
ATOM 2841 O O . HIS A 1 369 ? 27.049 5.430 -26.642 1.00 85.44 369 HIS A O 1
ATOM 2847 N N . PRO A 1 370 ? 28.895 5.998 -25.494 1.00 82.56 370 PRO A N 1
ATOM 2848 C CA . PRO A 1 370 ? 28.173 6.255 -24.244 1.00 82.56 370 PRO A CA 1
ATOM 2849 C C . PRO A 1 370 ? 27.169 7.411 -24.352 1.00 82.56 370 PRO A C 1
ATOM 2851 O O . PRO A 1 370 ? 26.149 7.408 -23.674 1.00 82.56 370 PRO A O 1
ATOM 2854 N N . ASP A 1 371 ? 27.444 8.369 -25.233 1.00 84.25 371 ASP A N 1
ATOM 2855 C CA . ASP A 1 371 ? 26.607 9.521 -25.578 1.00 84.25 371 ASP A CA 1
ATOM 2856 C C . ASP A 1 371 ? 25.259 9.133 -26.209 1.00 84.25 371 ASP A C 1
ATOM 2858 O O . ASP A 1 371 ? 24.275 9.858 -26.090 1.00 84.25 371 ASP A O 1
ATOM 2862 N N . GLU A 1 372 ? 25.178 7.952 -26.819 1.00 85.88 372 GLU A N 1
ATOM 2863 C CA . GLU A 1 372 ? 23.951 7.428 -27.425 1.00 85.88 372 GLU A CA 1
ATOM 2864 C C . GLU A 1 372 ? 23.021 6.741 -26.407 1.00 85.88 372 GLU A C 1
ATOM 2866 O O . GLU A 1 372 ? 21.879 6.411 -26.738 1.00 85.88 372 GLU A O 1
ATOM 2871 N N . LEU A 1 373 ? 23.480 6.516 -25.167 1.00 85.06 373 LEU A N 1
ATOM 2872 C CA . LEU A 1 373 ? 22.767 5.738 -24.146 1.00 85.06 373 LEU A CA 1
ATOM 2873 C C . LEU A 1 373 ? 21.344 6.252 -23.895 1.00 85.06 373 LEU A C 1
ATOM 2875 O O . LEU A 1 373 ? 20.396 5.466 -23.935 1.00 85.06 373 LEU A O 1
ATOM 2879 N N . GLU A 1 374 ? 21.185 7.551 -23.646 1.00 83.50 374 GLU A N 1
ATOM 2880 C CA . GLU A 1 374 ? 19.881 8.155 -23.346 1.00 83.50 374 GLU A CA 1
ATOM 2881 C C . GLU A 1 374 ? 18.922 8.049 -24.531 1.00 83.50 374 GLU A C 1
ATOM 2883 O O . GLU A 1 374 ? 17.778 7.611 -24.374 1.00 83.50 374 GLU A O 1
ATOM 2888 N N . ARG A 1 375 ? 19.407 8.370 -25.739 1.00 87.12 375 ARG A N 1
ATOM 2889 C CA . ARG A 1 375 ? 18.619 8.262 -26.974 1.00 87.12 375 ARG A CA 1
ATOM 2890 C C . ARG A 1 375 ? 18.150 6.827 -27.194 1.00 87.12 375 ARG A C 1
ATOM 2892 O O . ARG A 1 375 ? 16.985 6.606 -27.512 1.00 87.12 375 ARG A O 1
ATOM 2899 N N . MET A 1 376 ? 19.034 5.851 -26.990 1.00 87.12 376 MET A N 1
ATOM 2900 C CA . MET A 1 376 ? 18.693 4.437 -27.125 1.00 87.12 376 MET A CA 1
ATOM 2901 C C . MET A 1 376 ? 17.696 3.985 -26.058 1.00 87.12 376 MET A C 1
ATOM 2903 O O . MET A 1 376 ? 16.743 3.282 -26.378 1.00 87.12 376 MET A O 1
ATOM 2907 N N . LEU A 1 377 ? 17.873 4.387 -24.796 1.00 83.56 377 LEU A N 1
ATOM 2908 C CA . LEU A 1 377 ? 16.936 4.055 -23.718 1.00 83.56 377 LEU A CA 1
ATOM 2909 C C . LEU A 1 377 ? 15.550 4.676 -23.928 1.00 83.56 377 LEU A C 1
ATOM 2911 O O . LEU A 1 377 ? 14.568 4.105 -23.447 1.00 83.56 377 LEU A O 1
ATOM 2915 N N . ALA A 1 378 ? 15.437 5.781 -24.670 1.00 82.06 378 ALA A N 1
ATOM 2916 C CA . ALA A 1 378 ? 14.153 6.352 -25.075 1.00 82.06 378 ALA A CA 1
ATOM 2917 C C . ALA A 1 378 ? 13.394 5.465 -26.086 1.00 82.06 378 ALA A C 1
ATOM 2919 O O . ALA A 1 378 ? 12.159 5.474 -26.104 1.00 82.06 378 ALA A O 1
ATOM 2920 N N . GLU A 1 379 ? 14.092 4.627 -26.859 1.00 85.62 379 GLU A N 1
ATOM 2921 C CA . GLU A 1 379 ? 13.479 3.687 -27.802 1.00 85.62 379 GLU A CA 1
ATOM 2922 C C . GLU A 1 379 ? 12.852 2.482 -27.074 1.00 85.62 379 GLU A C 1
ATOM 2924 O O . GLU A 1 379 ? 13.537 1.668 -26.448 1.00 85.62 379 GLU A O 1
ATOM 2929 N N . GLU A 1 380 ? 11.534 2.306 -27.204 1.00 85.31 380 GLU A N 1
ATOM 2930 C CA . GLU A 1 380 ? 10.797 1.190 -26.583 1.00 85.31 380 GLU A CA 1
ATOM 2931 C C . GLU A 1 380 ? 11.344 -0.179 -27.005 1.00 85.31 380 GLU A C 1
ATOM 2933 O O . GLU A 1 380 ? 11.623 -1.028 -26.158 1.00 85.31 380 GLU A O 1
ATOM 2938 N N . ALA A 1 381 ? 11.629 -0.344 -28.299 1.00 87.94 381 ALA A N 1
ATOM 2939 C CA . ALA A 1 381 ? 12.186 -1.576 -28.842 1.00 87.94 381 ALA A CA 1
ATOM 2940 C C . ALA A 1 381 ? 13.561 -1.929 -28.247 1.00 87.94 381 ALA A C 1
ATOM 2942 O O . ALA A 1 381 ? 13.924 -3.105 -28.205 1.00 87.94 381 ALA A O 1
ATOM 2943 N N . PHE A 1 382 ? 14.362 -0.945 -27.821 1.00 89.56 382 PHE A N 1
ATOM 2944 C CA . PHE A 1 382 ? 15.627 -1.222 -27.140 1.00 89.56 382 PHE A CA 1
ATOM 2945 C C . PHE A 1 382 ? 15.386 -1.685 -25.704 1.00 89.56 382 PHE A C 1
ATOM 2947 O O . PHE A 1 382 ? 15.953 -2.704 -25.303 1.00 89.56 382 PHE A O 1
ATOM 2954 N N . ARG A 1 383 ? 14.491 -1.013 -24.966 1.00 88.69 383 ARG A N 1
ATOM 2955 C CA . ARG A 1 383 ? 14.097 -1.431 -23.609 1.00 88.69 383 ARG A CA 1
ATOM 2956 C C . ARG A 1 383 ? 13.546 -2.858 -23.593 1.00 88.69 383 ARG A C 1
ATOM 2958 O O . ARG A 1 383 ? 13.958 -3.647 -22.746 1.00 88.69 383 ARG A O 1
ATOM 2965 N N . ASP A 1 384 ? 12.705 -3.222 -24.561 1.00 88.69 384 ASP A N 1
ATOM 2966 C CA . ASP A 1 384 ? 12.181 -4.589 -24.707 1.00 88.69 384 ASP A CA 1
ATOM 2967 C C . ASP A 1 384 ? 13.288 -5.628 -24.883 1.00 88.69 384 ASP A C 1
ATOM 2969 O O . ASP A 1 384 ? 13.325 -6.625 -24.162 1.00 88.69 384 ASP A O 1
ATOM 2973 N N . ARG A 1 385 ? 14.261 -5.364 -25.763 1.00 92.00 385 ARG A N 1
ATOM 2974 C CA . ARG A 1 385 ? 15.404 -6.273 -25.957 1.00 92.00 385 ARG A CA 1
ATOM 2975 C C . ARG A 1 385 ? 16.227 -6.457 -24.682 1.00 92.00 385 ARG A C 1
ATOM 2977 O O . ARG A 1 385 ? 16.695 -7.567 -24.414 1.00 92.00 385 ARG A O 1
ATOM 2984 N N . LEU A 1 386 ? 16.429 -5.390 -23.904 1.00 91.00 386 LEU A N 1
ATOM 2985 C CA . LEU A 1 386 ? 17.131 -5.477 -22.620 1.00 91.00 386 LEU A CA 1
ATOM 2986 C C . LEU A 1 386 ? 16.340 -6.332 -21.619 1.00 91.00 386 LEU A C 1
ATOM 2988 O O . LEU A 1 386 ? 16.930 -7.210 -20.984 1.00 91.00 386 LEU A O 1
ATOM 2992 N N . ARG A 1 387 ? 15.017 -6.136 -21.532 1.00 89.19 387 ARG A N 1
ATOM 2993 C CA . ARG A 1 387 ? 14.114 -6.919 -20.671 1.00 89.19 387 ARG A CA 1
ATOM 2994 C C . ARG A 1 387 ? 14.117 -8.404 -21.026 1.00 89.19 387 ARG A C 1
ATOM 2996 O O . ARG A 1 387 ? 14.303 -9.237 -20.139 1.00 89.19 387 ARG A O 1
ATOM 3003 N N . ASP A 1 388 ? 13.996 -8.747 -22.304 1.00 90.56 388 ASP A N 1
ATOM 3004 C CA . ASP A 1 388 ? 14.022 -10.143 -22.759 1.00 90.56 388 ASP A CA 1
ATOM 3005 C C . ASP A 1 388 ? 15.334 -10.831 -22.384 1.00 90.56 388 ASP A C 1
ATOM 3007 O O . ASP A 1 388 ? 15.355 -11.973 -21.912 1.00 90.56 388 ASP A O 1
ATOM 3011 N N . ARG A 1 389 ? 16.456 -10.120 -22.532 1.00 89.44 389 ARG A N 1
ATOM 3012 C CA . ARG A 1 389 ? 17.761 -10.655 -22.148 1.00 89.44 389 ARG A CA 1
ATOM 3013 C C . ARG A 1 389 ? 17.901 -10.821 -20.638 1.00 89.44 389 ARG A C 1
ATOM 3015 O O . ARG A 1 389 ? 18.509 -11.797 -20.195 1.00 89.44 389 ARG A O 1
ATOM 3022 N N . ALA A 1 390 ? 17.351 -9.897 -19.855 1.00 90.81 390 ALA A N 1
ATOM 3023 C CA . ALA A 1 390 ? 17.317 -9.998 -18.401 1.00 90.81 390 ALA A CA 1
ATOM 3024 C C . ALA A 1 390 ? 16.575 -11.269 -17.955 1.00 90.81 390 ALA A C 1
ATOM 3026 O O . ALA A 1 390 ? 17.101 -12.043 -17.152 1.00 90.81 390 ALA A O 1
ATOM 3027 N N . VAL A 1 391 ? 15.423 -11.560 -18.574 1.00 90.56 391 VAL A N 1
ATOM 3028 C CA . VAL A 1 391 ? 14.669 -12.807 -18.350 1.00 90.56 391 VAL A CA 1
ATOM 3029 C C . VAL A 1 391 ? 15.503 -14.035 -18.719 1.00 90.56 391 VAL A C 1
ATOM 3031 O O . VAL A 1 391 ? 15.617 -14.958 -17.915 1.00 90.56 391 VAL A O 1
ATOM 3034 N N . GLN A 1 392 ? 16.144 -14.042 -19.894 1.00 91.19 392 GLN A N 1
ATOM 3035 C CA . GLN A 1 392 ? 16.988 -15.163 -20.342 1.00 91.19 392 GLN A CA 1
ATOM 3036 C C . GLN A 1 392 ? 18.162 -15.445 -19.395 1.00 91.19 392 GLN A C 1
ATOM 3038 O O . GLN A 1 392 ? 18.564 -16.595 -19.228 1.00 91.19 392 GLN A O 1
ATOM 3043 N N . ARG A 1 393 ? 18.718 -14.401 -18.773 1.00 88.94 393 ARG A N 1
ATOM 3044 C CA . ARG A 1 393 ? 19.835 -14.499 -17.820 1.00 88.94 393 ARG A CA 1
ATOM 3045 C C . ARG A 1 393 ? 19.392 -14.682 -16.370 1.00 88.94 393 ARG A C 1
ATOM 3047 O O . ARG A 1 393 ? 20.253 -14.793 -15.499 1.00 88.94 393 ARG A O 1
ATOM 3054 N N . ASN A 1 394 ? 18.084 -14.729 -16.110 1.00 88.00 394 ASN A N 1
ATOM 3055 C CA . ASN A 1 394 ? 17.509 -14.743 -14.766 1.00 88.00 394 ASN A CA 1
ATOM 3056 C C . ASN A 1 394 ? 18.016 -13.574 -13.892 1.00 88.00 394 ASN A C 1
ATOM 3058 O O . ASN A 1 394 ? 18.237 -13.717 -12.689 1.00 88.00 394 ASN A O 1
ATOM 3062 N N . GLU A 1 395 ? 18.232 -12.414 -14.515 1.00 89.56 395 GLU A N 1
ATOM 3063 C CA . GLU A 1 395 ? 18.544 -11.155 -13.843 1.00 89.56 395 GLU A CA 1
ATOM 3064 C C . GLU A 1 395 ? 17.228 -10.407 -13.650 1.00 89.56 395 GLU A C 1
ATOM 3066 O O . GLU A 1 395 ? 16.734 -9.764 -14.568 1.00 89.56 395 GLU A O 1
ATOM 3071 N N . LEU A 1 396 ? 16.618 -10.545 -12.475 1.00 90.94 396 LEU A N 1
ATOM 3072 C CA . LEU A 1 396 ? 15.328 -9.931 -12.164 1.00 90.94 396 LEU A CA 1
ATOM 3073 C C . LEU A 1 396 ? 15.484 -8.942 -11.013 1.00 90.94 396 LEU A C 1
ATOM 3075 O O . LEU A 1 396 ? 16.322 -9.124 -10.128 1.00 90.94 396 LEU A O 1
ATOM 3079 N N . MET A 1 397 ? 14.632 -7.924 -11.003 1.00 92.81 397 MET A N 1
ATOM 3080 C CA . MET A 1 397 ? 14.418 -7.109 -9.817 1.00 92.81 397 MET A CA 1
ATOM 3081 C C . MET A 1 397 ? 13.526 -7.864 -8.832 1.00 92.81 397 MET A C 1
ATOM 3083 O O . MET A 1 397 ? 12.670 -8.661 -9.227 1.00 92.81 397 MET A O 1
ATOM 3087 N N . LEU A 1 398 ? 13.724 -7.607 -7.542 1.00 94.88 398 LEU A N 1
ATOM 3088 C CA . LEU A 1 398 ? 12.962 -8.200 -6.451 1.00 94.88 398 LEU A CA 1
ATOM 3089 C C . LEU A 1 398 ? 12.312 -7.093 -5.625 1.00 94.88 398 LEU A C 1
ATOM 3091 O O . LEU A 1 398 ? 13.003 -6.218 -5.109 1.00 94.88 398 LEU A O 1
ATOM 3095 N N . LEU A 1 399 ? 11.001 -7.196 -5.438 1.00 96.19 399 LEU A N 1
ATOM 3096 C CA . LEU A 1 399 ? 10.270 -6.493 -4.397 1.00 96.19 399 LEU A CA 1
ATOM 3097 C C . LEU A 1 399 ? 9.894 -7.509 -3.322 1.00 96.19 399 LEU A C 1
ATOM 3099 O O . LEU A 1 399 ? 9.252 -8.523 -3.606 1.00 96.19 399 LEU A O 1
ATOM 3103 N N . ARG A 1 400 ? 10.309 -7.238 -2.090 1.00 96.50 400 ARG A N 1
ATOM 3104 C CA . ARG A 1 400 ? 10.039 -8.068 -0.921 1.00 96.50 400 ARG A CA 1
ATOM 3105 C C . ARG A 1 400 ? 9.310 -7.244 0.131 1.00 96.50 400 ARG A C 1
ATOM 3107 O O . ARG A 1 400 ? 9.760 -6.155 0.459 1.00 96.50 400 ARG A O 1
ATOM 3114 N N . MET A 1 401 ? 8.201 -7.755 0.655 1.00 96.06 401 MET A N 1
ATOM 3115 C CA . MET A 1 401 ? 7.484 -7.164 1.787 1.00 96.06 401 MET A CA 1
ATOM 3116 C C . MET A 1 401 ? 7.523 -8.151 2.947 1.00 96.06 401 MET A C 1
ATOM 3118 O O . MET A 1 401 ? 6.952 -9.231 2.821 1.00 96.06 401 MET A O 1
ATOM 3122 N N . ASP A 1 402 ? 8.186 -7.804 4.043 1.00 94.75 402 ASP A N 1
ATOM 3123 C CA . ASP A 1 402 ? 8.209 -8.593 5.273 1.00 94.75 402 ASP A CA 1
ATOM 3124 C C . ASP A 1 402 ? 7.269 -7.981 6.318 1.00 94.75 402 ASP A C 1
ATOM 3126 O O . ASP A 1 402 ? 7.233 -6.762 6.505 1.00 94.75 402 ASP A O 1
ATOM 3130 N N . PHE A 1 403 ? 6.532 -8.846 7.009 1.00 91.75 403 PHE A N 1
ATOM 3131 C CA . PHE A 1 403 ? 5.558 -8.502 8.039 1.00 91.75 403 PHE A CA 1
ATOM 3132 C C . PHE A 1 403 ? 6.015 -9.071 9.377 1.00 91.75 403 PHE A C 1
ATOM 3134 O O . PHE A 1 403 ? 6.319 -10.262 9.484 1.00 91.75 403 PHE A O 1
ATOM 3141 N N . THR A 1 404 ? 6.042 -8.233 10.409 1.00 85.94 404 THR A N 1
ATOM 3142 C CA . THR A 1 404 ? 6.338 -8.662 11.782 1.00 85.94 404 THR A CA 1
ATOM 3143 C C . THR A 1 404 ? 5.352 -8.046 12.768 1.00 85.94 404 THR A C 1
ATOM 3145 O O . THR A 1 404 ? 4.681 -7.063 12.452 1.00 85.94 404 THR A O 1
ATOM 3148 N N . GLY A 1 405 ? 5.262 -8.648 13.955 1.00 78.56 405 GLY A N 1
ATOM 3149 C CA . GLY A 1 405 ? 4.278 -8.291 14.972 1.00 78.56 405 GLY A CA 1
ATOM 3150 C C . GLY A 1 405 ? 2.888 -8.865 14.687 1.00 78.56 405 GLY A C 1
ATOM 3151 O O . GLY A 1 405 ? 2.571 -9.341 13.591 1.00 78.56 405 GLY A O 1
ATOM 3152 N N . THR A 1 406 ? 2.041 -8.852 15.706 1.00 71.38 406 THR A N 1
ATOM 3153 C CA . THR A 1 406 ? 0.658 -9.313 15.630 1.00 71.38 406 THR A CA 1
ATOM 3154 C C . THR A 1 406 ? -0.276 -8.152 15.317 1.00 71.38 406 THR A C 1
ATOM 3156 O O . THR A 1 406 ? -0.432 -7.205 16.078 1.00 71.38 406 THR A O 1
ATOM 3159 N N . VAL A 1 407 ? -0.968 -8.229 14.178 1.00 71.06 407 VAL A N 1
ATOM 3160 C CA . VAL A 1 407 ? -1.898 -7.173 13.735 1.00 71.06 407 VAL A CA 1
ATOM 3161 C C . VAL A 1 407 ? -3.027 -6.932 14.747 1.00 71.06 407 VAL A C 1
ATOM 3163 O O . VAL A 1 407 ? -3.498 -5.806 14.864 1.00 71.06 407 VAL A O 1
ATOM 3166 N N . LEU A 1 408 ? -3.443 -7.966 15.485 1.00 67.94 408 LEU A N 1
ATOM 3167 C CA . LEU A 1 408 ? -4.579 -7.914 16.410 1.00 67.94 408 LEU A CA 1
ATOM 3168 C C . LEU A 1 408 ? -4.244 -7.390 17.811 1.00 67.94 408 LEU A C 1
ATOM 3170 O O . LEU A 1 408 ? -5.177 -6.998 18.509 1.00 67.94 408 LEU A O 1
ATOM 3174 N N . ASP A 1 409 ? -2.975 -7.391 18.230 1.00 71.25 409 ASP A N 1
ATOM 3175 C CA . ASP A 1 409 ? -2.575 -6.820 19.519 1.00 71.25 409 ASP A CA 1
ATOM 3176 C C . ASP A 1 409 ? -2.098 -5.375 19.311 1.00 71.25 409 ASP A C 1
ATOM 3178 O O . ASP A 1 409 ? -1.044 -5.160 18.711 1.00 71.25 409 ASP A O 1
ATOM 3182 N N . PRO A 1 410 ? -2.829 -4.360 19.809 1.00 65.31 410 PRO A N 1
ATOM 3183 C CA . PRO A 1 410 ? -2.408 -2.963 19.695 1.00 65.31 410 PRO A CA 1
ATOM 3184 C C . PRO A 1 410 ? -1.183 -2.621 20.555 1.00 65.31 410 PRO A C 1
ATOM 3186 O O . PRO A 1 410 ? -0.725 -1.482 20.542 1.00 65.31 410 PRO A O 1
ATOM 3189 N N . SER A 1 411 ? -0.712 -3.553 21.383 1.00 70.00 411 SER A N 1
ATOM 3190 C CA . SER A 1 411 ? 0.469 -3.395 22.241 1.00 70.00 411 SER A CA 1
ATOM 3191 C C . SER A 1 411 ? 1.733 -3.960 21.590 1.00 70.00 411 SER A C 1
ATOM 3193 O O . SER A 1 411 ? 2.832 -3.580 21.983 1.00 70.00 411 SER A O 1
ATOM 3195 N N . ASP A 1 412 ? 1.581 -4.847 20.605 1.00 77.88 412 ASP A N 1
ATOM 3196 C CA . ASP A 1 412 ? 2.679 -5.408 19.822 1.00 77.88 412 ASP A CA 1
ATOM 3197 C C . ASP A 1 412 ? 2.920 -4.506 18.598 1.00 77.88 412 ASP A C 1
ATOM 3199 O O . ASP A 1 412 ? 1.983 -4.273 17.832 1.00 77.88 412 ASP A O 1
ATOM 3203 N N . PRO A 1 413 ? 4.110 -3.929 18.386 1.00 77.69 413 PRO A N 1
ATOM 3204 C CA . PRO A 1 413 ? 4.360 -3.097 17.213 1.00 77.69 413 PRO A CA 1
ATOM 3205 C C . PRO A 1 413 ? 4.305 -3.945 15.934 1.00 77.69 413 PRO A C 1
ATOM 3207 O O . PRO A 1 413 ? 5.145 -4.818 15.713 1.00 77.69 413 PRO A O 1
ATOM 3210 N N . ALA A 1 414 ? 3.324 -3.682 15.062 1.00 84.94 414 ALA A N 1
ATOM 3211 C CA . ALA A 1 414 ? 3.322 -4.281 13.730 1.00 84.94 414 ALA A CA 1
ATOM 3212 C C . ALA A 1 414 ? 4.268 -3.479 12.847 1.00 84.94 414 ALA A C 1
ATOM 3214 O O . ALA A 1 414 ? 4.120 -2.263 12.741 1.00 84.94 414 ALA A O 1
ATOM 3215 N N . SER A 1 415 ? 5.209 -4.149 12.186 1.00 89.31 415 SER A N 1
ATOM 3216 C CA . SER A 1 415 ? 6.083 -3.480 11.227 1.00 89.31 415 SER A CA 1
ATOM 3217 C C . SER A 1 415 ? 6.038 -4.128 9.856 1.00 89.31 415 SER A C 1
ATOM 3219 O O . SER A 1 415 ? 5.880 -5.346 9.708 1.00 89.31 415 SER A O 1
ATOM 3221 N N . ILE A 1 416 ? 6.159 -3.272 8.849 1.00 92.69 416 ILE A N 1
ATOM 3222 C CA . ILE A 1 416 ? 6.205 -3.633 7.442 1.00 92.69 416 ILE A CA 1
ATOM 3223 C C . ILE A 1 416 ? 7.528 -3.123 6.900 1.00 92.69 416 ILE A C 1
ATOM 3225 O O . ILE A 1 416 ? 7.823 -1.926 6.945 1.00 92.69 416 ILE A O 1
ATOM 3229 N N . ARG A 1 417 ? 8.320 -4.051 6.374 1.00 95.19 417 ARG A N 1
ATOM 3230 C CA . ARG A 1 417 ? 9.569 -3.758 5.680 1.00 95.19 417 ARG A CA 1
ATOM 3231 C C . ARG A 1 417 ? 9.375 -4.023 4.200 1.00 95.19 417 ARG A C 1
ATOM 3233 O O . ARG A 1 417 ? 9.115 -5.158 3.817 1.00 95.19 417 ARG A O 1
ATOM 3240 N N . ILE A 1 418 ? 9.524 -2.995 3.374 1.00 95.81 418 ILE A N 1
ATOM 3241 C CA . ILE A 1 418 ? 9.498 -3.113 1.916 1.00 95.81 418 ILE A CA 1
ATOM 3242 C C . ILE A 1 418 ? 10.923 -2.949 1.404 1.00 95.81 418 ILE A C 1
ATOM 3244 O O . ILE A 1 418 ? 11.553 -1.918 1.625 1.00 95.81 418 ILE A O 1
ATOM 3248 N N . THR A 1 419 ? 11.429 -3.956 0.707 1.00 95.38 419 THR A N 1
ATOM 3249 C CA . THR A 1 419 ? 12.767 -3.970 0.124 1.00 95.38 419 THR A CA 1
ATOM 3250 C C . THR A 1 419 ? 12.669 -4.095 -1.390 1.00 95.38 419 THR A C 1
ATOM 3252 O O . THR A 1 419 ? 12.084 -5.050 -1.900 1.00 95.38 419 THR A O 1
ATOM 3255 N N . VAL A 1 420 ? 13.276 -3.151 -2.107 1.00 94.44 420 VAL A N 1
ATOM 3256 C CA . VAL A 1 420 ? 13.462 -3.192 -3.560 1.00 94.44 420 VAL A CA 1
ATOM 3257 C C . VAL A 1 420 ? 14.935 -3.464 -3.836 1.00 94.44 420 VAL A C 1
ATOM 3259 O O . VAL A 1 420 ? 15.807 -2.703 -3.420 1.00 94.44 420 VAL A O 1
ATOM 3262 N N . ARG A 1 421 ? 15.218 -4.571 -4.518 1.00 93.88 421 ARG A N 1
ATOM 3263 C CA . ARG A 1 421 ? 16.564 -4.998 -4.904 1.00 93.88 421 ARG A CA 1
ATOM 3264 C C . ARG A 1 421 ? 16.661 -5.067 -6.421 1.00 93.88 421 ARG A C 1
ATOM 3266 O O . ARG A 1 421 ? 15.855 -5.746 -7.059 1.00 93.88 421 ARG A O 1
ATOM 3273 N N . ASN A 1 422 ? 17.666 -4.412 -6.990 1.00 91.81 422 ASN A N 1
ATOM 3274 C CA . ASN A 1 422 ? 17.924 -4.411 -8.427 1.00 91.81 422 ASN A CA 1
ATOM 3275 C C . ASN A 1 422 ? 19.425 -4.503 -8.734 1.00 91.81 422 ASN A C 1
ATOM 3277 O O . ASN A 1 422 ? 20.263 -4.056 -7.951 1.00 91.81 422 ASN A O 1
ATOM 3281 N N . ARG A 1 423 ? 19.763 -5.052 -9.907 1.00 88.94 423 ARG A N 1
ATOM 3282 C CA . ARG A 1 423 ? 21.133 -5.031 -10.446 1.00 88.94 423 ARG A CA 1
ATOM 3283 C C . ARG A 1 423 ? 21.401 -3.731 -11.211 1.00 88.94 423 ARG A C 1
ATOM 3285 O O . ARG A 1 423 ? 21.474 -3.718 -12.434 1.00 88.94 423 ARG A O 1
ATOM 3292 N N . GLY A 1 424 ? 21.468 -2.629 -10.485 1.00 84.50 424 GLY A N 1
ATOM 3293 C CA . GLY A 1 424 ? 21.897 -1.332 -10.987 1.00 84.50 424 GLY A CA 1
ATOM 3294 C C . GLY A 1 424 ? 22.341 -0.449 -9.828 1.00 84.50 424 GLY A C 1
ATOM 3295 O O . GLY A 1 424 ? 22.024 -0.729 -8.671 1.00 84.50 424 GLY A O 1
ATOM 3296 N N . LEU A 1 425 ? 23.083 0.619 -10.115 1.00 80.62 425 LEU A N 1
ATOM 3297 C CA . LEU A 1 425 ? 23.527 1.584 -9.107 1.00 80.62 425 LEU A CA 1
ATOM 3298 C C . LEU A 1 425 ? 22.663 2.848 -9.177 1.00 80.62 425 LEU A C 1
ATOM 3300 O O . LEU A 1 425 ? 22.679 3.544 -10.185 1.00 80.62 425 LEU A O 1
ATOM 3304 N N . ILE A 1 426 ? 21.926 3.157 -8.106 1.00 76.38 426 ILE A N 1
ATOM 3305 C CA . ILE A 1 426 ? 21.077 4.362 -8.028 1.00 76.38 426 ILE A CA 1
ATOM 3306 C C . ILE A 1 426 ? 21.902 5.592 -7.588 1.00 76.38 426 ILE A C 1
ATOM 3308 O O . ILE A 1 426 ? 22.738 5.493 -6.682 1.00 76.38 426 ILE A O 1
ATOM 3312 N N . GLY A 1 427 ? 21.624 6.761 -8.182 1.00 58.06 427 GLY A N 1
ATOM 3313 C CA . GLY A 1 427 ? 22.014 8.085 -7.665 1.00 58.06 427 GLY A CA 1
ATOM 3314 C C . GLY A 1 427 ? 23.404 8.598 -8.037 1.00 58.06 427 GLY A C 1
ATOM 3315 O O . GLY A 1 427 ? 23.842 9.587 -7.467 1.00 58.06 427 GLY A O 1
ATOM 3316 N N . TYR A 1 428 ? 24.132 7.937 -8.933 1.00 53.72 428 TYR A N 1
ATOM 3317 C CA . TYR A 1 428 ? 25.315 8.505 -9.585 1.00 53.72 428 TYR A CA 1
ATOM 3318 C C . TYR A 1 428 ? 25.301 8.040 -11.038 1.00 53.72 428 TYR A C 1
ATOM 3320 O O . TYR A 1 428 ? 24.876 6.911 -11.280 1.00 53.72 428 TYR A O 1
ATOM 3328 N N . GLY A 1 429 ? 25.725 8.919 -11.951 1.00 56.25 429 GLY A N 1
ATOM 3329 C CA . GLY A 1 429 ? 25.694 8.720 -13.400 1.00 56.25 429 GLY A CA 1
ATOM 3330 C C . GLY A 1 429 ? 26.377 7.444 -13.897 1.00 56.25 429 GLY A C 1
ATOM 3331 O O . GLY A 1 429 ? 26.851 6.609 -13.119 1.00 56.25 429 GLY A O 1
ATOM 3332 N N . SER A 1 430 ? 26.387 7.283 -15.218 1.00 56.22 430 SER A N 1
ATOM 3333 C CA . SER A 1 430 ? 26.788 6.048 -15.892 1.00 56.22 430 SER A CA 1
ATOM 3334 C C . SER A 1 430 ? 28.109 5.469 -15.350 1.00 56.22 430 SER A C 1
ATOM 3336 O O . SER A 1 430 ? 29.071 6.176 -15.024 1.00 56.22 430 SER A O 1
ATOM 3338 N N . ARG A 1 431 ? 28.216 4.136 -15.284 1.00 63.50 431 ARG A N 1
ATOM 3339 C CA . ARG A 1 431 ? 29.480 3.468 -14.922 1.00 63.50 431 ARG A CA 1
ATOM 3340 C C . ARG A 1 431 ? 30.604 3.837 -15.896 1.00 63.50 431 ARG A C 1
ATOM 3342 O O . ARG A 1 431 ? 31.773 3.846 -15.509 1.00 63.50 431 ARG A O 1
ATOM 3349 N N . LEU A 1 432 ? 30.249 4.165 -17.138 1.00 58.66 432 LEU A N 1
ATOM 3350 C CA . LEU A 1 432 ? 31.168 4.640 -18.170 1.00 58.66 432 LEU A CA 1
ATOM 3351 C C . LEU A 1 432 ? 31.710 6.039 -17.837 1.00 58.66 432 LEU A C 1
ATOM 3353 O O . LEU A 1 432 ? 32.902 6.276 -18.010 1.00 58.66 432 LEU A O 1
ATOM 3357 N N . GLU A 1 433 ? 30.901 6.922 -17.244 1.00 57.62 433 GLU A N 1
ATOM 3358 C CA . GLU A 1 433 ? 31.339 8.253 -16.781 1.00 57.62 433 GLU A CA 1
ATOM 3359 C C . GLU A 1 433 ? 32.319 8.182 -15.602 1.00 57.62 433 GLU A C 1
ATOM 3361 O O . GLU A 1 433 ? 33.125 9.086 -15.378 1.00 57.62 433 GLU A O 1
ATOM 3366 N N . THR A 1 434 ? 32.267 7.097 -14.827 1.00 56.16 434 THR A N 1
ATOM 3367 C CA . THR A 1 434 ? 33.099 6.903 -13.629 1.00 56.16 434 THR A CA 1
ATOM 3368 C C . THR A 1 434 ? 34.275 5.943 -13.842 1.00 56.16 434 THR A C 1
ATOM 3370 O O . THR A 1 434 ? 35.021 5.662 -12.891 1.00 56.16 434 THR A O 1
ATOM 3373 N N . MET A 1 435 ? 34.497 5.481 -15.082 1.00 51.81 435 MET A N 1
ATOM 3374 C CA . MET A 1 435 ? 35.608 4.596 -15.445 1.00 51.81 435 MET A CA 1
ATOM 3375 C C . MET A 1 435 ? 36.964 5.188 -15.026 1.00 51.81 435 MET A C 1
ATOM 3377 O O . MET A 1 435 ? 37.334 6.294 -15.404 1.00 51.81 435 MET A O 1
ATOM 3381 N N . GLY A 1 436 ? 37.723 4.425 -14.229 1.00 53.47 436 GLY A N 1
ATOM 3382 C CA . GLY A 1 436 ? 39.038 4.821 -13.699 1.00 53.47 436 GLY A CA 1
ATOM 3383 C C . GLY A 1 436 ? 39.063 5.128 -12.196 1.00 53.47 436 GLY A C 1
ATOM 3384 O O . GLY A 1 436 ? 40.143 5.220 -11.610 1.00 53.47 436 GLY A O 1
ATOM 3385 N N . ARG A 1 437 ? 37.904 5.222 -11.526 1.00 58.44 437 ARG A N 1
ATOM 3386 C CA . ARG A 1 437 ? 37.829 5.305 -10.056 1.00 58.44 437 ARG A CA 1
ATOM 3387 C C . ARG A 1 437 ? 37.863 3.908 -9.426 1.00 58.44 437 ARG A C 1
ATOM 3389 O O . ARG A 1 437 ? 37.263 2.964 -9.929 1.00 58.44 437 ARG A O 1
ATOM 3396 N N . ARG A 1 438 ? 38.577 3.762 -8.304 1.00 51.28 438 ARG A N 1
ATOM 3397 C CA . ARG A 1 438 ? 38.638 2.503 -7.539 1.00 51.28 438 ARG A CA 1
ATOM 3398 C C . ARG A 1 438 ? 37.255 2.218 -6.941 1.00 51.28 438 ARG A C 1
ATOM 3400 O O . ARG A 1 438 ? 36.752 3.073 -6.213 1.00 51.28 438 ARG A O 1
ATOM 3407 N N . ALA A 1 439 ? 36.690 1.040 -7.219 1.00 55.19 439 ALA A N 1
ATOM 3408 C CA . ALA A 1 439 ? 35.430 0.598 -6.618 1.00 55.19 439 ALA A CA 1
ATOM 3409 C C . ALA A 1 439 ? 35.530 0.683 -5.088 1.00 55.19 439 ALA A C 1
ATOM 3411 O O . ALA A 1 439 ? 36.468 0.143 -4.485 1.00 55.19 439 ALA A O 1
ATOM 3412 N N . LYS A 1 440 ? 34.604 1.411 -4.468 1.00 56.69 440 LYS A N 1
ATOM 3413 C CA . LYS A 1 440 ? 34.566 1.602 -3.019 1.00 56.69 440 LYS A CA 1
ATOM 3414 C C . LYS A 1 440 ? 33.871 0.410 -2.356 1.00 56.69 440 LYS A C 1
ATOM 3416 O O . LYS A 1 440 ? 33.155 -0.364 -2.986 1.00 56.69 440 LYS A O 1
ATOM 3421 N N . ALA A 1 441 ? 34.148 0.220 -1.066 1.00 56.84 441 ALA A N 1
ATOM 3422 C CA . ALA A 1 441 ? 33.434 -0.757 -0.247 1.00 56.84 441 ALA A CA 1
ATOM 3423 C C . ALA A 1 441 ? 31.929 -0.433 -0.203 1.00 56.84 441 ALA A C 1
ATOM 3425 O O . ALA A 1 441 ? 31.545 0.696 -0.511 1.00 56.84 441 ALA A O 1
ATOM 3426 N N . VAL A 1 442 ? 31.107 -1.417 0.195 1.00 58.91 442 VAL A N 1
ATOM 3427 C CA . VAL A 1 442 ? 29.662 -1.242 0.417 1.00 58.91 442 VAL A CA 1
ATOM 3428 C C . VAL A 1 442 ? 29.436 0.061 1.174 1.00 58.91 442 VAL A C 1
ATOM 3430 O O . VAL A 1 442 ? 29.961 0.239 2.275 1.00 58.91 442 VAL A O 1
ATOM 3433 N N . LYS A 1 443 ? 28.710 0.986 0.548 1.00 62.09 443 LYS A N 1
ATOM 3434 C CA . LYS A 1 443 ? 28.444 2.302 1.113 1.00 62.09 443 LYS A CA 1
ATOM 3435 C C . LYS A 1 443 ? 26.955 2.409 1.376 1.00 62.09 443 LYS A C 1
ATOM 3437 O O . LYS A 1 443 ? 26.146 2.347 0.450 1.00 62.09 443 LYS A O 1
ATOM 3442 N N . GLU A 1 444 ? 26.615 2.562 2.645 1.00 58.50 444 GLU A N 1
ATOM 3443 C CA . GLU A 1 444 ? 25.289 2.999 3.043 1.00 58.50 444 GLU A CA 1
ATOM 3444 C C . GLU A 1 444 ? 25.220 4.508 2.797 1.00 58.50 444 GLU A C 1
ATOM 3446 O O . GLU A 1 444 ? 26.002 5.282 3.353 1.00 58.50 444 GLU A O 1
ATOM 3451 N N . ASN A 1 445 ? 24.352 4.915 1.876 1.00 65.19 445 ASN A N 1
ATOM 3452 C CA . ASN A 1 445 ? 24.057 6.323 1.647 1.00 65.19 445 ASN A CA 1
ATOM 3453 C C . ASN A 1 445 ? 22.693 6.611 2.267 1.00 65.19 445 ASN A C 1
ATOM 3455 O O . ASN A 1 445 ? 21.786 5.777 2.196 1.00 65.19 445 ASN A O 1
ATOM 3459 N N . THR A 1 446 ? 22.517 7.804 2.831 1.00 64.06 446 THR A N 1
ATOM 3460 C CA . THR A 1 446 ? 21.163 8.221 3.200 1.00 64.06 446 THR A CA 1
ATOM 3461 C C . THR A 1 446 ? 20.353 8.411 1.926 1.00 64.06 446 THR A C 1
ATOM 3463 O O . THR A 1 446 ? 20.883 8.834 0.893 1.00 64.06 446 THR A O 1
ATOM 3466 N N . LEU A 1 447 ? 19.059 8.108 1.984 1.00 68.62 447 LEU A N 1
ATOM 3467 C CA . LEU A 1 447 ? 18.193 8.291 0.829 1.00 68.62 447 LEU A CA 1
ATOM 3468 C C . LEU A 1 447 ? 18.242 9.740 0.314 1.00 68.62 447 LEU A C 1
ATOM 3470 O O . LEU A 1 447 ? 18.300 9.976 -0.888 1.00 68.62 447 LEU A O 1
ATOM 3474 N N . GLU A 1 448 ? 18.327 10.704 1.231 1.00 65.56 448 GLU A N 1
ATOM 3475 C CA . GLU A 1 448 ? 18.471 12.123 0.910 1.00 65.56 448 GLU A CA 1
ATOM 3476 C C . GLU A 1 448 ? 19.723 12.424 0.066 1.00 65.56 448 GLU A C 1
ATOM 3478 O O . GLU A 1 448 ? 19.684 13.296 -0.795 1.00 65.56 448 GLU A O 1
ATOM 3483 N N . GLN A 1 449 ? 20.833 11.704 0.270 1.00 65.81 449 GLN A N 1
ATOM 3484 C CA . GLN A 1 449 ? 22.044 11.862 -0.547 1.00 65.81 449 GLN A CA 1
ATOM 3485 C C . GLN A 1 449 ? 21.865 11.315 -1.964 1.00 65.81 449 GLN A C 1
ATOM 3487 O O . GLN A 1 449 ? 22.448 11.855 -2.897 1.00 65.81 449 GLN A O 1
ATOM 3492 N N . ILE A 1 450 ? 21.086 10.244 -2.120 1.00 67.12 450 ILE A N 1
ATOM 3493 C CA . ILE A 1 450 ? 20.825 9.616 -3.419 1.00 67.12 450 ILE A CA 1
ATOM 3494 C C . ILE A 1 450 ? 19.833 10.447 -4.227 1.00 67.12 450 ILE A C 1
ATOM 3496 O O . ILE A 1 450 ? 20.077 10.717 -5.395 1.00 67.12 450 ILE A O 1
ATOM 3500 N N . LEU A 1 451 ? 18.752 10.895 -3.592 1.00 63.88 451 LEU A N 1
ATOM 3501 C CA . LEU A 1 451 ? 17.717 11.683 -4.255 1.00 63.88 451 LEU A CA 1
ATOM 3502 C C . LEU A 1 451 ? 18.179 13.105 -4.596 1.00 63.88 451 LEU A C 1
ATOM 3504 O O . LEU A 1 451 ? 17.703 13.672 -5.567 1.00 63.88 451 LEU A O 1
ATOM 3508 N N . LYS A 1 452 ? 19.122 13.684 -3.835 1.00 62.75 452 LYS A N 1
ATOM 3509 C CA . LYS A 1 452 ? 19.763 14.964 -4.199 1.00 62.75 452 LYS A CA 1
ATOM 3510 C C . LYS A 1 452 ? 20.695 14.851 -5.404 1.00 62.75 452 LYS A C 1
ATOM 3512 O O . LYS A 1 452 ? 20.985 15.864 -6.023 1.00 62.75 452 LYS A O 1
ATOM 3517 N N . ALA A 1 453 ? 21.220 13.659 -5.674 1.00 56.31 453 ALA A N 1
ATOM 3518 C CA . ALA A 1 453 ? 22.176 13.433 -6.751 1.00 56.31 453 ALA A CA 1
ATOM 3519 C C . ALA A 1 453 ? 21.504 13.094 -8.095 1.00 56.31 453 ALA A C 1
ATOM 3521 O O . ALA A 1 453 ? 22.171 13.144 -9.123 1.00 56.31 453 ALA A O 1
ATOM 3522 N N . ASP A 1 454 ? 20.208 12.768 -8.094 1.00 59.16 454 ASP A N 1
ATOM 3523 C CA . ASP A 1 454 ? 19.399 12.565 -9.300 1.00 59.16 454 ASP A CA 1
ATOM 3524 C C . ASP A 1 454 ? 18.608 13.854 -9.597 1.00 59.16 454 ASP A C 1
ATOM 3526 O O . ASP A 1 454 ? 17.426 13.971 -9.276 1.00 59.16 454 ASP A O 1
ATOM 3530 N N . GLU A 1 455 ? 19.286 14.863 -10.163 1.00 49.06 455 GLU A N 1
ATOM 3531 C CA . GLU A 1 455 ? 18.680 16.161 -10.530 1.00 49.06 455 GLU A CA 1
ATOM 3532 C C . GLU A 1 455 ? 17.541 16.005 -11.562 1.00 49.06 455 GLU A C 1
ATOM 3534 O O . GLU A 1 455 ? 16.622 16.821 -11.609 1.00 49.06 455 GLU A O 1
ATOM 3539 N N . GLU A 1 456 ? 17.542 14.912 -12.333 1.00 48.03 456 GLU A N 1
ATOM 3540 C CA . GLU A 1 456 ? 16.538 14.594 -13.359 1.00 48.03 456 GLU A CA 1
ATOM 3541 C C . GLU A 1 456 ? 15.186 14.123 -12.795 1.00 48.03 456 GLU A C 1
ATOM 3543 O O . GLU A 1 456 ? 14.177 14.176 -13.495 1.00 48.03 456 GLU A O 1
ATOM 3548 N N . GLY A 1 457 ? 15.135 13.680 -11.532 1.00 47.44 457 GLY A N 1
ATOM 3549 C CA . GLY A 1 457 ? 13.908 13.215 -10.867 1.00 47.44 457 GLY A CA 1
ATOM 3550 C C . GLY A 1 457 ? 13.020 14.337 -10.310 1.00 47.44 457 GLY A C 1
ATOM 3551 O O . GLY A 1 457 ? 12.089 14.070 -9.549 1.00 47.44 457 GLY A O 1
ATOM 3552 N N . GLY A 1 458 ? 13.335 15.604 -10.604 1.00 44.72 458 GLY A N 1
ATOM 3553 C CA . GLY A 1 458 ? 12.548 16.769 -10.178 1.00 44.72 458 GLY A CA 1
ATOM 3554 C C . GLY A 1 458 ? 12.493 17.002 -8.661 1.00 44.72 458 GLY A C 1
ATOM 3555 O O . GLY A 1 458 ? 11.676 17.785 -8.191 1.00 44.72 458 GLY A O 1
ATOM 3556 N N . GLY A 1 459 ? 13.319 16.311 -7.866 1.00 54.69 459 GLY A N 1
ATOM 3557 C CA . GLY A 1 459 ? 13.352 16.444 -6.403 1.00 54.69 459 GLY A CA 1
ATOM 3558 C C . GLY A 1 459 ? 12.132 15.878 -5.659 1.00 54.69 459 GLY A C 1
ATOM 3559 O O . GLY A 1 459 ? 12.105 15.923 -4.427 1.00 54.69 459 GLY A O 1
ATOM 3560 N N . MET A 1 460 ? 11.155 15.290 -6.359 1.00 56.00 460 MET A N 1
ATOM 3561 C CA . MET A 1 460 ? 9.892 14.819 -5.770 1.00 56.00 460 MET A CA 1
ATOM 3562 C C . MET A 1 460 ? 10.099 13.733 -4.710 1.00 56.00 460 MET A C 1
ATOM 3564 O O . MET A 1 460 ? 9.460 13.763 -3.659 1.00 56.00 460 MET A O 1
ATOM 3568 N N . GLY A 1 461 ? 11.068 12.834 -4.906 1.00 62.69 461 GLY A N 1
ATOM 3569 C CA . GLY A 1 461 ? 11.397 11.817 -3.905 1.00 62.69 461 GLY A CA 1
ATOM 3570 C C . GLY A 1 461 ? 11.826 12.401 -2.550 1.00 62.69 461 GLY A C 1
ATOM 3571 O O . GLY A 1 461 ? 11.529 11.814 -1.510 1.00 62.69 461 GLY A O 1
ATOM 3572 N N . LEU A 1 462 ? 12.517 13.553 -2.527 1.00 66.56 462 LEU A N 1
ATOM 3573 C CA . LEU A 1 462 ? 12.917 14.215 -1.272 1.00 66.56 462 LEU A CA 1
ATOM 3574 C C . LEU A 1 462 ? 11.709 14.809 -0.556 1.00 66.56 462 LEU A C 1
ATOM 3576 O O . LEU A 1 462 ? 11.638 14.758 0.675 1.00 66.56 462 LEU A O 1
ATOM 3580 N N . ILE A 1 463 ? 10.774 15.360 -1.329 1.00 63.50 463 ILE A N 1
ATOM 3581 C CA . ILE A 1 463 ? 9.527 15.927 -0.824 1.00 63.50 463 ILE A CA 1
ATOM 3582 C C . ILE A 1 463 ? 8.696 14.813 -0.192 1.00 63.50 463 ILE A C 1
ATOM 3584 O O . ILE A 1 463 ? 8.351 14.909 0.984 1.00 63.50 463 ILE A O 1
ATOM 3588 N N . TYR A 1 464 ? 8.469 13.711 -0.913 1.00 72.25 464 TYR A N 1
ATOM 3589 C CA . TYR A 1 464 ? 7.729 12.562 -0.392 1.00 72.25 464 TYR A CA 1
ATOM 3590 C C . TYR A 1 464 ? 8.392 11.961 0.851 1.00 72.25 464 TYR A C 1
ATOM 3592 O O . TYR A 1 464 ? 7.702 11.646 1.819 1.00 72.25 464 TYR A O 1
ATOM 3600 N N . HIS A 1 465 ? 9.725 11.854 0.873 1.00 73.25 465 HIS A N 1
ATOM 3601 C CA . HIS A 1 465 ? 10.447 11.321 2.027 1.00 73.25 465 HIS A CA 1
ATOM 3602 C C . HIS A 1 465 ? 10.278 12.212 3.261 1.00 73.25 465 HIS A C 1
ATOM 3604 O O . HIS A 1 465 ? 10.018 11.716 4.359 1.00 73.25 465 HIS A O 1
ATOM 3610 N N . THR A 1 466 ? 10.419 13.526 3.081 1.00 72.81 466 THR A N 1
ATOM 3611 C CA . THR A 1 466 ? 10.294 14.506 4.167 1.00 72.81 466 THR A CA 1
ATOM 3612 C C . THR A 1 466 ? 8.868 14.529 4.705 1.00 72.81 466 THR A C 1
ATOM 3614 O O . THR A 1 466 ? 8.673 14.377 5.910 1.00 72.81 466 THR A O 1
ATOM 3617 N N . LEU A 1 467 ? 7.882 14.597 3.808 1.00 72.44 467 LEU A N 1
ATOM 3618 C CA . LEU A 1 467 ? 6.460 14.611 4.141 1.00 72.44 467 LEU A CA 1
ATOM 3619 C C . LEU A 1 467 ? 6.026 13.334 4.870 1.00 72.44 467 LEU A C 1
ATOM 3621 O O . LEU A 1 467 ? 5.343 13.401 5.891 1.00 72.44 467 LEU A O 1
ATOM 3625 N N . LEU A 1 468 ? 6.452 12.163 4.385 1.00 80.06 468 LEU A N 1
ATOM 3626 C CA . LEU A 1 468 ? 6.143 10.883 5.021 1.00 80.06 468 LEU A CA 1
ATOM 3627 C C . LEU A 1 468 ? 6.752 10.797 6.425 1.00 80.06 468 LEU A C 1
ATOM 3629 O O . LEU A 1 468 ? 6.075 10.376 7.359 1.00 80.06 468 LEU A O 1
ATOM 3633 N N . ARG A 1 469 ? 8.002 11.242 6.604 1.00 84.19 469 ARG A N 1
ATOM 3634 C CA . ARG A 1 469 ? 8.665 11.269 7.917 1.00 84.19 469 ARG A CA 1
ATOM 3635 C C . ARG A 1 469 ? 7.938 12.185 8.903 1.00 84.19 469 ARG A C 1
ATOM 3637 O O . ARG A 1 469 ? 7.729 11.788 10.046 1.00 84.19 469 ARG A O 1
ATOM 3644 N N . GLU A 1 470 ? 7.540 13.378 8.470 1.00 81.06 470 GLU A N 1
ATOM 3645 C CA . GLU A 1 470 ? 6.795 14.335 9.298 1.00 81.06 470 GLU A CA 1
ATOM 3646 C C . GLU A 1 470 ? 5.416 13.800 9.692 1.00 81.06 470 GLU A C 1
ATOM 3648 O O . GLU A 1 470 ? 5.049 13.848 10.868 1.00 81.06 470 GLU A O 1
ATOM 3653 N N . LYS A 1 471 ? 4.672 13.224 8.739 1.00 83.56 471 LYS A N 1
ATOM 3654 C CA . LYS A 1 471 ? 3.358 12.622 9.009 1.00 83.56 471 LYS A CA 1
ATOM 3655 C C . LYS A 1 471 ? 3.460 11.420 9.950 1.00 83.56 471 LYS A C 1
ATOM 3657 O O . LYS A 1 471 ? 2.673 11.330 10.888 1.00 83.56 471 LYS A O 1
ATOM 3662 N N . CYS A 1 472 ? 4.444 10.538 9.759 1.00 88.31 472 CYS A N 1
ATOM 3663 C CA . CYS A 1 472 ? 4.689 9.414 10.669 1.00 88.31 472 CYS A CA 1
ATOM 3664 C C . CYS A 1 472 ? 5.032 9.893 12.085 1.00 88.31 472 CYS A C 1
ATOM 3666 O O . CYS A 1 472 ? 4.417 9.430 13.045 1.00 88.31 472 CYS A O 1
ATOM 3668 N N . ALA A 1 473 ? 5.933 10.874 12.218 1.00 88.94 473 ALA A N 1
ATOM 3669 C CA . ALA A 1 473 ? 6.300 11.443 13.515 1.00 88.94 473 ALA A CA 1
ATOM 3670 C C . ALA A 1 473 ? 5.099 12.085 14.231 1.00 88.94 473 ALA A C 1
ATOM 3672 O O . ALA A 1 473 ? 4.936 11.907 15.437 1.00 88.94 473 ALA A O 1
ATOM 3673 N N . ALA A 1 474 ? 4.224 12.776 13.491 1.00 86.25 474 ALA A N 1
ATOM 3674 C CA . ALA A 1 474 ? 3.011 13.383 14.039 1.00 86.25 474 ALA A CA 1
ATOM 3675 C C . ALA A 1 474 ? 2.001 12.355 14.584 1.00 86.25 474 ALA A C 1
ATOM 3677 O O . ALA A 1 474 ? 1.210 12.695 15.460 1.00 86.25 474 ALA A O 1
ATOM 3678 N N . GLU A 1 475 ? 2.029 11.116 14.088 1.00 89.00 475 GLU A N 1
ATOM 3679 C CA . GLU A 1 475 ? 1.147 10.020 14.518 1.00 89.00 475 GLU A CA 1
ATOM 3680 C C . GLU A 1 475 ? 1.837 9.006 15.451 1.00 89.00 475 GLU A C 1
ATOM 3682 O O . GLU A 1 475 ? 1.232 7.994 15.824 1.00 89.00 475 GLU A O 1
ATOM 3687 N N . GLY A 1 476 ? 3.088 9.276 15.844 1.00 87.12 476 GLY A N 1
ATOM 3688 C CA . GLY A 1 476 ? 3.886 8.403 16.707 1.00 87.12 476 GLY A CA 1
ATOM 3689 C C . GLY A 1 476 ? 4.285 7.080 16.049 1.00 87.12 476 GLY A C 1
ATOM 3690 O O . GLY A 1 476 ? 4.429 6.082 16.750 1.00 87.12 476 GLY A O 1
ATOM 3691 N N . MET A 1 477 ? 4.415 7.056 14.720 1.00 89.75 477 MET A N 1
ATOM 3692 C CA . MET A 1 477 ? 4.867 5.893 13.954 1.00 89.75 477 MET A CA 1
ATOM 3693 C C . MET A 1 477 ? 6.337 6.038 13.567 1.00 89.75 477 MET A C 1
ATOM 3695 O O . MET A 1 477 ? 6.772 7.103 13.118 1.00 89.75 477 MET A O 1
ATOM 3699 N N . ASP A 1 478 ? 7.090 4.945 13.678 1.00 90.88 478 ASP A N 1
ATOM 3700 C CA . ASP A 1 478 ? 8.502 4.939 13.310 1.00 90.88 478 ASP A CA 1
ATOM 3701 C C . ASP A 1 478 ? 8.650 4.641 11.820 1.00 90.88 478 ASP A C 1
ATOM 3703 O O . ASP A 1 478 ? 8.256 3.579 11.331 1.00 90.88 478 ASP A O 1
ATOM 3707 N N . PHE A 1 479 ? 9.264 5.576 11.099 1.00 92.19 479 PHE A N 1
ATOM 3708 C CA . PHE A 1 479 ? 9.583 5.430 9.686 1.00 92.19 479 PHE A CA 1
ATOM 3709 C C . PHE A 1 479 ? 11.081 5.603 9.455 1.00 92.19 479 PHE A C 1
ATOM 3711 O O . PHE A 1 479 ? 11.689 6.572 9.912 1.00 92.19 479 PHE A O 1
ATOM 3718 N N . SER A 1 480 ? 11.681 4.673 8.714 1.00 89.81 480 SER A N 1
ATOM 3719 C CA . SER A 1 480 ? 13.078 4.780 8.294 1.00 89.81 480 SER A CA 1
ATOM 3720 C C . SER A 1 480 ? 13.277 4.278 6.874 1.00 89.81 480 SER A C 1
ATOM 3722 O O . SER A 1 480 ? 12.590 3.368 6.404 1.00 89.81 480 SER A O 1
ATOM 3724 N N . THR A 1 481 ? 14.257 4.868 6.196 1.00 89.38 481 THR A N 1
ATOM 3725 C CA . THR A 1 481 ? 14.691 4.445 4.869 1.00 89.38 481 THR A CA 1
ATOM 3726 C C . THR A 1 481 ? 16.185 4.171 4.880 1.00 89.38 481 THR A C 1
ATOM 3728 O O . THR A 1 481 ? 16.949 4.860 5.558 1.00 89.38 481 THR A O 1
ATOM 3731 N N . SER A 1 482 ? 16.617 3.163 4.132 1.00 86.75 482 SER A N 1
ATOM 3732 C CA . SER A 1 482 ? 18.036 2.906 3.899 1.00 86.75 482 SER A CA 1
ATOM 3733 C C . SER A 1 482 ? 18.265 2.493 2.456 1.00 86.75 482 SER A C 1
ATOM 3735 O O . SER A 1 482 ? 17.427 1.830 1.841 1.00 86.75 482 SER A O 1
ATOM 3737 N N . VAL A 1 483 ? 19.402 2.902 1.896 1.00 87.00 483 VAL A N 1
ATOM 3738 C CA . VAL A 1 483 ? 19.816 2.476 0.561 1.00 87.00 483 VAL A CA 1
ATOM 3739 C C . VAL A 1 483 ? 21.259 2.009 0.616 1.00 87.00 483 VAL A C 1
ATOM 3741 O O . VAL A 1 483 ? 22.189 2.774 0.887 1.00 87.00 483 VAL A O 1
ATOM 3744 N N . ILE A 1 484 ? 21.438 0.724 0.344 1.00 86.38 484 ILE A N 1
ATOM 3745 C CA . ILE A 1 484 ? 22.732 0.060 0.338 1.00 86.38 484 ILE A CA 1
ATOM 3746 C C . ILE A 1 484 ? 23.153 -0.119 -1.113 1.00 86.38 484 ILE A C 1
ATOM 3748 O O . ILE A 1 484 ? 22.440 -0.740 -1.901 1.00 86.38 484 ILE A O 1
ATOM 3752 N N . ARG A 1 485 ? 24.327 0.413 -1.459 1.00 84.25 485 ARG A N 1
ATOM 3753 C CA . ARG A 1 485 ? 24.927 0.255 -2.787 1.00 84.25 485 ARG A CA 1
ATOM 3754 C C . ARG A 1 485 ? 26.132 -0.666 -2.717 1.00 84.25 485 ARG A C 1
ATOM 3756 O O . ARG A 1 485 ? 27.049 -0.459 -1.917 1.00 84.25 485 ARG A O 1
ATOM 3763 N N . ASN A 1 486 ? 26.143 -1.654 -3.597 1.00 84.88 486 ASN A N 1
ATOM 3764 C CA . ASN A 1 486 ? 27.233 -2.591 -3.774 1.00 84.88 486 ASN A CA 1
ATOM 3765 C C . ASN A 1 486 ? 27.821 -2.435 -5.182 1.00 84.88 486 ASN A C 1
ATOM 3767 O O . ASN A 1 486 ? 27.376 -3.071 -6.133 1.00 84.88 486 ASN A O 1
ATOM 3771 N N . GLU A 1 487 ? 28.853 -1.595 -5.301 1.00 79.94 487 GLU A N 1
ATOM 3772 C CA . GLU A 1 487 ? 29.550 -1.322 -6.569 1.00 79.94 487 GLU A CA 1
ATOM 3773 C C . GLU A 1 487 ? 30.234 -2.563 -7.170 1.00 79.94 487 GLU A C 1
ATOM 3775 O O . GLU A 1 487 ? 30.509 -2.589 -8.365 1.00 79.94 487 GLU A O 1
ATOM 3780 N N . LYS A 1 488 ? 30.529 -3.594 -6.365 1.00 78.62 488 LYS A N 1
ATOM 3781 C CA . LYS A 1 488 ? 31.165 -4.825 -6.865 1.00 78.62 488 LYS A CA 1
ATOM 3782 C C . LYS A 1 488 ? 30.183 -5.721 -7.611 1.00 78.62 488 LYS A C 1
ATOM 3784 O O . LYS A 1 488 ? 30.557 -6.320 -8.611 1.00 78.62 488 LYS A O 1
ATOM 3789 N N . GLU A 1 489 ? 28.958 -5.801 -7.106 1.00 80.69 489 GLU A N 1
ATOM 3790 C CA . GLU A 1 489 ? 27.892 -6.654 -7.644 1.00 80.69 489 GLU A CA 1
ATOM 3791 C C . GLU A 1 489 ? 26.935 -5.882 -8.570 1.00 80.69 489 GLU A C 1
ATOM 3793 O O . GLU A 1 489 ? 25.937 -6.442 -9.018 1.00 80.69 489 GLU A O 1
ATOM 3798 N N . ASP A 1 490 ? 27.220 -4.598 -8.836 1.00 84.12 490 ASP A N 1
ATOM 3799 C CA . ASP A 1 490 ? 26.311 -3.653 -9.498 1.00 84.12 490 ASP A CA 1
ATOM 3800 C C . ASP A 1 490 ? 24.897 -3.708 -8.910 1.00 84.12 490 ASP A C 1
ATOM 3802 O O . ASP A 1 490 ? 23.911 -3.795 -9.635 1.00 84.12 490 ASP A O 1
ATOM 3806 N N . GLU A 1 491 ? 24.788 -3.710 -7.585 1.00 88.88 491 GLU A N 1
ATOM 3807 C CA . GLU A 1 491 ? 23.518 -3.946 -6.907 1.00 88.88 491 GLU A CA 1
ATOM 3808 C C . GLU A 1 491 ? 23.145 -2.785 -5.993 1.00 88.88 491 GLU A C 1
ATOM 3810 O O . GLU A 1 491 ? 23.979 -2.266 -5.246 1.00 88.88 491 GLU A O 1
ATOM 3815 N N . THR A 1 492 ? 21.865 -2.420 -6.015 1.00 90.25 492 THR A N 1
ATOM 3816 C CA . THR A 1 492 ? 21.271 -1.512 -5.037 1.00 90.25 492 THR A CA 1
ATOM 3817 C C . THR A 1 492 ? 20.137 -2.216 -4.304 1.00 90.25 492 THR A C 1
ATOM 3819 O O . THR A 1 492 ? 19.333 -2.943 -4.891 1.00 90.25 492 THR A O 1
ATOM 3822 N N . ILE A 1 493 ? 20.092 -2.007 -2.990 1.00 92.06 493 ILE A N 1
ATOM 3823 C CA . ILE A 1 493 ? 19.027 -2.474 -2.108 1.00 92.06 493 ILE A CA 1
ATOM 3824 C C . ILE A 1 493 ? 18.459 -1.250 -1.399 1.00 92.06 493 ILE A C 1
ATOM 3826 O O . ILE A 1 493 ? 19.121 -0.666 -0.542 1.00 92.06 493 ILE A O 1
ATOM 3830 N N . ALA A 1 494 ? 17.237 -0.869 -1.753 1.00 90.94 494 ALA A N 1
ATOM 3831 C CA . ALA A 1 494 ? 16.481 0.174 -1.075 1.00 90.94 494 ALA A CA 1
ATOM 3832 C C . ALA A 1 494 ? 15.484 -0.468 -0.105 1.00 90.94 494 ALA A C 1
ATOM 3834 O O . ALA A 1 494 ? 14.786 -1.414 -0.466 1.00 90.94 494 ALA A O 1
ATOM 3835 N N . THR A 1 495 ? 15.420 0.031 1.126 1.00 92.44 495 THR A N 1
ATOM 3836 C CA . THR A 1 495 ? 14.534 -0.480 2.175 1.00 92.44 495 THR A CA 1
ATOM 3837 C C . THR A 1 495 ? 13.716 0.656 2.776 1.00 92.44 495 THR A C 1
ATOM 3839 O O . THR A 1 495 ? 14.261 1.698 3.134 1.00 92.44 495 THR A O 1
ATOM 3842 N N . LEU A 1 496 ? 12.411 0.429 2.907 1.00 92.69 496 LEU A N 1
ATOM 3843 C CA . LEU A 1 496 ? 11.455 1.240 3.655 1.00 92.69 496 LEU A CA 1
ATOM 3844 C C . LEU A 1 496 ? 11.001 0.415 4.861 1.00 92.69 496 LEU A C 1
ATOM 3846 O O . LEU A 1 496 ? 10.526 -0.706 4.682 1.00 92.69 496 LEU A O 1
ATOM 3850 N N . ASN A 1 497 ? 11.123 0.949 6.071 1.00 93.19 497 ASN A N 1
ATOM 3851 C CA . ASN A 1 497 ? 10.553 0.341 7.270 1.00 93.19 497 ASN A CA 1
ATOM 3852 C C . ASN A 1 497 ? 9.506 1.280 7.859 1.00 93.19 497 ASN A C 1
ATOM 3854 O O . ASN A 1 497 ? 9.794 2.459 8.070 1.00 93.19 497 ASN A O 1
ATOM 3858 N N . LEU A 1 498 ? 8.330 0.737 8.155 1.00 92.62 498 LEU A N 1
ATOM 3859 C CA . LEU A 1 498 ? 7.255 1.425 8.858 1.00 92.62 498 LEU A CA 1
ATOM 3860 C C . LEU A 1 498 ? 6.780 0.558 10.026 1.00 92.62 498 LEU A C 1
ATOM 3862 O O . LEU A 1 498 ? 6.422 -0.601 9.811 1.00 92.62 498 LEU A O 1
ATOM 3866 N N . THR A 1 499 ? 6.745 1.126 11.227 1.00 90.81 499 THR A N 1
ATOM 3867 C CA . THR A 1 499 ? 6.206 0.496 12.442 1.00 90.81 499 THR A CA 1
ATOM 3868 C C . THR A 1 499 ? 4.974 1.270 12.918 1.00 90.81 499 THR A C 1
ATOM 3870 O O . THR A 1 499 ? 5.037 2.493 13.044 1.00 90.81 499 THR A O 1
ATOM 3873 N N . LEU A 1 500 ? 3.863 0.556 13.143 1.00 85.00 500 LEU A N 1
ATOM 3874 C CA . LEU A 1 500 ? 2.500 1.082 13.342 1.00 85.00 500 LEU A CA 1
ATOM 3875 C C . LEU A 1 500 ? 2.010 1.100 14.794 1.00 85.00 500 LEU A C 1
ATOM 3877 O O . LEU A 1 500 ? 2.197 0.060 15.476 1.00 85.00 500 LEU A O 1
#

Foldseek 3Di:
DDQAKDWDWDDDPLEIEIEIAGECDPVHLVVRLVVVVVVVVVVVHQEYEYECLRHPYYDPSNVVSVLVSCVVNLVRHHYAYENDDPRRVCVCLLVPVCQQHHYDHDPVVSVVQVPDDDDRRSVPPPCPPPFLQFFWWWFWDPVLVVVCVVVVNDKDFDADPVRDTTIGDRDRTDPLVVVLVCLLQVGTFKIKGWALACSVNLVSVLVSLLSSQLSLLLLLLQVVLLVLLCPQPLLVVLCPDPVLVVCVVDPVSLVVLCVVLVVVLVVLLVLLLVVLQQVQLVPDPNSDGDVQLSVQLVVSSVSHDSSSSVSCSPRDPSCSVSNSVSSSLSSLSSVLSNLVSVLVSVVSVQQSVQQLLLLQCVDPVCVVPVVCSVVQVVDPVSSVVSSVVCVVVVQIKMWMWGWDWGSNDNVTWIKIKIKIKHLGFAQADHPSVVPPDDFDAWDKDAPVNRLVSPVVVVSVSVVSVVVSCVSCVVSVKDWGWIWIQDSVRNMIMIMIMIID

Radius of gyration: 26.24 Å; chains: 1; bounding box: 73×66×69 Å